Protein AF-A0A6M0QWW5-F1 (afdb_monomer_lite)

Secondary structure (DSSP, 8-state):
---------HHHHHTT-B-TTS-B--SSEEEEEEEE--TTS--EEEEEEEE------EEEEEEEEEETTS-TT--B-STT-EEEEEEEEEE-SSS-EEEEEEEETTTTEEEEEEEE-TT-EEEEEEEEEPPHHHHHTT-B-TTS-B--SSEEEEEEEEE-SSS--EEEEEEEEB------EEEEEEESSS--EE--STT-EEEE-SSPEEEEEEEEE--SSS-B-S-EEEEEETTEEEEEEEEHHHHHHHT-EEEESS--SS-B-TT-EEEEEEEEE--SEEEEEEEEEE-TTS-EEEEEEEEEEEPPPP------SS--S----S------GGGS------TTS-SS-S--B--TT-SSS--TTPPBEEEET-TT-SSS--TT---EEEEHHHHHHHHTT-S-S-TT-HHHHHHHHHHHHHHHHHTT-----SSTTSHHHHHHHHHHHHHHHHBTTSSSBTTB-PPPPTTSHHHHS-BTTB--HHHHHHHHHHHHHHSEETTEESS--TTSSHHHHHHHHTT------

Radius of gyration: 49.17 Å; chains: 1; bounding box: 102×60×163 Å

Organism: NCBI:txid2710650

Foldseek 3Di:
DDDDDDDDDLVCLQLLHADCVRHRDNPQWHKHKDWDDDPVDDIDIDIDIDGHDHWWDKDKDKAWADWQNPGRQDANFAFFTKTKMKIKMFGCTQHWFAQKWKAKQQQGDTDRPGIHHHGRMDMDMTMHTHHLCCLQLQEAESNRHRDNPFWYKIKMWIDTPRDHIDMDIDIHGHDNWWEKDKFKWKDFPPDTDRAQDQVFAEHELQVTKIKMKMKMWGQGRHKWAQKWKWKAKPVGTPGDGHQLLRCVVVPWPWPFPDDSPRIHHHGTMIMTMDIGRDDAAKMKMKMKIATPVGYIDIGIGIYHHDHPQFDAQFPDDDPDDDDPPPDDPPVDPVPDDDPPDDPDDPPDDLWDQAPLQLPQDRDPVTATFDWQFPLVPPRHQDDPTQTATEGPVRLVCLSVVPDDDDPFFLLSLLVSLLSSLSVSVSRRFFQDDPDPQTNSNLSSLSSVLCCVAQPPPNRRYGDDGDGDGCPDDQQPHADPNRGRSVVSSVQSNCCSQACDTPPDHRGHHPPDPPVVVVVVVVPDDDPDD

Sequence (529 aa):
TVEATYTVQQADIDGDGIDLNGLVDGDGDVDNTATADSDETEEVSDSEDVPVCYDPVLSIDKVVLNVGGDGPDGVADEAGDEIEYRITVTNDGNVTLTNVTVVDPLTGEDVDVGDLAPGASYTILASYFVTQADIDGNGVDLNGDVDGDGDVDNTATADSNETDEVSDSEIVLIDYSPDIDLEKYVDVGQGFEDADQPTGTEVDIAGGMADFMITIENTGNVTLTEVTISDTDTFGTVIDGMTLQDLYNAGYDLQESITNDGILEVGETATLLYSMALTAGQHINTADVTTAEGVSDEDLAHYFGLVNEGPGVRTPGGWGNSFKLQSFWNGNPDDQVPYEGKPGFPDGELLYAVDSTGNGAIDGADKKGLLLGDFNGDGLEGAGETTIFISYEIALAMVQNANWGPKQDKVDDVARHAVATWLNFLAGNNIGDDSDGTPKDWLEEAVAWLLANGDKNDDGVFGDYDIVRAKDKPWNQDVNGVESGSEILDALDEYNNHGTIDGVIYAHDADDAAFQTALAIYNDEFLFV

Structure (mmCIF, N/CA/C/O backbone):
data_AF-A0A6M0QWW5-F1
#
_entry.id   AF-A0A6M0QWW5-F1
#
loop_
_atom_site.group_PDB
_atom_site.id
_atom_site.type_symbol
_atom_site.label_atom_id
_atom_site.label_alt_id
_atom_site.label_comp_id
_atom_site.label_asym_id
_atom_site.label_entity_id
_atom_site.label_seq_id
_atom_site.pdbx_PDB_ins_code
_atom_site.Cartn_x
_atom_site.Cartn_y
_atom_site.Cartn_z
_atom_site.occupancy
_atom_site.B_iso_or_equiv
_atom_site.auth_seq_id
_atom_site.auth_comp_id
_atom_site.auth_asym_id
_atom_site.auth_atom_id
_atom_site.pdbx_PDB_model_num
ATOM 1 N N . THR A 1 1 ? -50.435 -16.589 74.702 1.00 81.69 1 THR A N 1
ATOM 2 C CA . THR A 1 1 ? -49.635 -16.512 73.473 1.00 81.69 1 THR A CA 1
ATOM 3 C C . THR A 1 1 ? -49.462 -15.061 73.135 1.00 81.69 1 THR A C 1
ATOM 5 O O . THR A 1 1 ? -50.459 -14.344 73.126 1.00 81.69 1 THR A O 1
ATOM 8 N N . VAL A 1 2 ? -48.218 -14.633 72.974 1.00 83.06 2 VAL A N 1
ATOM 9 C CA . VAL A 1 2 ? -47.869 -13.345 72.376 1.00 83.06 2 VAL A CA 1
ATOM 10 C C . VAL A 1 2 ? -47.339 -13.682 70.989 1.00 83.06 2 VAL A C 1
ATOM 12 O O . VAL A 1 2 ? -46.608 -14.657 70.851 1.00 83.06 2 VAL A O 1
ATOM 15 N N . GLU A 1 3 ? -47.768 -12.938 69.980 1.00 88.44 3 GLU A N 1
ATOM 16 C CA . GLU A 1 3 ? -47.304 -13.085 68.603 1.00 88.44 3 GLU A CA 1
ATOM 17 C C . GLU A 1 3 ? -46.594 -11.786 68.222 1.00 88.44 3 GLU A C 1
ATOM 19 O O . GLU A 1 3 ? -47.092 -10.698 68.529 1.00 88.44 3 GLU A O 1
ATOM 24 N N . ALA A 1 4 ? -45.430 -11.906 67.592 1.00 85.69 4 ALA A N 1
ATOM 25 C CA . ALA A 1 4 ? -44.639 -10.797 67.081 1.00 85.69 4 ALA A CA 1
ATOM 26 C C . ALA A 1 4 ? -44.217 -11.111 65.642 1.00 85.69 4 ALA A C 1
ATOM 28 O O . ALA A 1 4 ? -44.137 -12.275 65.253 1.00 85.69 4 ALA A O 1
ATOM 29 N N . THR A 1 5 ? -43.984 -10.069 64.854 1.00 89.25 5 THR A N 1
ATOM 30 C CA . THR A 1 5 ? -43.524 -10.177 63.467 1.00 89.25 5 THR A CA 1
ATOM 31 C C . THR A 1 5 ? -42.359 -9.228 63.265 1.00 89.25 5 THR A C 1
ATOM 33 O O . THR A 1 5 ? -42.464 -8.063 63.656 1.00 89.25 5 THR A O 1
ATOM 36 N N . TYR A 1 6 ? -41.307 -9.705 62.611 1.00 88.81 6 TYR A N 1
ATOM 37 C CA . TYR A 1 6 ? -40.225 -8.877 62.100 1.00 88.81 6 TYR A CA 1
ATOM 38 C C . TYR A 1 6 ? -40.329 -8.794 60.576 1.00 88.81 6 TYR A C 1
ATOM 40 O O . TYR A 1 6 ? -40.661 -9.782 59.919 1.00 88.81 6 TYR A O 1
ATOM 48 N N . THR A 1 7 ? -40.091 -7.607 60.026 1.00 91.19 7 THR A N 1
ATOM 49 C CA . THR A 1 7 ? -39.995 -7.403 58.580 1.00 91.19 7 THR A CA 1
ATOM 50 C C . THR A 1 7 ? -38.540 -7.117 58.279 1.00 91.19 7 THR A C 1
ATOM 52 O O . THR A 1 7 ? -38.057 -6.058 58.676 1.00 91.19 7 THR A O 1
ATOM 55 N N . VAL A 1 8 ? -37.890 -8.044 57.575 1.00 90.69 8 VAL A N 1
ATOM 56 C CA . VAL A 1 8 ? -36.512 -7.885 57.101 1.00 90.69 8 VAL A CA 1
ATOM 57 C C . VAL A 1 8 ? -36.398 -6.597 56.283 1.00 90.69 8 VAL A C 1
ATOM 59 O O . VAL A 1 8 ? -37.236 -6.318 55.417 1.00 90.69 8 VAL A O 1
ATOM 62 N N . GLN A 1 9 ? -35.391 -5.797 56.603 1.00 91.44 9 GLN A N 1
ATOM 63 C CA . GLN A 1 9 ? -35.022 -4.559 55.929 1.00 91.44 9 GLN A CA 1
ATOM 64 C C . GLN A 1 9 ? -33.766 -4.782 55.092 1.00 91.44 9 GLN A C 1
ATOM 66 O O . GLN A 1 9 ? -33.009 -5.717 55.326 1.00 91.44 9 GLN A O 1
ATOM 71 N N . GLN A 1 10 ? -33.511 -3.878 54.144 1.00 93.56 10 GLN A N 1
ATOM 72 C CA . GLN A 1 10 ? -32.310 -3.963 53.311 1.00 93.56 10 GLN A CA 1
ATOM 73 C C . GLN A 1 10 ? -31.025 -3.950 54.150 1.00 93.56 10 GLN A C 1
ATOM 75 O O . GLN A 1 10 ? -30.124 -4.721 53.872 1.00 93.56 10 GLN A O 1
ATOM 80 N N . ALA A 1 11 ? -30.978 -3.157 55.224 1.00 91.44 11 ALA A N 1
ATOM 81 C CA . ALA A 1 11 ? -29.821 -3.106 56.116 1.00 91.44 11 ALA A CA 1
ATOM 82 C C . ALA A 1 11 ? -29.521 -4.446 56.820 1.00 91.44 11 ALA A C 1
ATOM 84 O O . ALA A 1 11 ? -28.374 -4.678 57.181 1.00 91.44 11 ALA A O 1
ATOM 85 N N . ASP A 1 12 ? -30.527 -5.312 56.998 1.00 93.69 12 ASP A N 1
A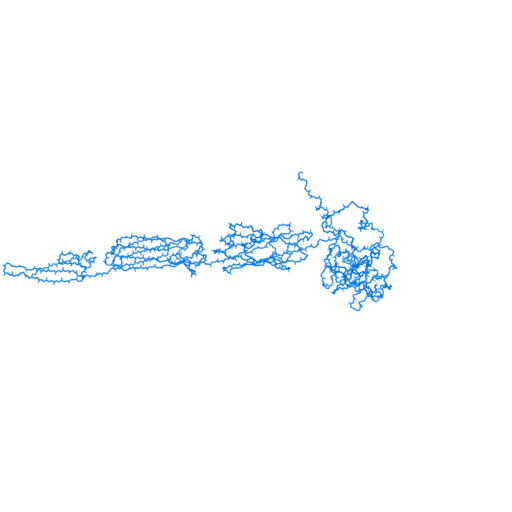TOM 86 C CA . ASP A 1 12 ? -30.334 -6.642 57.588 1.00 93.69 12 ASP A CA 1
ATOM 87 C C . ASP A 1 12 ? -29.679 -7.593 56.572 1.00 93.69 12 ASP A C 1
ATOM 89 O O . ASP A 1 12 ? -28.873 -8.437 56.942 1.00 93.69 12 ASP A O 1
ATOM 93 N N . ILE A 1 13 ? -30.013 -7.440 55.282 1.00 94.38 13 ILE A N 1
ATOM 94 C CA . ILE A 1 13 ? -29.405 -8.200 54.180 1.00 94.38 13 ILE A CA 1
ATOM 95 C C . ILE A 1 13 ? -28.000 -7.671 53.896 1.00 94.38 13 ILE A C 1
ATOM 97 O O . ILE A 1 13 ? -27.065 -8.453 53.829 1.00 94.38 13 ILE A O 1
ATOM 101 N N . ASP A 1 14 ? -27.830 -6.351 53.803 1.00 94.50 14 ASP A N 1
ATOM 102 C CA . ASP A 1 14 ? -26.527 -5.711 53.581 1.00 94.50 14 ASP A CA 1
ATOM 103 C C . ASP A 1 14 ? -25.524 -6.043 54.696 1.00 94.50 14 ASP A C 1
ATOM 105 O O . ASP A 1 14 ? -24.318 -6.078 54.468 1.00 94.50 14 ASP A O 1
ATOM 109 N N . GLY A 1 15 ? -26.035 -6.287 55.904 1.00 91.75 15 GLY A N 1
ATOM 110 C CA . GLY A 1 15 ? -25.258 -6.682 57.066 1.00 91.75 15 GLY A CA 1
ATOM 111 C C . GLY A 1 15 ? -24.983 -8.180 57.208 1.00 91.75 15 GLY A C 1
ATOM 112 O O . GLY A 1 15 ? -24.251 -8.543 58.123 1.00 91.75 15 GLY A O 1
ATOM 113 N N . ASP A 1 16 ? -25.550 -9.025 56.343 1.00 93.44 16 ASP A N 1
ATOM 114 C CA . ASP A 1 16 ? -25.531 -10.489 56.476 1.00 93.44 16 ASP A CA 1
ATOM 115 C C . ASP A 1 16 ? -26.056 -10.978 57.844 1.00 93.44 16 ASP A C 1
ATOM 117 O O . ASP A 1 16 ? -25.442 -11.811 58.499 1.00 93.44 16 ASP A O 1
ATOM 121 N N . GLY A 1 17 ? -27.179 -10.423 58.313 1.00 92.12 17 GLY A N 1
ATOM 122 C CA . GLY A 1 17 ? -27.796 -10.800 59.593 1.00 92.12 17 GLY A CA 1
ATOM 123 C C . GLY A 1 17 ? -27.823 -9.691 60.646 1.00 92.12 17 GLY A C 1
ATOM 124 O O . GLY A 1 17 ? -27.206 -8.629 60.494 1.00 92.12 17 GLY A O 1
ATOM 125 N N . ILE A 1 18 ? -28.616 -9.919 61.698 1.00 92.81 18 ILE A N 1
ATOM 126 C CA . ILE A 1 18 ? -28.720 -9.033 62.865 1.00 92.81 18 ILE A CA 1
ATOM 127 C C . ILE A 1 18 ? -28.819 -9.830 64.167 1.00 92.81 18 ILE A C 1
ATOM 129 O O . ILE A 1 18 ? -29.582 -10.792 64.268 1.00 92.81 18 ILE A O 1
ATOM 133 N N . ASP A 1 19 ? -28.164 -9.300 65.199 1.00 89.38 19 ASP A N 1
ATOM 134 C CA . ASP A 1 19 ? -28.154 -9.844 66.548 1.00 89.38 19 ASP A CA 1
ATOM 135 C C . ASP A 1 19 ? -29.483 -9.615 67.292 1.00 89.38 19 ASP A C 1
ATOM 137 O O . ASP A 1 19 ? -30.383 -8.870 66.885 1.00 89.38 19 ASP A O 1
ATOM 141 N N . LEU A 1 20 ? -29.560 -10.169 68.503 1.00 84.50 20 LEU A N 1
ATOM 142 C CA . LEU A 1 20 ? -30.684 -9.999 69.434 1.00 84.50 20 LEU A CA 1
ATOM 143 C C . LEU A 1 20 ? -31.018 -8.543 69.818 1.00 84.50 20 LEU A C 1
ATOM 145 O O . LEU A 1 20 ? -32.075 -8.291 70.406 1.00 84.50 20 LEU A O 1
ATOM 149 N N . ASN A 1 21 ? -30.131 -7.585 69.545 1.00 83.81 21 ASN A N 1
ATOM 150 C CA . ASN A 1 21 ? -30.338 -6.154 69.772 1.00 83.81 21 ASN A CA 1
ATOM 151 C C . ASN A 1 21 ? -30.742 -5.404 68.491 1.00 83.81 21 ASN A C 1
ATOM 153 O O . ASN A 1 21 ? -30.931 -4.183 68.546 1.00 83.81 21 ASN A O 1
ATOM 157 N N . GLY A 1 22 ? -30.896 -6.110 67.367 1.00 82.19 22 GLY A N 1
ATOM 158 C CA . GLY A 1 22 ? -31.144 -5.540 66.047 1.00 82.19 22 GLY A CA 1
ATOM 159 C C . GLY A 1 22 ? -29.930 -4.807 65.479 1.00 82.19 22 GLY A C 1
ATOM 160 O O . GLY A 1 22 ? -30.096 -3.808 64.777 1.00 82.19 22 GLY A O 1
ATOM 161 N N . LEU A 1 23 ? -28.720 -5.227 65.852 1.00 87.81 23 LEU A N 1
ATOM 162 C CA . LEU A 1 23 ? -27.462 -4.716 65.319 1.00 87.81 23 LEU A CA 1
ATOM 163 C C . LEU A 1 23 ? -26.873 -5.731 64.347 1.00 87.81 23 LEU A C 1
ATOM 165 O O . LEU A 1 23 ? -26.840 -6.913 64.647 1.00 87.81 23 LEU A O 1
ATOM 169 N N . VAL A 1 24 ? -26.349 -5.246 63.227 1.00 90.06 24 VAL A N 1
ATOM 170 C CA . VAL A 1 24 ? -25.634 -6.072 62.251 1.00 90.06 24 VAL A CA 1
ATOM 171 C C . VAL A 1 24 ? -24.458 -6.802 62.906 1.00 90.06 24 VAL A C 1
ATOM 173 O O . VAL A 1 24 ? -23.614 -6.158 63.541 1.00 90.06 24 VAL A O 1
ATOM 176 N N . ASP A 1 25 ? -24.390 -8.118 62.727 1.00 88.94 25 ASP A N 1
ATOM 177 C CA . ASP A 1 25 ? -23.343 -8.992 63.267 1.00 88.94 25 ASP A CA 1
ATOM 178 C C . ASP A 1 25 ? -22.742 -9.981 62.252 1.00 88.94 25 ASP A C 1
ATOM 180 O O . ASP A 1 25 ? -21.643 -10.484 62.512 1.00 88.94 25 ASP A O 1
ATOM 184 N N . GLY A 1 26 ? -23.365 -10.162 61.082 1.00 90.25 26 GLY A N 1
ATOM 185 C CA . GLY A 1 26 ? -22.783 -10.872 59.941 1.00 90.25 26 GLY A CA 1
ATOM 186 C C . GLY A 1 26 ? -22.716 -12.388 60.110 1.00 90.25 26 GLY A C 1
ATOM 187 O O . GLY A 1 26 ? -21.755 -13.008 59.647 1.00 90.25 26 GLY A O 1
ATOM 188 N N . ASP A 1 27 ? -23.644 -12.981 60.864 1.00 91.06 27 ASP A N 1
ATOM 189 C CA . ASP A 1 27 ? -23.682 -14.426 61.107 1.00 91.06 27 ASP A CA 1
ATOM 190 C C . ASP A 1 27 ? -24.610 -15.205 60.158 1.00 91.06 27 ASP A C 1
ATOM 192 O O . ASP A 1 27 ? -24.621 -16.439 60.189 1.00 91.06 27 ASP A O 1
ATOM 196 N N . GLY A 1 28 ? -25.298 -14.495 59.263 1.00 93.12 28 GLY A N 1
ATOM 197 C CA . GLY A 1 28 ? -26.199 -15.032 58.253 1.00 93.12 28 GLY A CA 1
ATOM 198 C C . GLY A 1 28 ? -27.636 -15.215 58.729 1.00 93.12 28 GLY A C 1
ATOM 199 O O . GLY A 1 28 ? -28.453 -15.713 57.952 1.00 93.12 28 GLY A O 1
ATOM 200 N N . ASP A 1 29 ? -27.975 -14.817 59.957 1.00 94.00 29 ASP A N 1
ATOM 201 C CA . ASP A 1 29 ? -29.279 -15.071 60.562 1.00 94.00 29 ASP A CA 1
ATOM 202 C C . ASP A 1 29 ? -29.938 -13.788 61.115 1.00 94.00 29 ASP A C 1
ATOM 204 O O . ASP A 1 29 ? -29.318 -12.766 61.401 1.00 94.00 29 ASP A O 1
ATOM 208 N N . VAL A 1 30 ? -31.268 -13.814 61.228 1.00 93.88 30 VAL A N 1
ATOM 209 C CA . VAL A 1 30 ? -32.033 -12.849 62.028 1.00 93.88 30 VAL A CA 1
ATOM 210 C C . VAL A 1 30 ? -32.363 -13.494 63.363 1.00 93.88 30 VAL A C 1
ATOM 212 O O . VAL A 1 30 ? -33.249 -14.352 63.442 1.00 93.88 30 VAL A O 1
ATOM 215 N N . ASP A 1 31 ? -31.701 -13.021 64.411 1.00 92.50 31 ASP A N 1
ATOM 216 C CA . ASP A 1 31 ? -31.835 -13.547 65.761 1.00 92.50 31 ASP A CA 1
ATOM 217 C C . ASP A 1 31 ? -33.047 -12.969 66.507 1.00 92.50 31 ASP A C 1
ATOM 219 O O . ASP A 1 31 ? -33.235 -11.755 66.637 1.00 92.50 31 ASP A O 1
ATOM 223 N N . ASN A 1 32 ? -33.868 -13.839 67.105 1.00 91.00 32 ASN A N 1
ATOM 224 C CA . ASN A 1 32 ? -34.982 -13.420 67.954 1.00 91.00 32 ASN A CA 1
ATOM 225 C C . ASN A 1 32 ? -35.061 -14.226 69.257 1.00 91.00 32 ASN A C 1
ATOM 227 O O . ASN A 1 32 ? -35.318 -15.426 69.253 1.00 91.00 32 ASN A O 1
ATOM 231 N N . THR A 1 33 ? -34.962 -13.541 70.401 1.00 90.81 33 THR A N 1
ATOM 232 C CA . THR A 1 33 ? -35.166 -14.138 71.733 1.00 90.81 33 THR A CA 1
ATOM 233 C C . THR A 1 33 ? -36.386 -13.542 72.425 1.00 90.81 33 THR A C 1
ATOM 235 O O . THR A 1 33 ? -36.487 -12.331 72.622 1.00 90.81 33 THR A O 1
ATOM 238 N N . ALA A 1 34 ? -37.302 -14.405 72.861 1.00 90.81 34 ALA A N 1
ATOM 239 C CA . ALA A 1 34 ? -38.423 -14.038 73.712 1.00 90.81 34 ALA A CA 1
ATOM 240 C C . ALA A 1 34 ? -38.101 -14.343 75.177 1.00 90.81 34 ALA A C 1
ATOM 242 O O . ALA A 1 34 ? -37.762 -15.471 75.525 1.00 90.81 34 ALA A O 1
ATOM 243 N N . THR A 1 35 ? -38.295 -13.355 76.048 1.00 91.69 35 THR A N 1
ATOM 244 C CA . THR A 1 35 ? -38.067 -13.481 77.491 1.00 91.69 35 THR A CA 1
ATOM 245 C C . THR A 1 35 ? -39.378 -13.327 78.256 1.00 91.69 35 THR A C 1
ATOM 247 O O . THR A 1 35 ? -40.148 -12.392 78.018 1.00 91.69 35 THR A O 1
ATOM 250 N N . ALA A 1 36 ? -39.641 -14.240 79.190 1.00 92.50 36 ALA A N 1
ATOM 251 C CA . ALA A 1 36 ? -40.787 -14.200 80.088 1.00 92.50 36 ALA A CA 1
ATOM 252 C C . ALA A 1 36 ? -40.322 -14.174 81.548 1.00 92.50 36 ALA A C 1
ATOM 254 O O . ALA A 1 36 ? -39.546 -15.025 81.981 1.00 92.50 36 ALA A O 1
ATOM 255 N N . ASP A 1 37 ? -40.857 -13.225 82.312 1.00 94.56 37 ASP A N 1
ATOM 256 C CA . ASP A 1 37 ? -40.519 -13.014 83.719 1.00 94.56 37 ASP A CA 1
ATOM 257 C C . ASP A 1 37 ? -41.789 -12.919 84.583 1.00 94.56 37 ASP A C 1
ATOM 259 O O . ASP A 1 37 ? -42.853 -12.485 84.119 1.00 94.56 37 ASP A O 1
ATOM 263 N N . SER A 1 38 ? -41.689 -13.344 85.843 1.00 94.44 38 SER A N 1
ATOM 264 C CA . SER A 1 38 ? -42.735 -13.189 86.854 1.00 94.44 38 SER A CA 1
ATOM 265 C C . SER A 1 38 ? -42.126 -12.872 88.216 1.00 94.44 38 SER A C 1
ATOM 267 O O . SER A 1 38 ? -41.032 -13.314 88.543 1.00 94.44 38 SER A O 1
ATOM 269 N N . ASP A 1 39 ? -42.865 -12.176 89.078 1.00 95.31 39 ASP A N 1
ATOM 270 C CA . ASP A 1 39 ? -42.411 -11.885 90.445 1.00 95.31 39 ASP A CA 1
ATOM 271 C C . ASP A 1 39 ? -42.395 -13.121 91.368 1.00 95.31 39 ASP A C 1
ATOM 273 O O . ASP A 1 39 ? -41.997 -13.028 92.534 1.00 95.31 39 ASP A O 1
ATOM 277 N N . GLU A 1 40 ? -42.801 -14.283 90.848 1.00 95.69 40 GLU A N 1
ATOM 278 C CA . GLU A 1 40 ? -42.886 -15.557 91.561 1.00 95.69 40 GLU A CA 1
ATOM 279 C C . GLU A 1 40 ? -41.908 -16.628 91.026 1.00 95.69 40 GLU A C 1
ATOM 281 O O . GLU A 1 40 ? -41.784 -17.687 91.651 1.00 95.69 40 GLU A O 1
ATOM 286 N N . THR A 1 41 ? -41.198 -16.388 89.912 1.00 94.19 41 THR A N 1
ATOM 287 C CA . THR A 1 41 ? -40.282 -17.355 89.263 1.00 94.19 41 THR A CA 1
ATOM 288 C C . THR A 1 41 ? -38.980 -16.709 88.791 1.00 94.19 41 THR A C 1
ATOM 290 O O . THR A 1 41 ? -38.849 -15.495 88.788 1.00 94.19 41 THR A O 1
ATOM 293 N N . GLU A 1 42 ? -38.000 -17.526 88.394 1.00 93.94 42 GLU A N 1
ATOM 294 C CA . GLU A 1 42 ? -36.871 -17.028 87.600 1.00 93.94 42 GLU A CA 1
ATOM 295 C C . GLU A 1 42 ? -37.331 -16.720 86.169 1.00 93.94 42 GLU A C 1
ATOM 297 O O . GLU A 1 42 ? -38.300 -17.313 85.676 1.00 93.94 42 GLU A O 1
ATOM 302 N N . GLU A 1 43 ? -36.623 -15.793 85.529 1.00 95.44 43 GLU A N 1
ATOM 303 C CA . GLU A 1 43 ? -36.780 -15.459 84.120 1.00 95.44 43 GLU A CA 1
ATOM 304 C C . GLU A 1 43 ? -36.440 -16.673 83.245 1.00 95.44 43 GLU A C 1
ATOM 306 O O . GLU A 1 43 ? -35.497 -17.421 83.518 1.00 95.44 43 GLU A O 1
ATOM 311 N N . VAL A 1 44 ? -37.217 -16.871 82.185 1.00 95.81 44 VAL A N 1
ATOM 312 C CA . VAL A 1 44 ? -36.960 -17.890 81.166 1.00 95.81 44 VAL A CA 1
ATOM 313 C C . VAL A 1 44 ? -36.972 -17.245 79.792 1.00 95.81 44 VAL A C 1
ATOM 315 O O . VAL A 1 44 ? -37.734 -16.309 79.548 1.00 95.81 44 VAL A O 1
ATOM 318 N N . SER A 1 45 ? -36.157 -17.768 78.884 1.00 93.56 45 SER A N 1
ATOM 319 C CA . SER A 1 45 ? -36.103 -17.311 77.503 1.00 93.56 45 SER A CA 1
ATOM 320 C C . SER A 1 45 ? -36.156 -18.479 76.530 1.00 93.56 45 SER A C 1
ATOM 322 O O . SER A 1 45 ? -35.865 -19.621 76.893 1.00 93.56 45 SER A O 1
ATOM 324 N N . ASP A 1 46 ? -36.536 -18.170 75.300 1.00 93.94 46 ASP A N 1
ATOM 325 C CA . ASP A 1 46 ? -36.518 -19.081 74.162 1.00 93.94 46 ASP A CA 1
ATOM 326 C C . ASP A 1 46 ? -36.109 -18.285 72.919 1.00 93.94 46 ASP A C 1
ATOM 328 O O . ASP A 1 46 ? -36.504 -17.120 72.794 1.00 93.94 46 ASP A O 1
ATOM 332 N N . SER A 1 47 ? -35.312 -18.884 72.041 1.00 92.06 47 SER A N 1
ATOM 333 C CA . SER A 1 47 ? -34.687 -18.201 70.902 1.00 92.06 47 SER A CA 1
ATOM 334 C C . SER A 1 47 ? -34.976 -18.946 69.606 1.00 92.06 47 SER A C 1
ATOM 336 O O . SER A 1 47 ? -35.062 -20.171 69.611 1.00 92.06 47 SER A O 1
ATOM 338 N N . GLU A 1 48 ? -35.109 -18.197 68.520 1.00 93.69 48 GLU A N 1
ATOM 339 C CA . GLU A 1 48 ? -35.248 -18.706 67.159 1.00 93.69 48 GLU A CA 1
ATOM 340 C C . GLU A 1 48 ? -34.450 -17.800 66.218 1.00 93.69 48 GLU A C 1
ATOM 342 O O . GLU A 1 48 ? -34.478 -16.577 66.379 1.00 93.69 48 GLU A O 1
ATOM 347 N N . ASP A 1 49 ? -33.794 -18.412 65.243 1.00 93.38 49 ASP A N 1
ATOM 348 C CA . ASP A 1 49 ? -33.058 -17.769 64.160 1.00 93.38 49 ASP A CA 1
ATOM 349 C C . ASP A 1 49 ? -33.767 -17.993 62.816 1.00 93.38 49 ASP A C 1
ATOM 351 O O . ASP A 1 49 ? -34.503 -18.967 62.611 1.00 93.38 49 ASP A O 1
ATOM 355 N N . VAL A 1 50 ? -33.601 -17.043 61.897 1.00 93.44 50 VAL A N 1
ATOM 356 C CA . VAL A 1 50 ? -34.092 -17.164 60.520 1.00 93.44 50 VAL A CA 1
ATOM 357 C C . VAL A 1 50 ? -32.975 -16.782 59.555 1.00 93.44 50 VAL A C 1
ATOM 359 O O . VAL A 1 50 ? -32.609 -15.607 59.539 1.00 93.44 50 VAL A O 1
ATOM 362 N N . PRO A 1 51 ? -32.529 -17.701 58.680 1.00 93.62 51 PRO A N 1
ATOM 363 C CA . PRO A 1 51 ? -31.490 -17.397 57.708 1.00 93.62 51 PRO A CA 1
ATOM 364 C C . PRO A 1 51 ? -31.841 -16.239 56.785 1.00 93.62 51 PRO A C 1
ATOM 366 O O . PRO A 1 51 ? -32.928 -16.190 56.191 1.00 93.62 51 PRO A O 1
ATOM 369 N N . VAL A 1 52 ? -30.875 -15.343 56.623 1.00 93.19 52 VAL A N 1
ATOM 370 C CA . VAL A 1 52 ? -30.837 -14.308 55.597 1.00 93.19 52 VAL A CA 1
ATOM 371 C C . VAL A 1 52 ? -30.213 -14.902 54.335 1.00 93.19 52 VAL A C 1
ATOM 373 O O . VAL A 1 52 ? -29.294 -15.713 54.369 1.00 93.19 52 VAL A O 1
ATOM 376 N N . CYS A 1 53 ? -30.757 -14.537 53.177 1.00 92.31 53 CYS A N 1
ATOM 377 C CA . CYS A 1 53 ? -30.150 -14.891 51.900 1.00 92.31 53 CYS A CA 1
ATOM 378 C C . CYS A 1 53 ? -29.192 -13.763 51.519 1.00 92.31 53 CYS A C 1
ATOM 380 O O . CYS A 1 53 ? -29.673 -12.714 51.102 1.00 92.31 53 CYS A O 1
ATOM 382 N N . TYR A 1 54 ? -27.886 -13.963 51.669 1.00 94.12 54 TYR A N 1
ATOM 383 C CA . TYR A 1 54 ? -26.852 -13.017 51.246 1.00 94.12 54 TYR A CA 1
ATOM 384 C C . TYR A 1 54 ? -26.289 -13.439 49.884 1.00 94.12 54 TYR A C 1
ATOM 386 O O . TYR A 1 54 ? -25.652 -14.486 49.775 1.00 94.12 54 TYR A O 1
ATOM 394 N N . ASP A 1 55 ? -26.594 -12.673 48.837 1.00 96.50 55 ASP A N 1
ATOM 395 C CA . ASP A 1 55 ? -26.273 -13.006 47.442 1.00 96.50 55 ASP A CA 1
ATOM 396 C C . ASP A 1 55 ? -25.845 -11.739 46.670 1.00 96.50 55 ASP A C 1
ATOM 398 O O . ASP A 1 55 ? -26.644 -11.166 45.918 1.00 96.50 55 ASP A O 1
ATOM 402 N N . PRO A 1 56 ? -24.622 -11.222 46.904 1.00 97.75 56 PRO A N 1
ATOM 403 C CA . PRO A 1 56 ? -24.065 -10.117 46.132 1.00 97.75 56 PRO A CA 1
ATOM 404 C C . PRO A 1 56 ? -23.664 -10.605 44.735 1.00 97.75 56 PRO A C 1
ATOM 406 O O . PRO A 1 56 ? -22.948 -11.595 44.589 1.00 97.75 56 PRO A O 1
ATOM 409 N N . VAL A 1 57 ? -24.117 -9.900 43.697 1.00 98.44 57 VAL A N 1
ATOM 410 C CA . VAL A 1 57 ? -23.791 -10.225 42.304 1.00 98.44 57 VAL A CA 1
ATOM 411 C C . VAL A 1 57 ? -23.579 -8.931 41.531 1.00 98.44 57 VAL A C 1
ATOM 413 O O . VAL A 1 57 ? -24.507 -8.141 41.364 1.00 98.44 57 VAL A O 1
ATOM 416 N N . LEU A 1 58 ? -22.354 -8.741 41.050 1.00 98.75 58 LEU A N 1
ATOM 417 C CA . LEU A 1 58 ? -21.974 -7.689 40.119 1.00 98.75 58 LEU A CA 1
ATOM 418 C C . LEU A 1 58 ? -21.881 -8.291 38.718 1.00 98.75 58 LEU A C 1
ATOM 420 O O . LEU A 1 58 ? -21.262 -9.339 38.530 1.00 98.75 58 LEU A O 1
ATOM 424 N N . SER A 1 59 ? -22.478 -7.627 37.738 1.00 98.69 59 SER A N 1
ATOM 425 C CA . SER A 1 59 ? -22.267 -7.917 36.324 1.00 98.69 59 SER A CA 1
ATOM 426 C C . SER A 1 59 ? -21.767 -6.676 35.597 1.00 98.69 59 SER A C 1
ATOM 428 O O . SER A 1 59 ? -22.038 -5.542 36.003 1.00 98.69 59 SER A O 1
ATOM 430 N N . ILE A 1 60 ? -21.024 -6.912 34.522 1.00 98.81 60 ILE A N 1
ATOM 431 C CA . ILE A 1 60 ? -20.553 -5.912 33.571 1.00 98.81 60 ILE A CA 1
ATOM 432 C C . ILE A 1 60 ? -20.945 -6.387 32.167 1.00 98.81 60 ILE A C 1
ATOM 434 O O . ILE A 1 60 ? -20.869 -7.579 31.879 1.00 98.81 60 ILE A O 1
ATOM 438 N N . ASP A 1 61 ? -21.430 -5.460 31.348 1.00 98.75 61 ASP A N 1
ATOM 439 C CA . ASP A 1 61 ? -21.809 -5.660 29.947 1.00 98.75 61 ASP A CA 1
ATOM 440 C C . ASP A 1 61 ? -21.152 -4.551 29.132 1.00 98.75 61 ASP A C 1
ATOM 442 O O . ASP A 1 61 ? -21.453 -3.362 29.325 1.00 98.75 61 ASP A O 1
ATOM 446 N N . LYS A 1 62 ? -20.216 -4.932 28.272 1.00 98.50 62 LYS A N 1
ATOM 447 C CA . LYS A 1 62 ? -19.498 -4.049 27.366 1.00 98.50 62 LYS A CA 1
ATOM 448 C C . LYS A 1 62 ? -19.942 -4.350 25.948 1.00 98.50 62 LYS A C 1
ATOM 450 O O . LYS A 1 62 ? -20.052 -5.495 25.555 1.00 98.50 62 LYS A O 1
ATOM 455 N N . VAL A 1 63 ? -20.219 -3.304 25.179 1.00 98.56 63 VAL A N 1
ATOM 456 C CA . VAL A 1 63 ? -20.618 -3.452 23.777 1.00 98.56 63 VAL A CA 1
ATOM 457 C C . VAL A 1 63 ? -20.010 -2.356 22.918 1.00 98.56 63 VAL A C 1
ATOM 459 O O . VAL A 1 63 ? -19.959 -1.191 23.334 1.00 98.56 63 VAL A O 1
ATOM 462 N N . VAL A 1 64 ? -19.630 -2.712 21.693 1.00 98.75 64 VAL A N 1
ATOM 463 C CA . VAL A 1 64 ? -19.325 -1.751 20.627 1.00 98.75 64 VAL A CA 1
ATOM 464 C C . VAL A 1 64 ? -20.627 -1.107 20.145 1.00 98.75 64 VAL A C 1
ATOM 466 O O . VAL A 1 64 ? -21.655 -1.764 19.961 1.00 98.75 64 VAL A O 1
ATOM 469 N N . LEU A 1 65 ? -20.619 0.210 19.971 1.00 98.50 65 LEU A N 1
ATOM 470 C CA . LEU A 1 65 ? -21.736 0.980 19.422 1.00 98.50 65 LEU A CA 1
ATOM 471 C C . LEU A 1 65 ? -21.496 1.376 17.970 1.00 98.50 65 LEU A C 1
ATOM 473 O O . LEU A 1 65 ? -22.446 1.410 17.179 1.00 98.50 65 LEU A O 1
ATOM 477 N N . ASN A 1 66 ? -20.253 1.720 17.650 1.00 98.50 66 ASN A N 1
ATOM 478 C CA . ASN A 1 66 ? -19.856 2.267 16.368 1.00 98.50 66 ASN A CA 1
ATOM 479 C C . ASN A 1 66 ? -18.345 2.100 16.162 1.00 98.50 66 ASN A C 1
ATOM 481 O O . ASN A 1 66 ? -17.597 2.221 17.127 1.00 98.50 66 ASN A O 1
ATOM 485 N N . VAL A 1 67 ? -17.937 1.860 14.920 1.00 98.56 67 VAL A N 1
ATOM 486 C CA . VAL A 1 67 ? -16.551 1.905 14.438 1.00 98.56 67 VAL A CA 1
ATOM 487 C C . VAL A 1 67 ? -16.565 2.800 13.202 1.00 98.56 67 VAL A C 1
ATOM 489 O O . VAL A 1 67 ? -17.333 2.507 12.285 1.00 98.56 67 VAL A O 1
ATOM 492 N N . GLY A 1 68 ? -15.842 3.923 13.202 1.00 96.88 68 GLY A N 1
ATOM 493 C CA . GLY A 1 68 ? -15.656 4.768 12.003 1.00 96.88 68 GLY A CA 1
ATOM 494 C C . GLY A 1 68 ? -16.935 5.361 11.375 1.00 96.88 68 GLY A C 1
ATOM 495 O O . GLY A 1 68 ? -16.926 5.923 10.285 1.00 96.88 68 GLY A O 1
ATOM 496 N N . GLY A 1 69 ? -18.088 5.270 12.040 1.00 96.81 69 GLY A N 1
ATOM 497 C CA . GLY A 1 69 ? -19.400 5.628 11.488 1.00 96.81 69 GLY A CA 1
ATOM 498 C C . GLY A 1 69 ? -20.226 4.452 10.950 1.00 96.81 69 GLY A C 1
ATOM 499 O O . GLY A 1 69 ? -21.429 4.629 10.724 1.00 96.81 69 GLY A O 1
ATOM 500 N N . ASP A 1 70 ? -19.663 3.248 10.858 1.00 97.44 70 ASP A N 1
ATOM 501 C CA . ASP A 1 70 ? -20.272 2.085 10.189 1.00 97.44 70 ASP A CA 1
ATOM 502 C C . ASP A 1 70 ? -21.135 1.193 11.091 1.00 97.44 70 ASP A C 1
ATOM 504 O O . ASP A 1 70 ? -21.836 0.285 10.632 1.00 97.44 70 ASP A O 1
ATOM 508 N N . GLY A 1 71 ? -21.202 1.520 12.380 1.00 97.75 71 GLY A N 1
ATOM 509 C CA . GLY A 1 71 ? -22.003 0.796 13.364 1.00 97.75 71 GLY A CA 1
ATOM 510 C C . GLY A 1 71 ? -21.199 -0.264 14.117 1.00 97.75 71 GLY A C 1
ATOM 511 O O . GLY A 1 71 ? -19.974 -0.256 14.060 1.00 97.75 71 GLY A O 1
ATOM 512 N N . PRO A 1 72 ? -21.873 -1.131 14.890 1.00 97.31 72 PRO A N 1
ATOM 513 C CA . PRO A 1 72 ? -21.205 -2.030 15.832 1.00 97.31 72 PRO A CA 1
ATOM 514 C C . PRO A 1 72 ? -20.479 -3.206 15.164 1.00 97.31 72 PRO A C 1
ATOM 516 O O . PRO A 1 72 ? -19.619 -3.802 15.791 1.00 97.31 72 PRO A O 1
ATOM 519 N N . ASP A 1 73 ? -20.825 -3.526 13.912 1.00 97.00 73 ASP A N 1
ATOM 520 C CA . ASP A 1 73 ? -20.179 -4.579 13.114 1.00 97.00 73 ASP A CA 1
ATOM 521 C C . ASP A 1 73 ? -19.159 -3.990 12.109 1.00 97.00 73 ASP A C 1
ATOM 523 O O . ASP A 1 73 ? -18.828 -4.641 11.116 1.00 97.00 73 ASP A O 1
ATOM 527 N N . GLY A 1 74 ? -18.755 -2.726 12.297 1.00 97.25 74 GLY A N 1
ATOM 528 C CA . GLY A 1 74 ? -17.770 -2.057 11.448 1.00 97.25 74 GLY A CA 1
ATOM 529 C C . GLY A 1 74 ? -16.363 -2.629 11.629 1.00 97.25 74 GLY A C 1
ATOM 530 O O . GLY A 1 74 ? -16.082 -3.343 12.593 1.00 97.25 74 GLY A O 1
ATOM 531 N N . VAL A 1 75 ? -15.494 -2.313 10.678 1.00 97.81 75 VAL A N 1
ATOM 532 C CA . VAL A 1 75 ? -14.072 -2.671 10.675 1.00 97.81 75 VAL A CA 1
ATOM 533 C C . VAL A 1 75 ? -13.303 -1.358 10.685 1.00 97.81 75 VAL A C 1
ATOM 535 O O . VAL A 1 75 ? -13.732 -0.423 10.018 1.00 97.81 75 VAL A O 1
ATOM 538 N N . ALA A 1 76 ? -12.234 -1.275 11.469 1.00 98.00 76 ALA A N 1
ATOM 539 C CA . ALA A 1 76 ? -11.365 -0.107 11.455 1.00 98.00 76 ALA A CA 1
ATOM 540 C C . ALA A 1 76 ? -10.460 -0.172 10.221 1.00 98.00 76 ALA A C 1
ATOM 542 O O . ALA A 1 76 ? -9.701 -1.133 10.080 1.00 98.00 76 ALA A O 1
ATOM 543 N N . ASP A 1 77 ? -10.551 0.811 9.332 1.00 96.75 77 ASP A N 1
ATOM 544 C CA . ASP A 1 77 ? -9.827 0.825 8.055 1.00 96.75 77 ASP A CA 1
ATOM 545 C C . ASP A 1 77 ? -8.974 2.084 7.846 1.00 96.75 77 ASP A C 1
ATOM 547 O O . ASP A 1 77 ? -8.091 2.082 6.983 1.00 96.75 77 ASP A O 1
ATOM 551 N N . GLU A 1 78 ? -9.144 3.121 8.673 1.00 95.88 78 GLU A N 1
ATOM 552 C CA . GLU A 1 78 ? -8.333 4.335 8.608 1.00 95.88 78 GLU A CA 1
ATOM 553 C C . GLU A 1 78 ? -7.890 4.865 9.979 1.00 95.88 78 GLU A C 1
ATOM 555 O O . GLU A 1 78 ? -8.574 4.775 11.004 1.00 95.88 78 GLU A O 1
ATOM 560 N N . ALA A 1 79 ? -6.702 5.474 10.007 1.00 96.69 79 ALA A N 1
ATOM 561 C CA . ALA A 1 79 ? -6.225 6.158 11.196 1.00 96.69 79 ALA A CA 1
ATOM 562 C C . ALA A 1 79 ? -7.143 7.348 11.516 1.00 96.69 79 ALA A C 1
ATOM 564 O O . ALA A 1 79 ? -7.360 8.245 10.700 1.00 96.69 79 ALA A O 1
ATOM 565 N N . GLY A 1 80 ? -7.625 7.398 12.753 1.00 97.19 80 GLY A N 1
ATOM 566 C CA . GLY A 1 80 ? -8.612 8.367 13.210 1.00 97.19 80 GLY A CA 1
ATOM 567 C C . GLY A 1 80 ? -10.022 7.801 13.349 1.00 97.19 80 GLY A C 1
ATOM 568 O O . GLY A 1 80 ? -10.864 8.517 13.900 1.00 97.19 80 GLY A O 1
ATOM 569 N N . ASP A 1 81 ? -10.269 6.552 12.942 1.00 98.44 81 ASP A N 1
ATOM 570 C CA . ASP A 1 81 ? -11.518 5.857 13.245 1.00 98.44 81 ASP A CA 1
ATOM 571 C C . ASP A 1 81 ? -11.803 5.874 14.750 1.00 98.44 81 ASP A C 1
ATOM 573 O O . ASP A 1 81 ? -10.973 5.488 15.576 1.00 98.44 81 ASP A O 1
ATOM 577 N N . GLU A 1 82 ? -12.998 6.344 15.119 1.00 98.50 82 GLU A N 1
ATOM 578 C CA . GLU A 1 82 ? -13.471 6.323 16.501 1.00 98.50 82 GLU A CA 1
ATOM 579 C C . GLU A 1 82 ? -14.269 5.042 16.749 1.00 98.50 82 GLU A C 1
ATOM 581 O O . GLU A 1 82 ? -15.293 4.793 16.106 1.00 98.50 82 GLU A O 1
ATOM 586 N N . ILE A 1 83 ? -13.815 4.250 17.718 1.00 98.62 83 ILE A N 1
ATOM 587 C CA . ILE A 1 83 ? -14.550 3.111 18.255 1.00 98.62 83 ILE A CA 1
ATOM 588 C C . ILE A 1 83 ? -15.296 3.570 19.507 1.00 98.62 83 ILE A C 1
ATOM 590 O O . ILE A 1 83 ? -14.683 3.893 20.526 1.00 98.62 83 ILE A O 1
ATOM 594 N N . GLU A 1 84 ? -16.626 3.594 19.450 1.00 98.69 84 GLU A N 1
ATOM 595 C CA . GLU A 1 84 ? -17.490 3.974 20.570 1.00 98.69 84 GLU A CA 1
ATOM 596 C C . GLU A 1 84 ? -17.938 2.740 21.363 1.00 98.69 84 GLU A C 1
ATOM 598 O O . GLU A 1 84 ? -18.556 1.827 20.812 1.00 98.69 84 GLU A O 1
ATOM 603 N N . TYR A 1 85 ? -17.738 2.751 22.681 1.00 98.69 85 TYR A N 1
ATOM 604 C CA . TYR A 1 85 ? -18.144 1.679 23.590 1.00 98.69 85 TYR A CA 1
ATOM 605 C C . TYR A 1 85 ? -19.224 2.134 24.576 1.00 98.69 85 TYR A C 1
ATOM 607 O O . TYR A 1 85 ? -19.288 3.292 25.004 1.00 98.69 85 TYR A O 1
ATOM 615 N N . ARG A 1 86 ? -20.056 1.184 25.012 1.00 98.75 86 ARG A N 1
ATOM 616 C CA . ARG A 1 86 ? -20.903 1.325 26.202 1.00 98.75 86 ARG A CA 1
ATOM 617 C C . ARG A 1 86 ? -20.554 0.240 27.199 1.00 98.75 86 ARG A C 1
ATOM 619 O O . ARG A 1 86 ? -20.671 -0.933 26.872 1.00 98.75 86 ARG A O 1
ATOM 626 N N . ILE A 1 87 ? -20.250 0.648 28.424 1.00 98.88 87 ILE A N 1
ATOM 627 C CA . ILE A 1 87 ? -20.030 -0.253 29.553 1.00 98.88 87 ILE A CA 1
ATOM 628 C C . ILE A 1 87 ? -21.173 -0.044 30.543 1.00 98.88 87 ILE A C 1
ATOM 630 O O . ILE A 1 87 ? -21.450 1.085 30.951 1.00 98.88 87 ILE A O 1
ATOM 634 N N . THR A 1 88 ? -21.868 -1.112 30.920 1.00 98.81 88 THR A N 1
ATOM 635 C CA . THR A 1 88 ? -22.937 -1.076 31.923 1.00 98.81 88 THR A CA 1
ATOM 636 C C . THR A 1 88 ? -22.608 -2.034 33.050 1.00 98.81 88 THR A C 1
ATOM 638 O O . THR A 1 88 ? -22.504 -3.232 32.825 1.00 98.81 88 THR A O 1
ATOM 641 N N . VAL A 1 89 ? -22.506 -1.513 34.270 1.00 98.81 89 VAL A N 1
ATOM 642 C CA . VAL A 1 89 ? -22.410 -2.338 35.478 1.00 98.81 89 VAL A CA 1
ATOM 643 C C . VAL A 1 89 ? -23.759 -2.417 36.172 1.00 98.81 89 VAL A C 1
ATOM 645 O O . VAL A 1 89 ? -24.467 -1.409 36.264 1.00 98.81 89 VAL A O 1
ATOM 648 N N . THR A 1 90 ? -24.124 -3.602 36.654 1.00 98.81 90 THR A N 1
ATOM 649 C CA . THR A 1 90 ? -25.413 -3.853 37.311 1.00 98.81 90 THR A CA 1
ATOM 650 C C . THR A 1 90 ? -25.221 -4.664 38.584 1.00 98.81 90 THR A C 1
ATOM 652 O O . THR A 1 90 ? -24.482 -5.645 38.608 1.00 98.81 90 THR A O 1
ATOM 655 N N . ASN A 1 91 ? -25.920 -4.269 39.647 1.00 98.69 91 ASN A N 1
ATOM 656 C CA . ASN A 1 91 ? -26.088 -5.116 40.820 1.00 98.69 91 ASN A CA 1
ATOM 657 C C . ASN A 1 91 ? -27.275 -6.062 40.594 1.00 98.69 91 ASN A C 1
ATOM 659 O O . ASN A 1 91 ? -28.430 -5.684 40.808 1.00 98.69 91 ASN A O 1
ATOM 663 N N . ASP A 1 92 ? -26.987 -7.282 40.154 1.00 98.56 92 ASP A N 1
ATOM 664 C CA . ASP A 1 92 ? -27.981 -8.342 39.947 1.00 98.56 92 ASP A CA 1
ATOM 665 C C . ASP A 1 92 ? -28.311 -9.111 41.238 1.00 98.56 92 ASP A C 1
ATOM 667 O O . ASP A 1 92 ? -29.208 -9.960 41.254 1.00 98.56 92 ASP A O 1
ATOM 671 N N . GLY A 1 93 ? -27.588 -8.809 42.318 1.00 98.06 93 GLY A N 1
ATOM 672 C CA . GLY A 1 93 ? -27.737 -9.424 43.626 1.00 98.06 93 GLY A CA 1
ATOM 673 C C . GLY A 1 93 ? -28.822 -8.783 44.485 1.00 98.06 93 GLY A C 1
ATOM 674 O O . GLY A 1 93 ? -29.618 -7.945 44.052 1.00 98.06 93 GLY A O 1
ATOM 675 N N . ASN A 1 94 ? -28.855 -9.190 45.754 1.00 96.50 94 ASN A N 1
ATOM 676 C CA . ASN A 1 94 ? -29.792 -8.665 46.752 1.00 96.50 94 ASN A CA 1
ATOM 677 C C . ASN A 1 94 ? -29.133 -7.853 47.880 1.00 96.50 94 ASN A C 1
ATOM 679 O O . ASN A 1 94 ? -29.841 -7.387 48.775 1.00 96.50 94 ASN A O 1
ATOM 683 N N . VAL A 1 95 ? -27.818 -7.658 47.805 1.00 98.00 95 VAL A N 1
ATOM 684 C CA . VAL A 1 95 ? -26.984 -6.873 48.726 1.00 98.00 95 VAL A CA 1
ATOM 685 C C . VAL A 1 95 ? -26.618 -5.558 48.043 1.00 98.00 95 VAL A C 1
ATOM 687 O O . VAL A 1 95 ? -26.305 -5.565 46.856 1.00 98.00 95 VAL A O 1
ATOM 690 N N . THR A 1 96 ? -26.648 -4.426 48.746 1.00 98.25 96 THR A N 1
ATOM 691 C CA . THR A 1 96 ? -26.092 -3.165 48.228 1.00 98.25 96 THR A CA 1
ATOM 692 C C . THR A 1 96 ? -24.586 -3.323 48.002 1.00 98.25 96 THR A C 1
ATOM 694 O O . THR A 1 96 ? -23.858 -3.575 48.956 1.00 98.25 96 THR A O 1
ATOM 697 N N . LEU A 1 97 ? -24.121 -3.146 46.764 1.00 98.69 97 LEU A N 1
ATOM 698 C CA . LEU A 1 97 ? -22.691 -3.154 46.450 1.00 98.69 97 LEU A CA 1
ATOM 699 C C . LEU A 1 97 ? -22.099 -1.786 46.773 1.00 98.69 97 LEU A C 1
ATOM 701 O O . LEU A 1 97 ? -22.692 -0.767 46.409 1.00 98.69 97 LEU A O 1
ATOM 705 N N . THR A 1 98 ? -20.947 -1.756 47.431 1.00 98.25 98 THR A N 1
ATOM 706 C CA . THR A 1 98 ? -20.257 -0.526 47.825 1.00 98.25 98 THR A CA 1
ATOM 707 C C . THR A 1 98 ? -18.896 -0.414 47.159 1.00 98.25 98 THR A C 1
ATOM 709 O O . THR A 1 98 ? -18.235 -1.419 46.891 1.00 98.25 98 THR A O 1
ATOM 712 N N . ASN A 1 99 ? -18.465 0.830 46.921 1.00 97.81 99 ASN A N 1
ATOM 713 C CA . ASN A 1 99 ? -17.196 1.132 46.249 1.00 97.81 99 ASN A CA 1
ATOM 714 C C . ASN A 1 99 ? -17.062 0.385 44.909 1.00 97.81 99 ASN A C 1
ATOM 716 O O . ASN A 1 99 ? -16.040 -0.244 44.644 1.00 97.81 99 ASN A O 1
ATOM 720 N N . VAL A 1 100 ? -18.122 0.419 44.099 1.00 98.69 100 VAL A N 1
ATOM 721 C CA . VAL A 1 100 ? -18.099 -0.156 42.759 1.00 98.69 100 VAL A CA 1
ATOM 722 C C . VAL A 1 100 ? -17.171 0.688 41.892 1.00 98.69 100 VAL A C 1
ATOM 724 O O . VAL A 1 100 ? -17.383 1.893 41.743 1.00 98.69 100 VAL A O 1
ATOM 727 N N . THR A 1 101 ? -16.154 0.065 41.311 1.00 98.56 101 THR A N 1
ATOM 728 C CA . THR A 1 101 ? -15.190 0.720 40.416 1.00 98.56 101 THR A CA 1
ATOM 729 C C . THR A 1 101 ? -15.165 0.026 39.066 1.00 98.56 101 THR A C 1
ATOM 731 O O . THR A 1 101 ? -15.341 -1.187 39.014 1.00 98.56 101 THR A O 1
ATOM 734 N N . VAL A 1 102 ? -14.932 0.779 37.992 1.00 98.75 102 VAL A N 1
ATOM 735 C CA . VAL A 1 102 ? -14.771 0.260 36.625 1.00 98.75 102 VAL A CA 1
ATOM 736 C C . VAL A 1 102 ? -13.455 0.761 36.049 1.00 98.75 102 VAL A C 1
ATOM 738 O O . VAL A 1 102 ? -13.198 1.962 36.106 1.00 98.75 102 VAL A O 1
ATOM 741 N N . VAL A 1 103 ? -12.656 -0.140 35.480 1.00 98.44 103 VAL A N 1
ATOM 742 C CA . VAL A 1 103 ? -11.378 0.178 34.831 1.00 98.44 103 VAL A CA 1
ATOM 743 C C . VAL A 1 103 ? -11.371 -0.373 33.409 1.00 98.44 103 VAL A C 1
ATOM 745 O O . VAL A 1 103 ? -11.732 -1.524 33.181 1.00 98.44 103 VAL A O 1
ATOM 748 N N . ASP A 1 104 ? -10.936 0.440 32.454 1.00 98.25 104 ASP A N 1
ATOM 749 C CA . ASP A 1 104 ? -10.764 0.073 31.048 1.00 98.25 104 ASP A CA 1
ATOM 750 C C . ASP A 1 104 ? -9.400 0.605 30.570 1.00 98.25 104 ASP A C 1
ATOM 752 O O . ASP A 1 104 ? -9.264 1.802 30.298 1.00 98.25 104 ASP A O 1
ATOM 756 N N . PRO A 1 105 ? -8.355 -0.243 30.539 1.00 97.19 105 PRO A N 1
ATOM 757 C CA . PRO A 1 105 ? -6.993 0.207 30.264 1.00 97.19 105 PRO A CA 1
ATOM 758 C C . PRO A 1 105 ? -6.801 0.829 28.877 1.00 97.19 105 PRO A C 1
ATOM 760 O O . PRO A 1 105 ? -6.091 1.829 28.776 1.00 97.19 105 PRO A O 1
ATOM 763 N N . LEU A 1 106 ? -7.443 0.277 27.839 1.00 96.94 106 LEU A N 1
ATOM 764 C CA . LEU A 1 106 ? -7.288 0.736 26.456 1.00 96.94 106 LEU A CA 1
ATOM 765 C C . LEU A 1 106 ? -7.874 2.141 26.258 1.00 96.94 106 LEU A C 1
ATOM 767 O O . LEU A 1 106 ? -7.240 3.010 25.660 1.00 96.94 106 LEU A O 1
ATOM 771 N N . THR A 1 107 ? -9.079 2.385 26.782 1.00 97.00 107 THR A N 1
ATOM 772 C CA . THR A 1 107 ? -9.734 3.707 26.692 1.00 97.00 107 THR A CA 1
ATOM 773 C C . THR A 1 107 ? -9.245 4.680 27.770 1.00 97.00 107 THR A C 1
ATOM 775 O O . THR A 1 107 ? -9.429 5.894 27.657 1.00 97.00 107 THR A O 1
ATOM 778 N N . GLY A 1 108 ? -8.587 4.165 28.813 1.00 96.44 108 GLY A N 1
ATOM 779 C CA . GLY A 1 108 ? -8.089 4.930 29.952 1.00 96.44 108 GLY A CA 1
ATOM 780 C C . GLY A 1 108 ? -9.163 5.297 30.980 1.00 96.44 108 GLY A C 1
ATOM 781 O O . GLY A 1 108 ? -8.917 6.180 31.809 1.00 96.44 108 GLY A O 1
ATOM 782 N N . GLU A 1 109 ? -10.339 4.663 30.941 1.00 97.56 109 GLU A N 1
ATOM 783 C CA . GLU A 1 109 ? -11.390 4.891 31.936 1.00 97.56 109 GLU A CA 1
ATOM 784 C C . GLU A 1 109 ? -11.017 4.267 33.290 1.00 97.56 109 GLU A C 1
ATOM 786 O O . GLU A 1 109 ? -10.571 3.125 33.385 1.00 97.56 109 GLU A O 1
ATOM 791 N N . ASP A 1 110 ? -11.235 5.037 34.354 1.00 97.94 110 ASP A N 1
ATOM 792 C CA . ASP A 1 110 ? -11.066 4.641 35.756 1.00 97.94 110 ASP A CA 1
ATOM 793 C C . ASP A 1 110 ? -12.141 5.385 36.566 1.00 97.94 110 ASP A C 1
ATOM 795 O O . ASP A 1 110 ? -12.002 6.567 36.912 1.00 97.94 110 ASP A O 1
ATOM 799 N N . VAL A 1 111 ? -13.293 4.731 36.745 1.00 98.25 111 VAL A N 1
ATOM 800 C CA . VAL A 1 111 ? -14.537 5.343 37.230 1.00 98.25 111 VAL A CA 1
ATOM 801 C C . VAL A 1 111 ? -14.942 4.750 38.575 1.00 98.25 111 VAL A C 1
ATOM 803 O O . VAL A 1 111 ? -15.257 3.568 38.682 1.00 98.25 111 VAL A O 1
ATOM 806 N N . ASP A 1 112 ? -15.043 5.609 39.589 1.00 97.94 112 ASP A N 1
ATOM 807 C CA . ASP A 1 112 ? -15.725 5.304 40.852 1.00 97.94 112 ASP A CA 1
ATOM 808 C C . ASP A 1 112 ? -17.239 5.509 40.679 1.00 97.94 112 ASP A C 1
ATOM 810 O O . ASP A 1 112 ? -17.735 6.639 40.598 1.00 97.94 112 ASP A O 1
ATOM 814 N N . VAL A 1 113 ? -17.970 4.398 40.584 1.00 98.06 113 VAL A N 1
ATOM 815 C CA . VAL A 1 113 ? -19.435 4.362 40.465 1.00 98.06 113 VAL A CA 1
ATOM 816 C C . VAL A 1 113 ? -20.099 4.607 41.826 1.00 98.06 113 VAL A C 1
ATOM 818 O O . VAL A 1 113 ? -21.228 5.105 41.886 1.00 98.06 113 VAL A O 1
ATOM 821 N N . GLY A 1 114 ? -19.398 4.320 42.925 1.00 98.06 114 GLY A N 1
ATOM 822 C CA . GLY A 1 114 ? -19.921 4.398 44.284 1.00 98.06 114 GLY A CA 1
ATOM 823 C C . GLY A 1 114 ? -20.799 3.199 44.636 1.00 98.06 114 GLY A C 1
ATOM 824 O O . GLY A 1 114 ? -20.431 2.054 44.390 1.00 98.06 114 GLY A O 1
ATOM 825 N N . ASP A 1 115 ? -21.955 3.451 45.248 1.00 98.19 115 ASP A N 1
ATOM 826 C CA . ASP A 1 115 ? -22.826 2.380 45.736 1.00 98.19 115 ASP A CA 1
ATOM 827 C C . ASP A 1 115 ? -23.920 2.030 44.715 1.00 98.19 115 ASP A C 1
ATOM 829 O O . ASP A 1 115 ? -24.635 2.910 44.219 1.00 98.19 115 ASP A O 1
ATOM 833 N N . LEU A 1 116 ? -24.125 0.735 44.470 1.00 98.50 116 LEU A N 1
ATOM 834 C CA . LEU A 1 116 ? -25.231 0.210 43.671 1.00 98.50 116 LEU A CA 1
ATOM 835 C C . LEU A 1 116 ? -26.196 -0.576 44.556 1.00 98.50 116 LEU A C 1
ATOM 837 O O . LEU A 1 116 ? -25.914 -1.688 44.997 1.00 98.50 116 LEU A O 1
ATOM 841 N N . ALA A 1 117 ? -27.384 -0.013 44.777 1.00 98.44 117 ALA A N 1
ATOM 842 C CA . ALA A 1 117 ? -28.489 -0.743 45.396 1.00 98.44 117 ALA A CA 1
ATOM 843 C C . ALA A 1 117 ? -28.921 -1.945 44.524 1.00 98.44 117 ALA A C 1
ATOM 845 O O . ALA A 1 117 ? -28.709 -1.911 43.310 1.00 98.44 117 ALA A O 1
ATOM 846 N N . PRO A 1 118 ? -29.584 -2.969 45.094 1.00 98.38 118 PRO A N 1
ATOM 847 C CA . PRO A 1 118 ? -30.088 -4.108 44.326 1.00 98.38 118 PRO A CA 1
ATOM 848 C C . PRO A 1 118 ? -30.920 -3.694 43.104 1.00 98.38 118 PRO A C 1
ATOM 850 O O . PRO A 1 118 ? -31.869 -2.908 43.215 1.00 98.38 118 PRO A O 1
ATOM 853 N N . GLY A 1 119 ? -30.563 -4.222 41.932 1.00 98.06 119 GLY A N 1
ATOM 854 C CA . GLY A 1 119 ? -31.183 -3.918 40.640 1.00 98.06 119 GLY A CA 1
ATOM 855 C C . GLY A 1 119 ? -30.839 -2.544 40.051 1.00 98.06 119 GLY A C 1
ATOM 856 O O . GLY A 1 119 ? -31.421 -2.167 39.031 1.00 98.06 119 GLY A O 1
ATOM 857 N N . ALA A 1 120 ? -29.955 -1.767 40.683 1.00 98.69 120 ALA A N 1
ATOM 858 C CA . ALA A 1 120 ? -29.437 -0.529 40.112 1.00 98.69 120 ALA A CA 1
ATOM 859 C C . ALA A 1 120 ? -28.311 -0.820 39.112 1.00 98.69 120 ALA A C 1
ATOM 861 O O . ALA A 1 120 ? -27.548 -1.773 39.274 1.00 98.69 120 ALA A O 1
ATOM 862 N N . SER A 1 121 ? -28.194 0.044 38.104 1.00 98.62 121 SER A N 1
ATOM 863 C CA . SER A 1 121 ? -27.130 -0.009 37.108 1.00 98.62 121 SER A CA 1
ATOM 864 C C . SER A 1 121 ? -26.518 1.369 36.874 1.00 98.62 121 SER A C 1
ATOM 866 O O . SER A 1 121 ? -27.150 2.402 37.129 1.00 98.62 121 SER A O 1
ATOM 868 N N . TYR A 1 122 ? -25.296 1.379 36.352 1.00 98.75 122 TYR A N 1
ATOM 869 C CA . TYR A 1 122 ? -24.587 2.580 35.930 1.00 98.75 122 TYR A CA 1
ATOM 870 C C . TYR A 1 122 ? -23.974 2.361 34.548 1.00 98.75 122 TYR A C 1
ATOM 872 O O . TYR A 1 122 ? -23.459 1.284 34.264 1.00 98.75 122 TYR A O 1
ATOM 880 N N . THR A 1 123 ? -24.051 3.375 33.683 1.00 98.62 123 THR A N 1
ATOM 881 C CA . THR A 1 123 ? -23.574 3.295 32.297 1.00 98.62 123 THR A CA 1
ATOM 882 C C . THR A 1 123 ? -22.467 4.311 32.056 1.00 98.62 123 THR A C 1
ATOM 884 O O . THR A 1 123 ? -22.635 5.496 32.352 1.00 98.62 123 THR A O 1
ATOM 887 N N . ILE A 1 124 ? -21.376 3.839 31.462 1.00 98.69 124 ILE A N 1
ATOM 888 C CA . ILE A 1 124 ? -20.199 4.595 31.039 1.00 98.69 124 ILE A CA 1
ATOM 889 C C . ILE A 1 124 ? -20.142 4.548 29.507 1.00 98.69 124 ILE A C 1
ATOM 891 O O . ILE A 1 124 ? -20.465 3.528 28.892 1.00 98.69 124 ILE A O 1
ATOM 895 N N . LEU A 1 125 ? -19.787 5.676 28.897 1.00 98.44 125 LEU A N 1
ATOM 896 C CA . LEU A 1 125 ? -19.477 5.771 27.473 1.00 98.44 125 LEU A CA 1
ATOM 897 C C . LEU A 1 125 ? -17.986 6.054 27.363 1.00 98.44 125 LEU A C 1
ATOM 899 O O . LEU A 1 125 ? -17.523 7.000 27.996 1.00 98.44 125 LEU A O 1
ATOM 903 N N . ALA A 1 126 ? -17.289 5.246 26.577 1.00 98.12 126 ALA A N 1
ATOM 904 C CA . ALA A 1 126 ? -15.853 5.343 26.353 1.00 98.12 126 ALA A CA 1
ATOM 905 C C . ALA A 1 126 ? -15.581 5.321 24.846 1.00 98.12 126 ALA A C 1
ATOM 907 O O . ALA A 1 126 ? -16.407 4.806 24.086 1.00 98.12 126 ALA A O 1
ATOM 908 N N . SER A 1 127 ? -14.447 5.861 24.410 1.00 97.81 127 SER A N 1
ATOM 909 C CA . SER A 1 127 ? -14.019 5.734 23.019 1.00 97.81 127 SER A CA 1
ATOM 910 C C . SER A 1 127 ? -12.523 5.498 22.888 1.00 97.81 127 SER A C 1
ATOM 912 O O . SER A 1 127 ? -11.740 5.837 23.778 1.00 97.81 127 SER A O 1
ATOM 914 N N . TYR A 1 128 ? -12.148 4.875 21.777 1.00 98.19 128 TYR A N 1
ATOM 915 C CA . TYR A 1 128 ? -10.769 4.652 21.368 1.00 98.19 128 TYR A CA 1
ATOM 916 C C . TYR A 1 128 ? -10.597 5.156 19.936 1.00 98.19 128 TYR A C 1
ATOM 918 O O . TYR A 1 128 ? -11.435 4.865 19.086 1.00 98.19 128 TYR A O 1
ATOM 926 N N . PHE A 1 129 ? -9.542 5.929 19.685 1.00 98.00 129 PHE A N 1
ATOM 927 C CA . PHE A 1 129 ? -9.200 6.387 18.341 1.00 98.00 129 PHE A CA 1
ATOM 928 C C . PHE A 1 129 ? -8.095 5.500 17.797 1.00 98.00 129 PHE A C 1
ATOM 930 O O . PHE A 1 129 ? -7.003 5.489 18.367 1.00 98.00 129 PHE A O 1
ATOM 937 N N . VAL A 1 130 ? -8.382 4.814 16.695 1.00 98.12 130 VAL A N 1
ATOM 938 C CA . VAL A 1 130 ? -7.399 4.002 15.980 1.00 98.12 130 VAL A CA 1
ATOM 939 C C . VAL A 1 130 ? -6.300 4.918 15.458 1.00 98.12 130 VAL A C 1
ATOM 941 O O . VAL A 1 130 ? -6.556 5.977 14.880 1.00 98.12 130 VAL A O 1
ATOM 944 N N . THR A 1 131 ? -5.058 4.546 15.706 1.00 97.75 131 THR A N 1
ATOM 945 C CA . THR A 1 131 ? -3.864 5.259 15.269 1.00 97.75 131 THR A CA 1
ATOM 946 C C . THR A 1 131 ? -3.242 4.562 14.065 1.00 97.75 131 THR A C 1
ATOM 948 O O . THR A 1 131 ? -3.467 3.377 13.833 1.00 97.75 131 THR A O 1
ATOM 951 N N . GLN A 1 132 ? -2.403 5.280 13.312 1.00 97.56 132 GLN A N 1
ATOM 952 C CA . GLN A 1 132 ? -1.681 4.670 12.191 1.00 97.56 132 GLN A CA 1
ATOM 953 C C . GLN A 1 132 ? -0.800 3.500 12.655 1.00 97.56 132 GLN A C 1
ATOM 955 O O . GLN A 1 132 ? -0.711 2.495 11.968 1.00 97.56 132 GLN A O 1
ATOM 960 N N . ALA A 1 133 ? -0.227 3.579 13.862 1.00 96.81 133 ALA A N 1
ATOM 961 C CA . ALA A 1 133 ? 0.578 2.496 14.418 1.00 96.81 133 ALA A CA 1
ATOM 962 C C . ALA A 1 133 ? -0.238 1.222 14.705 1.00 96.81 133 ALA A C 1
ATOM 964 O O . ALA A 1 133 ? 0.323 0.131 14.642 1.00 96.81 133 ALA A O 1
ATOM 965 N N . ASP A 1 134 ? -1.536 1.351 14.996 1.00 98.12 134 ASP A N 1
ATOM 966 C CA . ASP A 1 134 ? -2.415 0.203 15.245 1.00 98.12 134 ASP A CA 1
ATOM 967 C C . ASP A 1 134 ? -2.713 -0.530 13.928 1.00 98.12 134 ASP A C 1
ATOM 969 O O . ASP A 1 134 ? -2.674 -1.760 13.881 1.00 98.12 134 ASP A O 1
ATOM 973 N N . ILE A 1 135 ? -2.934 0.224 12.841 1.00 98.31 135 ILE A N 1
ATOM 974 C CA . ILE A 1 135 ? -3.125 -0.325 11.489 1.00 98.31 135 ILE A CA 1
ATOM 975 C C . ILE A 1 135 ? -1.817 -0.917 10.965 1.00 98.31 135 ILE A C 1
ATOM 977 O O . ILE A 1 135 ? -1.795 -2.077 10.566 1.00 98.31 135 ILE A O 1
ATOM 981 N N . ASP A 1 136 ? -0.707 -0.179 11.040 1.00 97.62 136 ASP A N 1
ATOM 982 C CA . ASP A 1 136 ? 0.619 -0.660 10.625 1.00 97.62 136 ASP A CA 1
ATOM 983 C C . ASP A 1 136 ? 1.032 -1.919 11.397 1.00 97.62 136 ASP A C 1
ATOM 985 O O . ASP A 1 136 ? 1.674 -2.826 10.861 1.00 97.62 136 ASP A O 1
ATOM 989 N N . GLY A 1 137 ? 0.640 -1.968 12.670 1.00 97.25 137 GLY A N 1
ATOM 990 C CA . GLY A 1 137 ? 0.836 -3.085 13.573 1.00 97.25 137 GLY A CA 1
ATOM 991 C C . GLY A 1 137 ? -0.098 -4.269 13.345 1.00 97.25 137 GLY A C 1
ATOM 992 O O . GLY A 1 137 ? 0.196 -5.342 13.865 1.00 97.25 137 GLY A O 1
ATOM 993 N N . ASN A 1 138 ? -1.166 -4.103 12.559 1.00 97.31 138 ASN A N 1
ATOM 994 C CA . ASN A 1 138 ? -2.250 -5.066 12.370 1.00 97.31 138 ASN A CA 1
ATOM 995 C C . ASN A 1 138 ? -2.906 -5.508 13.695 1.00 97.31 138 ASN A C 1
ATOM 997 O O . ASN A 1 138 ? -3.161 -6.695 13.883 1.00 97.31 138 ASN A O 1
ATOM 1001 N N . GLY A 1 139 ? -3.145 -4.586 14.626 1.00 97.19 139 GLY A N 1
ATOM 1002 C CA . GLY A 1 139 ? -3.850 -4.874 15.882 1.00 97.19 139 GLY A CA 1
ATOM 1003 C C . GLY A 1 139 ? -3.108 -4.427 17.133 1.00 97.19 139 GLY A C 1
ATOM 1004 O O . GLY A 1 139 ? -1.899 -4.164 17.097 1.00 97.19 139 GLY A O 1
ATOM 1005 N N . VAL A 1 140 ? -3.855 -4.314 18.231 1.00 98.25 140 VAL A N 1
ATOM 1006 C CA . VAL A 1 140 ? -3.341 -3.956 19.558 1.00 98.25 140 VAL A CA 1
ATOM 1007 C C . VAL A 1 140 ? -4.016 -4.773 20.650 1.00 98.25 140 VAL A C 1
ATOM 1009 O O . VAL A 1 140 ? -5.228 -4.981 20.625 1.00 98.25 140 VAL A O 1
ATOM 1012 N N . ASP A 1 141 ? -3.232 -5.125 21.666 1.00 97.19 141 ASP A N 1
ATOM 1013 C CA . ASP A 1 141 ? -3.694 -5.872 22.827 1.00 97.19 141 ASP A CA 1
ATOM 1014 C C . ASP A 1 141 ? -4.526 -5.010 23.800 1.00 97.19 141 ASP A C 1
ATOM 1016 O O . ASP A 1 141 ? -4.668 -3.791 23.675 1.00 97.19 141 ASP A O 1
ATOM 1020 N N . LEU A 1 142 ? -4.998 -5.649 24.874 1.00 93.75 142 LEU A N 1
ATOM 1021 C CA . LEU A 1 142 ? -5.770 -5.033 25.963 1.00 93.75 142 LEU A CA 1
ATOM 1022 C C . LEU A 1 142 ? -5.095 -3.827 26.648 1.00 93.75 142 LEU A C 1
ATOM 1024 O O . LEU A 1 142 ? -5.754 -3.103 27.399 1.00 93.75 142 LEU A O 1
ATOM 1028 N N . ASN A 1 143 ? -3.785 -3.643 26.466 1.00 91.88 143 ASN A N 1
ATOM 1029 C CA . ASN A 1 143 ? -2.997 -2.543 27.023 1.00 91.88 143 ASN A CA 1
ATOM 1030 C C . ASN A 1 143 ? -2.683 -1.454 25.983 1.00 91.88 143 ASN A C 1
ATOM 1032 O O . ASN A 1 143 ? -2.057 -0.454 26.344 1.00 91.88 143 ASN A O 1
ATOM 1036 N N . GLY A 1 144 ? -3.112 -1.631 24.731 1.00 93.88 144 GLY A N 1
ATOM 1037 C CA . GLY A 1 144 ? -2.789 -0.755 23.608 1.00 93.88 144 GLY A CA 1
ATOM 1038 C C . GLY A 1 144 ? -1.385 -0.976 23.040 1.00 93.88 144 GLY A C 1
ATOM 1039 O O . GLY A 1 144 ? -0.835 -0.057 22.433 1.00 93.88 144 GLY A O 1
ATOM 1040 N N . ASP A 1 145 ? -0.778 -2.145 23.268 1.00 96.12 145 ASP A N 1
ATOM 1041 C CA . ASP A 1 145 ? 0.498 -2.524 22.658 1.00 96.12 145 ASP A CA 1
ATOM 1042 C C . ASP A 1 145 ? 0.245 -3.335 21.373 1.00 96.12 145 ASP A C 1
ATOM 1044 O O . ASP A 1 145 ? -0.536 -4.280 21.379 1.00 96.12 145 ASP A O 1
ATOM 1048 N N . VAL A 1 146 ? 0.947 -3.010 20.280 1.00 97.62 146 VAL A N 1
ATOM 1049 C CA . VAL A 1 146 ? 0.838 -3.731 18.995 1.00 97.62 146 VAL A CA 1
ATOM 1050 C C . VAL A 1 146 ? 1.175 -5.220 19.139 1.00 97.62 146 VAL A C 1
ATOM 1052 O O . VAL A 1 146 ? 2.249 -5.568 19.648 1.00 97.62 146 VAL A O 1
ATOM 1055 N N . ASP A 1 147 ? 0.315 -6.093 18.611 1.00 96.56 147 ASP A N 1
ATOM 1056 C CA . ASP A 1 147 ? 0.460 -7.554 18.688 1.00 96.56 147 ASP A CA 1
ATOM 1057 C C . ASP A 1 147 ? 0.221 -8.313 17.365 1.00 96.56 147 ASP A C 1
ATOM 1059 O O . ASP A 1 147 ? 0.740 -9.427 17.204 1.00 96.56 147 ASP A O 1
ATOM 1063 N N . GLY A 1 148 ? -0.446 -7.689 16.392 1.00 96.81 148 GLY A N 1
ATOM 1064 C CA . GLY A 1 148 ? -0.521 -8.140 15.004 1.00 96.81 148 GLY A CA 1
ATOM 1065 C C . GLY A 1 148 ? -1.489 -9.281 14.723 1.00 96.81 148 GLY A C 1
ATOM 1066 O O . GLY A 1 148 ? -1.290 -10.005 13.738 1.00 96.81 148 GLY A O 1
ATOM 1067 N N . ASP A 1 149 ? -2.502 -9.490 15.561 1.00 97.00 149 ASP A N 1
ATOM 1068 C CA . ASP A 1 149 ? -3.483 -10.565 15.379 1.00 97.00 149 ASP A CA 1
ATOM 1069 C C . ASP A 1 149 ? -4.732 -10.176 14.562 1.00 97.00 149 ASP A C 1
ATOM 1071 O O . ASP A 1 149 ? -5.513 -11.059 14.188 1.00 97.00 149 ASP A O 1
ATOM 1075 N N . GLY A 1 150 ? -4.826 -8.911 14.147 1.00 97.94 150 GLY A N 1
ATOM 1076 C CA . GLY A 1 150 ? -5.826 -8.381 13.224 1.00 97.94 150 GLY A CA 1
ATOM 1077 C C . GLY A 1 150 ? -7.012 -7.693 13.890 1.00 97.94 150 GLY A C 1
ATOM 1078 O O . GLY A 1 150 ? -7.993 -7.414 13.192 1.00 97.94 150 GLY A O 1
ATOM 1079 N N . ASP A 1 151 ? -6.968 -7.432 15.197 1.00 98.06 151 ASP A N 1
ATOM 1080 C CA . ASP A 1 151 ? -8.028 -6.704 15.887 1.00 98.06 151 ASP A CA 1
ATOM 1081 C C . ASP A 1 151 ? -7.541 -5.770 17.009 1.00 98.06 151 ASP A C 1
ATOM 1083 O O . ASP A 1 151 ? -6.365 -5.686 17.353 1.00 98.06 151 ASP A O 1
ATOM 1087 N N . VAL A 1 152 ? -8.466 -4.933 17.476 1.00 98.44 152 VAL A N 1
ATOM 1088 C CA . VAL A 1 152 ? -8.319 -4.082 18.653 1.00 98.44 152 VAL A CA 1
ATOM 1089 C C . VAL A 1 152 ? -9.009 -4.785 19.808 1.00 98.44 152 VAL A C 1
ATOM 1091 O O . VAL A 1 152 ? -10.239 -4.909 19.831 1.00 98.44 152 VAL A O 1
ATOM 1094 N N . ASP A 1 153 ? -8.207 -5.188 20.780 1.00 98.12 153 ASP A N 1
ATOM 1095 C CA . ASP A 1 153 ? -8.614 -5.988 21.921 1.00 98.12 153 ASP A CA 1
ATOM 1096 C C . ASP A 1 153 ? -8.991 -5.058 23.088 1.00 98.12 153 ASP A C 1
ATOM 1098 O O . ASP A 1 153 ? -8.154 -4.321 23.613 1.00 98.12 153 ASP A O 1
ATOM 1102 N N . ASN A 1 154 ? -10.250 -5.065 23.549 1.00 98.38 154 ASN A N 1
ATOM 1103 C CA . ASN A 1 154 ? -10.678 -4.143 24.605 1.00 98.38 154 ASN A CA 1
ATOM 1104 C C . ASN A 1 154 ? -11.452 -4.805 25.755 1.00 98.38 154 ASN A C 1
ATOM 1106 O O . ASN A 1 154 ? -12.641 -5.108 25.648 1.00 98.38 154 ASN A O 1
ATOM 1110 N N . THR A 1 155 ? -10.828 -4.894 26.933 1.00 98.38 155 THR A N 1
ATOM 1111 C CA . THR A 1 155 ? -11.427 -5.464 28.154 1.00 98.38 155 THR A CA 1
ATOM 1112 C C . THR A 1 155 ? -11.651 -4.401 29.220 1.00 98.38 155 THR A C 1
ATOM 1114 O O . THR A 1 155 ? -10.726 -3.683 29.590 1.00 98.38 155 THR A O 1
ATOM 1117 N N . ALA A 1 156 ? -12.871 -4.341 29.755 1.00 98.50 156 ALA A N 1
ATOM 1118 C CA . ALA A 1 156 ? -13.174 -3.576 30.963 1.00 98.50 156 ALA A CA 1
ATOM 1119 C C . ALA A 1 156 ? -13.338 -4.521 32.159 1.00 98.50 156 ALA A C 1
ATOM 1121 O O . ALA A 1 156 ? -13.887 -5.617 32.017 1.00 98.50 156 ALA A O 1
ATOM 1122 N N . THR A 1 157 ? -12.904 -4.088 33.341 1.00 98.62 157 THR A N 1
ATOM 1123 C CA . THR A 1 157 ? -13.131 -4.792 34.608 1.00 98.62 157 THR A CA 1
ATOM 1124 C C . THR A 1 157 ? -13.983 -3.957 35.557 1.00 98.62 157 THR A C 1
ATOM 1126 O O . THR A 1 157 ? -13.994 -2.727 35.487 1.00 98.62 157 THR A O 1
ATOM 1129 N N . ALA A 1 158 ? -14.736 -4.623 36.430 1.00 98.69 158 ALA A N 1
ATOM 1130 C CA . ALA A 1 158 ? -15.487 -3.992 37.505 1.00 98.69 158 ALA A CA 1
ATOM 1131 C C . ALA A 1 158 ? -15.331 -4.772 38.811 1.00 98.69 158 ALA A C 1
ATOM 1133 O O . ALA A 1 158 ? -15.334 -6.000 38.805 1.00 98.69 158 ALA A O 1
ATOM 1134 N N . ASP A 1 159 ? -15.236 -4.057 39.927 1.00 98.31 159 ASP A N 1
ATOM 1135 C CA . ASP A 1 159 ? -15.014 -4.632 41.258 1.00 98.31 159 ASP A CA 1
ATOM 1136 C C . ASP A 1 159 ? -15.869 -3.916 42.315 1.00 98.31 159 ASP A C 1
ATOM 1138 O O . ASP A 1 159 ? -16.325 -2.793 42.082 1.00 98.31 159 ASP A O 1
ATOM 1142 N N . SER A 1 160 ? -16.104 -4.552 43.465 1.00 98.50 160 SER A N 1
ATOM 1143 C CA . SER A 1 160 ? -16.772 -3.962 44.636 1.00 98.50 160 SER A CA 1
ATOM 1144 C C . SER A 1 160 ? -16.215 -4.543 45.939 1.00 98.50 160 SER A C 1
ATOM 1146 O O . SER A 1 160 ? -15.418 -5.473 45.943 1.00 98.50 160 SER A O 1
ATOM 1148 N N . ASN A 1 161 ? -16.635 -4.019 47.093 1.00 97.56 161 ASN A N 1
ATOM 1149 C CA . ASN A 1 161 ? -16.219 -4.598 48.378 1.00 97.56 161 ASN A CA 1
ATOM 1150 C C . ASN A 1 161 ? -16.860 -5.968 48.690 1.00 97.56 161 ASN A C 1
ATOM 1152 O O . ASN A 1 161 ? -16.407 -6.655 49.608 1.00 97.56 161 ASN A O 1
ATOM 1156 N N . GLU A 1 162 ? -17.937 -6.336 47.994 1.00 97.44 162 GLU A N 1
ATOM 1157 C CA . GLU A 1 162 ? -18.778 -7.507 48.274 1.00 97.44 162 GLU A CA 1
ATOM 1158 C C . GLU A 1 162 ? -18.631 -8.623 47.230 1.00 97.44 162 GLU A C 1
ATOM 1160 O O . GLU A 1 162 ? -19.063 -9.749 47.485 1.00 97.44 162 GLU A O 1
ATOM 1165 N N . THR A 1 163 ? -18.037 -8.338 46.069 1.00 97.06 163 THR A N 1
ATOM 1166 C CA . THR A 1 163 ? -17.830 -9.306 44.982 1.00 97.06 163 THR A CA 1
ATOM 1167 C C . THR A 1 163 ? -16.355 -9.419 44.619 1.00 97.06 163 THR A C 1
ATOM 1169 O O . THR A 1 163 ? -15.567 -8.545 44.952 1.00 97.06 163 THR A O 1
ATOM 1172 N N . ASP A 1 164 ? -15.981 -10.499 43.933 1.00 97.56 164 ASP A N 1
ATOM 1173 C CA . ASP A 1 164 ? -14.713 -10.528 43.202 1.00 97.56 164 ASP A CA 1
ATOM 1174 C C . ASP A 1 164 ? -14.836 -9.683 41.917 1.00 97.56 164 ASP A C 1
ATOM 1176 O O . ASP A 1 164 ? -15.945 -9.446 41.425 1.00 97.56 164 ASP A O 1
ATOM 1180 N N . GLU A 1 165 ? -13.696 -9.294 41.345 1.00 98.25 165 GLU A N 1
ATOM 1181 C CA . GLU A 1 165 ? -13.630 -8.601 40.058 1.00 98.25 165 GLU A CA 1
ATOM 1182 C C . GLU A 1 165 ? -14.293 -9.423 38.933 1.00 98.25 165 GLU A C 1
ATOM 1184 O O . GLU A 1 165 ? -14.072 -10.631 38.784 1.00 98.25 165 GLU A O 1
ATOM 1189 N N . VAL A 1 166 ? -15.084 -8.741 38.108 1.00 98.62 166 VAL A N 1
ATOM 1190 C CA . VAL A 1 166 ? -15.687 -9.256 36.874 1.00 98.62 166 VAL A CA 1
ATOM 1191 C C . VAL A 1 166 ? -15.147 -8.490 35.671 1.00 98.62 166 VAL A C 1
ATOM 1193 O O . VAL A 1 166 ? -14.664 -7.370 35.806 1.00 98.62 166 VAL A O 1
ATOM 1196 N N . SER A 1 167 ? -15.215 -9.082 34.481 1.00 98.44 167 SER A N 1
ATOM 1197 C CA . SER A 1 167 ? -14.726 -8.454 33.250 1.00 98.44 167 SER A CA 1
ATOM 1198 C C . SER A 1 167 ? -15.597 -8.806 32.057 1.00 98.44 167 SER A C 1
ATOM 1200 O O . SER A 1 167 ? -16.288 -9.828 32.078 1.00 98.44 167 SER A O 1
ATOM 1202 N N . ASP A 1 168 ? -15.544 -7.952 31.043 1.00 98.75 168 ASP A N 1
ATOM 1203 C CA . ASP A 1 168 ? -16.137 -8.197 29.734 1.00 98.75 168 ASP A CA 1
ATOM 1204 C C . ASP A 1 168 ? -15.263 -7.585 28.633 1.00 98.75 168 ASP A C 1
ATOM 1206 O O . ASP A 1 168 ? -14.625 -6.543 28.842 1.00 98.75 168 ASP A O 1
ATOM 1210 N N . SER A 1 169 ? -15.211 -8.254 27.483 1.00 98.25 169 SER A N 1
ATOM 1211 C CA . SER A 1 169 ? -14.238 -7.998 26.418 1.00 98.25 169 SER A CA 1
ATOM 1212 C C . SER A 1 169 ? -14.927 -7.878 25.069 1.00 98.25 169 SER A C 1
ATOM 1214 O O . SER A 1 169 ? -15.775 -8.698 24.732 1.00 98.25 169 SER A O 1
ATOM 1216 N N . GLU A 1 170 ? -14.492 -6.910 24.274 1.00 98.38 170 GLU A N 1
ATOM 1217 C CA . GLU A 1 170 ? -14.936 -6.705 22.898 1.00 98.38 170 GLU A CA 1
ATOM 1218 C C . GLU A 1 170 ? -13.725 -6.645 21.968 1.00 98.38 170 GLU A C 1
ATOM 1220 O O . GLU A 1 170 ? -12.659 -6.187 22.382 1.00 98.38 170 GLU A O 1
ATOM 1225 N N . ILE A 1 171 ? -13.917 -7.091 20.725 1.00 98.00 171 ILE A N 1
ATOM 1226 C CA . ILE A 1 171 ? -12.904 -7.056 19.665 1.00 98.00 171 ILE A CA 1
ATOM 1227 C C . ILE A 1 171 ? -13.431 -6.253 18.477 1.00 98.00 171 ILE A C 1
ATOM 1229 O O . ILE A 1 171 ? -14.614 -6.352 18.135 1.00 98.00 171 ILE A O 1
ATOM 1233 N N . VAL A 1 172 ? -12.558 -5.490 17.827 1.00 98.56 172 VAL A N 1
ATOM 1234 C CA . VAL A 1 172 ? -12.868 -4.780 16.576 1.00 98.56 172 VAL A CA 1
ATOM 1235 C C . VAL A 1 172 ? -11.809 -5.110 15.541 1.00 98.56 172 VAL A C 1
ATOM 1237 O O . VAL A 1 172 ? -10.640 -4.827 15.753 1.00 98.56 172 VAL A O 1
ATOM 1240 N N . LEU A 1 173 ? -12.219 -5.699 14.418 1.00 98.50 173 LEU A N 1
ATOM 1241 C CA . LEU A 1 173 ? -11.291 -6.077 13.355 1.00 98.50 173 LEU A CA 1
ATOM 1242 C C . LEU A 1 173 ? -10.638 -4.843 12.723 1.00 98.50 173 LEU A C 1
ATOM 1244 O O . LEU A 1 173 ? -11.294 -3.810 12.562 1.00 98.50 173 LEU A O 1
ATOM 1248 N N . ILE A 1 174 ? -9.391 -5.005 12.293 1.00 98.12 174 ILE A N 1
ATOM 1249 C CA . ILE A 1 174 ? -8.662 -4.052 11.455 1.00 98.12 174 ILE A CA 1
ATOM 1250 C C . ILE A 1 174 ? -8.661 -4.547 10.005 1.00 98.12 174 ILE A C 1
ATOM 1252 O O . ILE A 1 174 ? -8.437 -5.732 9.739 1.00 98.12 174 ILE A O 1
ATOM 1256 N N . ASP A 1 175 ? -8.912 -3.646 9.056 1.00 97.88 175 ASP A N 1
ATOM 1257 C CA . ASP A 1 175 ? -8.684 -3.897 7.634 1.00 97.88 175 ASP A CA 1
ATOM 1258 C C . ASP A 1 175 ? -7.224 -3.584 7.303 1.00 97.88 175 ASP A C 1
ATOM 1260 O O . ASP A 1 175 ? -6.839 -2.429 7.160 1.00 97.88 175 ASP A O 1
ATOM 1264 N N . TYR A 1 176 ? -6.381 -4.609 7.223 1.00 97.69 176 TYR A N 1
ATOM 1265 C CA . TYR A 1 176 ? -4.969 -4.452 6.877 1.00 97.69 176 TYR A CA 1
ATOM 1266 C C . TYR A 1 176 ? -4.774 -4.601 5.366 1.00 97.69 176 TYR A C 1
ATOM 1268 O O . TYR A 1 176 ? -4.744 -5.721 4.843 1.00 97.69 176 TYR A O 1
ATOM 1276 N N . SER A 1 177 ? -4.635 -3.474 4.664 1.00 97.50 177 SER A N 1
ATOM 1277 C CA . SER A 1 177 ? -4.576 -3.412 3.201 1.00 97.50 177 SER A CA 1
ATOM 1278 C C . SER A 1 177 ? -3.397 -2.551 2.712 1.00 97.50 177 SER A C 1
ATOM 1280 O O . SER A 1 177 ? -3.611 -1.450 2.193 1.00 97.50 177 SER A O 1
ATOM 1282 N N . PRO A 1 178 ? -2.143 -3.035 2.837 1.00 97.94 178 PRO A N 1
ATOM 1283 C CA . PRO A 1 178 ? -1.011 -2.407 2.164 1.00 97.94 178 PRO A CA 1
ATOM 1284 C C . PRO A 1 178 ? -1.214 -2.486 0.647 1.00 97.94 178 PRO A C 1
ATOM 1286 O O . PRO A 1 178 ? -1.662 -3.517 0.138 1.00 97.94 178 PRO A O 1
ATOM 1289 N N . ASP A 1 179 ? -0.864 -1.422 -0.068 1.00 98.06 179 ASP A N 1
ATOM 1290 C CA . ASP A 1 179 ? -0.886 -1.385 -1.531 1.00 98.06 179 ASP A CA 1
ATOM 1291 C C . ASP A 1 179 ? 0.086 -0.321 -2.045 1.00 98.06 179 ASP A C 1
ATOM 1293 O O . ASP A 1 179 ? 0.388 0.644 -1.339 1.00 98.06 179 ASP A O 1
ATOM 1297 N N . ILE A 1 180 ? 0.605 -0.519 -3.251 1.00 97.38 180 ILE A N 1
ATOM 1298 C CA . ILE A 1 180 ? 1.586 0.372 -3.869 1.00 97.38 180 ILE A CA 1
ATOM 1299 C C . ILE A 1 180 ? 1.293 0.492 -5.360 1.00 97.38 180 ILE A C 1
ATOM 1301 O O . ILE A 1 180 ? 0.975 -0.505 -6.002 1.00 97.38 180 ILE A O 1
ATOM 1305 N N . ASP A 1 181 ? 1.420 1.703 -5.888 1.00 97.56 181 ASP A N 1
ATOM 1306 C CA . ASP A 1 181 ? 1.261 2.008 -7.310 1.00 97.56 181 ASP A CA 1
ATOM 1307 C C . ASP A 1 181 ? 2.564 2.618 -7.827 1.00 97.56 181 ASP A C 1
ATOM 1309 O O . ASP A 1 181 ? 3.138 3.514 -7.192 1.00 97.56 181 ASP A O 1
ATOM 1313 N N . LEU A 1 182 ? 3.063 2.107 -8.948 1.00 96.81 182 LEU A N 1
ATOM 1314 C CA . LEU A 1 182 ? 4.244 2.612 -9.633 1.00 96.81 182 LEU A CA 1
ATOM 1315 C C . LEU A 1 182 ? 3.883 2.992 -11.060 1.00 96.81 182 LEU A C 1
ATOM 1317 O O . LEU A 1 182 ? 3.263 2.234 -11.789 1.00 96.81 182 LEU A O 1
ATOM 1321 N N . GLU A 1 183 ? 4.378 4.148 -11.481 1.00 96.56 183 GLU A N 1
ATOM 1322 C CA . GLU A 1 183 ? 4.200 4.630 -12.843 1.00 96.56 183 GLU A CA 1
ATOM 1323 C C . GLU A 1 183 ? 5.511 5.222 -13.372 1.00 96.56 183 GLU A C 1
ATOM 1325 O O . GLU A 1 183 ? 6.247 5.920 -12.653 1.00 96.56 183 GLU A O 1
ATOM 1330 N N . LYS A 1 184 ? 5.822 4.926 -14.634 1.00 94.50 184 LYS A N 1
ATOM 1331 C CA . LYS A 1 184 ? 7.100 5.214 -15.272 1.00 94.50 184 LYS A CA 1
ATOM 1332 C C . LYS A 1 184 ? 6.909 5.999 -16.563 1.00 94.50 184 LYS A C 1
ATOM 1334 O O . LYS A 1 184 ? 6.491 5.517 -17.609 1.00 94.50 184 LYS A O 1
ATOM 1339 N N . TYR A 1 185 ? 7.463 7.200 -16.541 1.00 93.31 185 TYR A N 1
ATOM 1340 C CA . TYR A 1 185 ? 7.450 8.111 -17.670 1.00 93.31 185 TYR A CA 1
ATOM 1341 C C . TYR A 1 185 ? 8.823 8.244 -18.318 1.00 93.31 185 TYR A C 1
ATOM 1343 O O . TYR A 1 185 ? 9.867 8.177 -17.656 1.00 93.31 185 TYR A O 1
ATOM 1351 N N . VAL A 1 186 ? 8.815 8.561 -19.610 1.00 91.00 186 VAL A N 1
ATOM 1352 C CA . VAL A 1 186 ? 10.000 8.965 -20.371 1.00 91.00 186 VAL A CA 1
ATOM 1353 C C . VAL A 1 186 ? 9.773 10.330 -21.022 1.00 91.00 186 VAL A C 1
ATOM 1355 O O . VAL A 1 186 ? 8.714 10.603 -21.577 1.00 91.00 186 VAL A O 1
ATOM 1358 N N . ASP A 1 187 ? 10.770 11.207 -20.950 1.00 88.75 187 ASP A N 1
ATOM 1359 C CA . ASP A 1 187 ? 10.841 12.463 -21.692 1.00 88.75 187 ASP A CA 1
ATOM 1360 C C . ASP A 1 187 ? 12.071 12.441 -22.599 1.00 88.75 187 ASP A C 1
ATOM 1362 O O . ASP A 1 187 ? 13.212 12.249 -22.173 1.00 88.75 187 ASP A O 1
ATOM 1366 N N . VAL A 1 188 ? 11.823 12.668 -23.882 1.00 77.94 188 VAL A N 1
ATOM 1367 C CA . VAL A 1 188 ? 12.848 12.732 -24.924 1.00 77.94 188 VAL A CA 1
ATOM 1368 C C . VAL A 1 188 ? 12.949 14.124 -25.566 1.00 77.94 188 VAL A C 1
ATOM 1370 O O . VAL A 1 188 ? 13.313 14.288 -26.731 1.00 77.94 188 VAL A O 1
ATOM 1373 N N . GLY A 1 189 ? 12.602 15.159 -24.799 1.00 75.06 189 GLY A N 1
ATOM 1374 C CA . GLY A 1 189 ? 12.576 16.564 -25.203 1.00 75.06 189 GLY A CA 1
ATOM 1375 C C . GLY A 1 189 ? 11.196 17.076 -25.630 1.00 75.06 189 GLY A C 1
ATOM 1376 O O . GLY A 1 189 ? 11.119 18.147 -26.239 1.00 75.06 189 GLY A O 1
ATOM 1377 N N . GLN A 1 190 ? 10.122 16.332 -25.342 1.00 71.19 190 GLN A N 1
ATOM 1378 C CA . GLN A 1 190 ? 8.726 16.694 -25.653 1.00 71.19 190 GLN A CA 1
ATOM 1379 C C . GLN A 1 190 ? 7.822 16.760 -24.405 1.00 71.19 190 GLN A C 1
ATOM 1381 O O . GLN A 1 190 ? 6.652 17.133 -24.523 1.00 71.19 190 GLN A O 1
ATOM 1386 N N . GLY A 1 191 ? 8.368 16.492 -23.216 1.00 82.56 191 GLY A N 1
ATOM 1387 C CA . GLY A 1 191 ? 7.630 16.290 -21.971 1.00 82.56 191 GLY A CA 1
ATOM 1388 C C . GLY A 1 191 ? 7.553 14.808 -21.597 1.00 82.56 191 GLY A C 1
ATOM 1389 O O . GLY A 1 191 ? 7.742 13.942 -22.446 1.00 82.56 191 GLY A O 1
ATOM 1390 N N . PHE A 1 192 ? 7.270 14.534 -20.321 1.00 88.94 192 PHE A N 1
ATOM 1391 C CA . PHE A 1 192 ? 7.074 13.177 -19.811 1.00 88.94 192 PHE A CA 1
ATOM 1392 C C . PHE A 1 192 ? 5.814 12.540 -20.403 1.00 88.94 192 PHE A C 1
ATOM 1394 O O . PHE A 1 192 ? 4.714 13.087 -20.269 1.00 88.94 192 PHE A O 1
ATOM 1401 N N . GLU A 1 193 ? 5.990 11.383 -21.031 1.00 87.50 193 GLU A N 1
ATOM 1402 C CA . GLU A 1 193 ? 4.927 10.528 -21.549 1.00 87.50 193 GLU A CA 1
ATOM 1403 C C . GLU A 1 193 ? 4.965 9.172 -20.837 1.00 87.50 193 GLU A C 1
ATOM 1405 O O . GLU A 1 193 ? 6.034 8.585 -20.664 1.00 87.50 193 GLU A O 1
ATOM 1410 N N . ASP A 1 194 ? 3.785 8.698 -20.437 1.00 89.56 194 ASP A N 1
ATOM 1411 C CA . ASP A 1 194 ? 3.535 7.295 -20.100 1.00 89.56 194 ASP A CA 1
ATOM 1412 C C . ASP A 1 194 ? 3.573 6.538 -21.437 1.00 89.56 194 ASP A C 1
ATOM 1414 O O . ASP A 1 194 ? 2.689 6.667 -22.298 1.00 89.56 194 ASP A O 1
ATOM 1418 N N . ALA A 1 195 ? 4.700 5.867 -21.669 1.00 83.88 195 ALA A N 1
ATOM 1419 C CA . ALA A 1 195 ? 5.053 5.262 -22.944 1.00 83.88 195 ALA A CA 1
ATOM 1420 C C . ALA A 1 195 ? 4.881 3.740 -22.912 1.00 83.88 195 ALA A C 1
ATOM 1422 O O . ALA A 1 195 ? 5.697 2.984 -23.446 1.00 83.88 195 ALA A O 1
ATOM 1423 N N . ASP A 1 196 ? 3.765 3.291 -22.355 1.00 82.69 196 ASP A N 1
ATOM 1424 C CA . ASP A 1 196 ? 3.357 1.891 -22.260 1.00 82.69 196 ASP A CA 1
ATOM 1425 C C . ASP A 1 196 ? 3.273 1.140 -23.599 1.00 82.69 196 ASP A C 1
ATOM 1427 O O . ASP A 1 196 ? 3.353 -0.090 -23.692 1.00 82.69 196 ASP A O 1
ATOM 1431 N N . GLN A 1 197 ? 3.053 1.876 -24.690 1.00 74.06 197 GLN A N 1
ATOM 1432 C CA . GLN A 1 197 ? 2.817 1.278 -25.998 1.00 74.06 197 GLN A CA 1
ATOM 1433 C C . GLN A 1 197 ? 4.130 0.955 -26.727 1.00 74.06 197 GLN A C 1
ATOM 1435 O O . GLN A 1 197 ? 5.009 1.810 -26.787 1.00 74.06 197 GLN A O 1
ATOM 1440 N N . PRO A 1 198 ? 4.225 -0.193 -27.433 1.00 63.47 198 PRO A N 1
ATOM 1441 C CA . PRO A 1 198 ? 5.462 -0.644 -28.078 1.00 63.47 198 PRO A CA 1
ATOM 1442 C C . PRO A 1 198 ? 6.113 0.323 -29.067 1.00 63.47 198 PRO A C 1
ATOM 1444 O O . PRO A 1 198 ? 7.289 0.173 -29.370 1.00 63.47 198 PRO A O 1
ATOM 1447 N N . THR A 1 199 ? 5.358 1.271 -29.627 1.00 58.38 199 THR A N 1
ATOM 1448 C CA . THR A 1 199 ? 5.907 2.284 -30.537 1.00 58.38 199 THR A CA 1
ATOM 1449 C C . THR A 1 199 ? 6.736 3.339 -29.808 1.00 58.38 199 THR A C 1
ATOM 1451 O O . THR A 1 199 ? 7.613 3.921 -30.434 1.00 58.38 199 THR A O 1
ATOM 1454 N N . GLY A 1 200 ? 6.473 3.563 -28.513 1.00 65.62 200 GLY A N 1
ATOM 1455 C CA . GLY A 1 200 ? 7.151 4.548 -27.672 1.00 65.62 200 GLY A CA 1
ATOM 1456 C C . GLY A 1 200 ? 7.182 5.965 -28.248 1.00 65.62 200 GLY A C 1
ATOM 1457 O O . GLY A 1 200 ? 6.509 6.279 -29.237 1.00 65.62 200 GLY A O 1
ATOM 1458 N N . THR A 1 201 ? 7.998 6.814 -27.627 1.00 71.75 201 THR A N 1
ATOM 1459 C CA . THR A 1 201 ? 8.338 8.145 -28.149 1.00 71.75 201 THR A CA 1
ATOM 1460 C C . THR A 1 201 ? 9.646 8.071 -28.948 1.00 71.75 201 THR A C 1
ATOM 1462 O O . THR A 1 201 ? 10.624 7.456 -28.516 1.00 71.75 201 THR A O 1
ATOM 1465 N N . GLU A 1 202 ? 9.674 8.684 -30.134 1.00 68.94 202 GLU A N 1
ATOM 1466 C CA . GLU A 1 202 ? 10.844 8.705 -31.024 1.00 68.94 202 GLU A CA 1
ATOM 1467 C C . GLU A 1 202 ? 11.729 9.934 -30.764 1.00 68.94 202 GLU A C 1
ATOM 1469 O O . GLU A 1 202 ? 11.225 11.052 -30.626 1.00 68.94 202 GLU A O 1
ATOM 1474 N N . VAL A 1 203 ? 13.055 9.755 -30.756 1.00 62.78 203 VAL A N 1
ATOM 1475 C CA . VAL A 1 203 ? 14.005 10.846 -30.484 1.00 62.78 203 VAL A CA 1
ATOM 1476 C C . VAL A 1 203 ? 15.314 10.734 -31.247 1.00 62.78 203 VAL A C 1
ATOM 1478 O O . VAL A 1 203 ? 15.912 9.670 -31.342 1.00 62.78 203 VAL A O 1
ATOM 1481 N N . ASP A 1 204 ? 15.793 11.868 -31.754 1.00 61.00 204 ASP A N 1
ATOM 1482 C CA . ASP A 1 204 ? 17.098 11.996 -32.400 1.00 61.00 204 ASP A CA 1
ATOM 1483 C C . ASP A 1 204 ? 18.250 11.807 -31.391 1.00 61.00 204 ASP A C 1
ATOM 1485 O O . ASP A 1 204 ? 18.417 12.586 -30.450 1.00 61.00 204 ASP A O 1
ATOM 1489 N N . ILE A 1 205 ? 19.079 10.782 -31.604 1.00 58.78 205 ILE A N 1
ATOM 1490 C CA . ILE A 1 205 ? 20.202 10.426 -30.725 1.00 58.78 205 ILE A CA 1
ATOM 1491 C C . ILE A 1 205 ? 21.398 11.382 -30.832 1.00 58.78 205 ILE A C 1
ATOM 1493 O O . ILE A 1 205 ? 22.408 11.145 -30.167 1.00 58.78 205 ILE A O 1
ATOM 1497 N N . ALA A 1 206 ? 21.348 12.437 -31.658 1.00 50.69 206 ALA A N 1
ATOM 1498 C CA . ALA A 1 206 ? 22.430 13.413 -31.821 1.00 50.69 206 ALA A CA 1
ATOM 1499 C C . ALA A 1 206 ? 22.687 14.243 -30.540 1.00 50.69 206 ALA A C 1
ATOM 1501 O O . ALA A 1 206 ? 22.411 15.439 -30.466 1.00 50.69 206 ALA A O 1
ATOM 1502 N N . GLY A 1 207 ? 23.267 13.603 -29.521 1.00 51.94 207 GLY A N 1
ATOM 1503 C CA . GLY A 1 207 ? 23.584 14.180 -28.214 1.00 51.94 207 GLY A CA 1
ATOM 1504 C C . GLY A 1 207 ? 22.437 14.172 -27.198 1.00 51.94 207 GLY A C 1
ATOM 1505 O O . GLY A 1 207 ? 22.565 14.849 -26.178 1.00 51.94 207 GLY A O 1
ATOM 1506 N N . GLY A 1 208 ? 21.344 13.448 -27.459 1.00 61.56 208 GLY A N 1
ATOM 1507 C CA . GLY A 1 208 ? 20.175 13.395 -26.579 1.00 61.56 208 GLY A CA 1
ATOM 1508 C C . GLY A 1 208 ? 20.358 12.461 -25.376 1.00 61.56 208 GLY A C 1
ATOM 1509 O O . GLY A 1 208 ? 20.882 11.353 -25.499 1.00 61.56 208 GLY A O 1
ATOM 1510 N N . MET A 1 209 ? 19.920 12.924 -24.207 1.00 75.31 209 MET A N 1
ATOM 1511 C CA . MET A 1 209 ? 19.618 12.074 -23.054 1.00 75.31 209 MET A CA 1
ATOM 1512 C C . MET A 1 209 ? 18.106 11.804 -23.056 1.00 75.31 209 MET A C 1
ATOM 1514 O O . MET A 1 209 ? 17.351 12.671 -23.494 1.00 75.31 209 MET A O 1
ATOM 1518 N N . ALA A 1 210 ? 17.679 10.637 -22.581 1.00 84.06 210 ALA A N 1
ATOM 1519 C CA . ALA A 1 210 ? 16.306 10.408 -22.142 1.00 84.06 210 ALA A CA 1
ATOM 1520 C C . ALA A 1 210 ? 16.229 10.717 -20.650 1.00 84.06 210 ALA A C 1
ATOM 1522 O O . ALA A 1 210 ? 17.044 10.199 -19.882 1.00 84.06 210 ALA A O 1
ATOM 1523 N N . ASP A 1 211 ? 15.268 11.540 -20.254 1.00 88.88 211 ASP A N 1
ATOM 1524 C CA . ASP A 1 211 ? 14.934 11.752 -18.854 1.00 88.88 211 ASP A CA 1
ATOM 1525 C C . ASP A 1 211 ? 13.819 10.776 -18.478 1.00 88.88 211 ASP A C 1
ATOM 1527 O O . ASP A 1 211 ? 12.819 10.654 -19.179 1.00 88.88 211 ASP A O 1
ATOM 1531 N N . PHE A 1 212 ? 13.989 10.063 -17.376 1.00 91.38 212 PHE A N 1
ATOM 1532 C CA . PHE A 1 212 ? 12.990 9.161 -16.825 1.00 91.38 212 PHE A CA 1
ATOM 1533 C C . PHE A 1 212 ? 12.464 9.729 -15.520 1.00 91.38 212 PHE A C 1
ATOM 1535 O O . PHE A 1 212 ? 13.217 10.301 -14.725 1.00 91.38 212 PHE A O 1
ATOM 1542 N N . MET A 1 213 ? 11.168 9.546 -15.307 1.00 93.19 213 MET A N 1
ATOM 1543 C CA . MET A 1 213 ? 10.497 9.877 -14.062 1.00 93.19 213 MET A CA 1
ATOM 1544 C C . MET A 1 213 ? 9.744 8.644 -13.588 1.00 93.19 213 MET A C 1
ATOM 1546 O O . MET A 1 213 ? 8.943 8.094 -14.333 1.00 93.19 213 MET A O 1
ATOM 1550 N N . ILE A 1 214 ? 10.015 8.214 -12.363 1.00 93.94 214 ILE A N 1
ATOM 1551 C CA . ILE A 1 214 ? 9.279 7.140 -11.697 1.00 93.94 214 ILE A CA 1
ATOM 1552 C C . ILE A 1 214 ? 8.505 7.780 -10.554 1.00 93.94 214 ILE A C 1
ATOM 1554 O O . ILE A 1 214 ? 9.105 8.457 -9.715 1.00 93.94 214 ILE A O 1
ATOM 1558 N N . THR A 1 215 ? 7.192 7.589 -10.526 1.00 94.06 215 THR A N 1
ATOM 1559 C CA . THR A 1 215 ? 6.324 8.003 -9.422 1.00 94.06 215 THR A CA 1
ATOM 1560 C C . THR A 1 215 ? 5.838 6.773 -8.681 1.00 94.06 215 THR A C 1
ATOM 1562 O O . THR A 1 215 ? 5.394 5.824 -9.313 1.00 94.06 215 THR A O 1
ATOM 1565 N N . ILE A 1 216 ? 5.946 6.793 -7.356 1.00 94.38 216 ILE A N 1
ATOM 1566 C CA . ILE A 1 216 ? 5.571 5.683 -6.480 1.00 94.38 216 ILE A CA 1
ATOM 1567 C C . ILE A 1 216 ? 4.627 6.231 -5.429 1.00 94.38 216 ILE A C 1
ATOM 1569 O O . ILE A 1 216 ? 5.023 7.131 -4.689 1.00 94.38 216 ILE A O 1
ATOM 1573 N N . GLU A 1 217 ? 3.415 5.703 -5.357 1.00 94.94 217 GLU A N 1
ATOM 1574 C CA . GLU A 1 217 ? 2.379 6.130 -4.419 1.00 94.94 217 GLU A CA 1
ATOM 1575 C C . GLU A 1 217 ? 1.997 4.984 -3.478 1.00 94.94 217 GLU A C 1
ATOM 1577 O O . GLU A 1 217 ? 1.797 3.848 -3.908 1.00 94.94 217 GLU A O 1
ATOM 1582 N N . ASN A 1 218 ? 1.881 5.281 -2.181 1.00 95.88 218 ASN A N 1
ATOM 1583 C CA . ASN A 1 218 ? 1.235 4.374 -1.237 1.00 95.88 218 ASN A CA 1
ATOM 1584 C C . ASN A 1 218 ? -0.281 4.554 -1.350 1.00 95.88 218 ASN A C 1
ATOM 1586 O O . ASN A 1 218 ? -0.849 5.503 -0.803 1.00 95.88 218 ASN A O 1
ATOM 1590 N N . THR A 1 219 ? -0.920 3.647 -2.081 1.00 97.06 219 THR A N 1
ATOM 1591 C CA . THR A 1 219 ? -2.366 3.639 -2.334 1.00 97.06 219 THR A CA 1
ATOM 1592 C C . THR A 1 219 ? -3.149 2.831 -1.297 1.00 97.06 219 THR A C 1
ATOM 1594 O O . THR A 1 219 ? -4.384 2.863 -1.306 1.00 97.06 219 THR A O 1
ATOM 1597 N N . GLY A 1 220 ? -2.448 2.123 -0.405 1.00 97.62 220 GLY A N 1
ATOM 1598 C CA . GLY A 1 220 ? -3.023 1.352 0.693 1.00 97.62 220 GLY A CA 1
ATOM 1599 C C . GLY A 1 220 ? -3.268 2.178 1.956 1.00 97.62 220 GLY A C 1
ATOM 1600 O O . GLY A 1 220 ? -3.171 3.402 1.955 1.00 97.62 220 GLY A O 1
ATOM 1601 N N . ASN A 1 221 ? -3.583 1.491 3.058 1.00 97.44 221 ASN A N 1
ATOM 1602 C CA . ASN A 1 221 ? -3.822 2.105 4.374 1.00 97.44 221 ASN A CA 1
ATOM 1603 C C . ASN A 1 221 ? -2.738 1.794 5.423 1.00 97.44 221 ASN A C 1
ATOM 1605 O O . ASN A 1 221 ? -2.874 2.163 6.590 1.00 97.44 221 ASN A O 1
ATOM 1609 N N . VAL A 1 222 ? -1.654 1.145 5.001 1.00 98.19 222 VAL A N 1
ATOM 1610 C CA . VAL A 1 222 ? -0.512 0.771 5.840 1.00 98.19 222 VAL A CA 1
ATOM 1611 C C . VAL A 1 222 ? 0.707 1.573 5.405 1.00 98.19 222 VAL A C 1
ATOM 1613 O O . VAL A 1 222 ? 0.977 1.696 4.211 1.00 98.19 222 VAL A O 1
ATOM 1616 N N . THR A 1 223 ? 1.472 2.084 6.361 1.00 96.38 223 THR A N 1
ATOM 1617 C CA . THR A 1 223 ? 2.770 2.717 6.115 1.00 96.38 223 THR A CA 1
ATOM 1618 C C . THR A 1 223 ? 3.750 1.711 5.512 1.00 96.38 223 THR A C 1
ATOM 1620 O O . THR A 1 223 ? 3.994 0.651 6.089 1.00 96.38 223 THR A O 1
ATOM 1623 N N . LEU A 1 224 ? 4.348 2.039 4.364 1.00 96.00 224 LEU A N 1
ATOM 1624 C CA . LEU A 1 224 ? 5.247 1.130 3.652 1.00 96.00 224 LEU A CA 1
ATOM 1625 C C . LEU A 1 224 ? 6.707 1.379 4.023 1.00 96.00 224 LEU A C 1
ATOM 1627 O O . LEU A 1 224 ? 7.188 2.516 4.025 1.00 96.00 224 LEU A O 1
ATOM 1631 N N . THR A 1 225 ? 7.439 0.300 4.290 1.00 94.69 225 THR A N 1
ATOM 1632 C CA . THR A 1 225 ? 8.847 0.353 4.696 1.00 94.69 225 THR A CA 1
ATOM 1633 C C . THR A 1 225 ? 9.739 -0.485 3.783 1.00 94.69 225 THR A C 1
ATOM 1635 O O . THR A 1 225 ? 9.278 -1.316 3.003 1.00 94.69 225 THR A O 1
ATOM 1638 N N . GLU A 1 226 ? 11.051 -0.225 3.829 1.00 92.88 226 GLU A N 1
ATOM 1639 C CA . GLU A 1 226 ? 12.045 -0.847 2.934 1.00 92.88 226 GLU A CA 1
ATOM 1640 C C . GLU A 1 226 ? 11.660 -0.758 1.440 1.00 92.88 226 GLU A C 1
ATOM 1642 O O . GLU A 1 226 ? 11.956 -1.664 0.659 1.00 92.88 226 GLU A O 1
ATOM 1647 N N . VAL A 1 227 ? 11.026 0.354 1.034 1.00 93.31 227 VAL A N 1
ATOM 1648 C CA . VAL A 1 227 ? 10.607 0.601 -0.354 1.00 93.31 227 VAL A CA 1
ATOM 1649 C C . VAL A 1 227 ? 11.834 0.571 -1.259 1.00 93.31 227 VAL A C 1
ATOM 1651 O O . VAL A 1 227 ? 12.707 1.444 -1.187 1.00 93.31 227 VAL A O 1
ATOM 1654 N N . THR A 1 228 ? 11.913 -0.470 -2.080 1.00 93.44 228 THR A N 1
ATOM 1655 C CA . THR A 1 228 ? 13.082 -0.833 -2.879 1.00 93.44 228 THR A CA 1
ATOM 1656 C C . THR A 1 228 ? 12.736 -0.777 -4.353 1.00 93.44 228 THR A C 1
ATOM 1658 O O . THR A 1 228 ? 11.777 -1.415 -4.779 1.00 93.44 228 THR A O 1
ATOM 1661 N N . ILE A 1 229 ? 13.551 -0.056 -5.120 1.00 93.94 229 ILE A N 1
ATOM 1662 C CA . ILE A 1 229 ? 13.366 0.184 -6.550 1.00 93.94 229 ILE A CA 1
ATOM 1663 C C . ILE A 1 229 ? 14.439 -0.566 -7.331 1.00 93.94 229 ILE A C 1
ATOM 1665 O O . ILE A 1 229 ? 15.629 -0.509 -6.996 1.00 93.94 229 ILE A O 1
ATOM 1669 N N . SER A 1 230 ? 14.019 -1.234 -8.398 1.00 94.06 230 SER A N 1
ATOM 1670 C CA . SER A 1 230 ? 14.905 -1.728 -9.450 1.00 94.06 230 SER A CA 1
ATOM 1671 C C . SER A 1 230 ? 14.495 -1.120 -10.782 1.00 94.06 230 SER A C 1
ATOM 1673 O O . SER A 1 230 ? 13.321 -0.887 -11.027 1.00 94.06 230 SER A O 1
ATOM 1675 N N . ASP A 1 231 ? 15.472 -0.841 -11.634 1.00 93.94 231 ASP A N 1
ATOM 1676 C CA . ASP A 1 231 ? 15.244 -0.261 -12.952 1.00 93.94 231 ASP A CA 1
ATOM 1677 C C . ASP A 1 231 ? 16.146 -0.966 -13.955 1.00 93.94 231 ASP A C 1
ATOM 1679 O O . ASP A 1 231 ? 17.373 -0.998 -13.787 1.00 93.94 231 ASP A O 1
ATOM 1683 N N . THR A 1 232 ? 15.546 -1.580 -14.967 1.00 90.56 232 THR A N 1
ATOM 1684 C CA . THR A 1 232 ? 16.253 -2.362 -15.979 1.00 90.56 232 THR A CA 1
ATOM 1685 C C . THR A 1 232 ? 15.874 -1.880 -17.365 1.00 90.56 232 THR A C 1
ATOM 1687 O O . THR A 1 232 ? 14.729 -1.986 -17.793 1.00 90.56 232 THR A O 1
ATOM 1690 N N . ASP A 1 233 ? 16.879 -1.423 -18.100 1.00 85.44 233 ASP A N 1
ATOM 1691 C CA . ASP A 1 233 ? 16.757 -1.074 -19.505 1.00 85.44 233 ASP A CA 1
ATOM 1692 C C . ASP A 1 233 ? 17.245 -2.227 -20.394 1.00 85.44 233 ASP A C 1
ATOM 1694 O O . ASP A 1 233 ? 17.882 -3.188 -19.945 1.00 85.44 233 ASP A O 1
ATOM 1698 N N . THR A 1 234 ? 16.986 -2.116 -21.694 1.00 74.81 234 THR A N 1
ATOM 1699 C CA . THR A 1 234 ? 17.311 -3.135 -22.705 1.00 74.81 234 THR A CA 1
ATOM 1700 C C . THR A 1 234 ? 18.791 -3.554 -22.695 1.00 74.81 234 THR A C 1
ATOM 1702 O O . THR A 1 234 ? 19.114 -4.701 -23.018 1.00 74.81 234 THR A O 1
ATOM 1705 N N . PHE A 1 235 ? 19.701 -2.671 -22.269 1.00 65.56 235 PHE A N 1
ATOM 1706 C CA . PHE A 1 235 ? 21.143 -2.953 -22.187 1.00 65.56 235 PHE A CA 1
ATOM 1707 C C . PHE A 1 235 ? 21.656 -3.309 -20.791 1.00 65.56 235 PHE A C 1
ATOM 1709 O O . PHE A 1 235 ? 22.854 -3.566 -20.633 1.00 65.56 235 PHE A O 1
ATOM 1716 N N . GLY A 1 236 ? 20.776 -3.370 -19.793 1.00 73.56 236 GLY A N 1
ATOM 1717 C CA . GLY A 1 236 ? 21.100 -3.841 -18.454 1.00 73.56 236 GLY A CA 1
ATOM 1718 C C . GLY A 1 236 ? 20.459 -3.031 -17.335 1.00 73.56 236 GLY A C 1
ATOM 1719 O O . GLY A 1 236 ? 19.674 -2.113 -17.545 1.00 73.56 236 GLY A O 1
ATOM 1720 N N . THR A 1 237 ? 20.830 -3.403 -16.115 1.00 81.44 237 THR A N 1
ATOM 1721 C CA . THR A 1 237 ? 20.332 -2.791 -14.885 1.00 81.44 237 THR A CA 1
ATOM 1722 C C . THR A 1 237 ? 20.877 -1.375 -14.715 1.00 81.44 237 THR A C 1
ATOM 1724 O O . THR A 1 237 ? 22.094 -1.164 -14.706 1.00 81.44 237 THR A O 1
ATOM 1727 N N . VAL A 1 238 ? 19.965 -0.422 -14.559 1.00 83.19 238 VAL A N 1
ATOM 1728 C CA . VAL A 1 238 ? 20.224 0.993 -14.275 1.00 83.19 238 VAL A CA 1
ATOM 1729 C C . VAL A 1 238 ? 20.268 1.210 -12.762 1.00 83.19 238 VAL A C 1
ATOM 1731 O O . VAL A 1 238 ? 21.237 1.770 -12.245 1.00 83.19 238 VAL A O 1
ATOM 1734 N N . ILE A 1 239 ? 19.256 0.704 -12.051 1.00 87.44 239 ILE A N 1
ATOM 1735 C CA . ILE A 1 239 ? 19.136 0.735 -10.589 1.00 87.44 239 ILE A CA 1
ATOM 1736 C C . ILE A 1 239 ? 18.959 -0.704 -10.107 1.00 87.44 239 ILE A C 1
ATOM 1738 O O . ILE A 1 239 ? 18.063 -1.411 -10.558 1.00 87.44 239 ILE A O 1
ATOM 1742 N N . ASP A 1 240 ? 19.833 -1.149 -9.207 1.00 89.56 240 ASP A N 1
ATOM 1743 C CA . ASP A 1 240 ? 19.861 -2.530 -8.713 1.00 89.56 240 ASP A CA 1
ATOM 1744 C C . ASP A 1 240 ? 19.374 -2.580 -7.262 1.00 89.56 240 ASP A C 1
ATOM 1746 O O . ASP A 1 240 ? 20.174 -2.408 -6.338 1.00 89.56 240 ASP A O 1
ATOM 1750 N N . GLY A 1 241 ? 18.062 -2.763 -7.073 1.00 88.69 241 GLY A N 1
ATOM 1751 C CA . GLY A 1 241 ? 17.443 -3.021 -5.771 1.00 88.69 241 GLY A CA 1
ATOM 1752 C C . GLY A 1 241 ? 17.846 -2.032 -4.678 1.00 88.69 241 GLY A C 1
ATOM 1753 O O . GLY A 1 241 ? 18.313 -2.443 -3.614 1.00 88.69 241 GLY A O 1
ATOM 1754 N N . MET A 1 242 ? 17.710 -0.732 -4.942 1.00 91.19 242 MET A N 1
ATOM 1755 C CA . MET A 1 242 ? 18.071 0.318 -3.989 1.00 91.19 242 MET A CA 1
ATOM 1756 C C . MET A 1 242 ? 16.847 0.796 -3.216 1.00 91.19 242 MET A C 1
ATOM 1758 O O . MET A 1 242 ? 15.805 1.066 -3.806 1.00 91.19 242 MET A O 1
ATOM 1762 N N . THR A 1 243 ? 16.988 0.965 -1.901 1.00 90.94 243 THR A N 1
ATOM 1763 C CA . THR A 1 243 ? 15.940 1.610 -1.100 1.00 90.94 243 THR A CA 1
ATOM 1764 C C . THR A 1 243 ? 15.806 3.091 -1.468 1.00 90.94 243 THR A C 1
ATOM 1766 O O . THR A 1 243 ? 16.783 3.704 -1.917 1.00 90.94 243 THR A O 1
ATOM 1769 N N . LEU A 1 244 ? 14.646 3.708 -1.211 1.00 87.56 244 LEU A N 1
ATOM 1770 C CA . LEU A 1 244 ? 14.476 5.169 -1.329 1.00 87.56 244 LEU A CA 1
ATOM 1771 C C . LEU A 1 244 ? 15.586 5.931 -0.583 1.00 87.56 244 LEU A C 1
ATOM 1773 O O . LEU A 1 244 ? 16.206 6.858 -1.112 1.00 87.56 244 LEU A O 1
ATOM 1777 N N . GLN A 1 245 ? 15.934 5.464 0.618 1.00 86.94 245 GLN A N 1
ATOM 1778 C CA . GLN A 1 245 ? 17.009 6.049 1.411 1.00 86.94 245 GLN A CA 1
ATOM 1779 C C . GLN A 1 245 ? 18.386 5.913 0.739 1.00 86.94 245 GLN A C 1
ATOM 1781 O O . GLN A 1 245 ? 19.194 6.848 0.799 1.00 86.94 245 GLN A O 1
ATOM 1786 N N . ASP A 1 246 ? 18.682 4.773 0.114 1.00 88.88 246 ASP A N 1
ATOM 1787 C CA . ASP A 1 246 ? 19.943 4.545 -0.595 1.00 88.88 246 ASP A CA 1
ATOM 1788 C C . ASP A 1 246 ? 20.043 5.375 -1.875 1.00 88.88 246 ASP A C 1
ATOM 1790 O O . ASP A 1 246 ? 21.119 5.899 -2.175 1.00 88.88 246 ASP A O 1
ATOM 1794 N N . LEU A 1 247 ? 18.935 5.559 -2.595 1.00 86.94 247 LEU A N 1
ATOM 1795 C CA . LEU A 1 247 ? 18.858 6.439 -3.764 1.00 86.94 247 LEU A CA 1
ATOM 1796 C C . LEU A 1 247 ? 19.154 7.892 -3.381 1.00 86.94 247 LEU A C 1
ATOM 1798 O O . LEU A 1 247 ? 20.003 8.535 -4.009 1.00 86.94 247 LEU A O 1
ATOM 1802 N N . TYR A 1 248 ? 18.562 8.373 -2.285 1.00 84.06 248 TYR A N 1
ATOM 1803 C CA . TYR A 1 248 ? 18.857 9.699 -1.739 1.00 84.06 248 TYR A CA 1
ATOM 1804 C C . TYR A 1 248 ? 20.345 9.847 -1.399 1.00 84.06 248 TYR A C 1
ATOM 1806 O O . TYR A 1 248 ? 21.005 10.816 -1.782 1.00 84.06 248 TYR A O 1
ATOM 1814 N N . ASN A 1 249 ? 20.915 8.847 -0.722 1.00 85.31 249 ASN A N 1
ATOM 1815 C CA . ASN A 1 249 ? 22.326 8.847 -0.333 1.00 85.31 249 ASN A CA 1
ATOM 1816 C C . ASN A 1 249 ? 23.283 8.762 -1.533 1.00 85.31 249 ASN A C 1
ATOM 1818 O O . ASN A 1 249 ? 24.398 9.291 -1.468 1.00 85.31 249 ASN A O 1
ATOM 1822 N N . ALA A 1 250 ? 22.863 8.114 -2.619 1.00 84.19 250 ALA A N 1
ATOM 1823 C CA . ALA A 1 250 ? 23.596 8.048 -3.879 1.00 84.19 250 ALA A CA 1
ATOM 1824 C C . ALA A 1 250 ? 23.491 9.342 -4.709 1.00 84.19 250 ALA A C 1
ATOM 1826 O O . ALA A 1 250 ? 24.265 9.516 -5.652 1.00 84.19 250 ALA A O 1
ATOM 1827 N N . GLY A 1 251 ? 22.619 10.277 -4.317 1.00 82.19 251 GLY A N 1
ATOM 1828 C CA . GLY A 1 251 ? 22.476 11.592 -4.939 1.00 82.19 251 GLY A CA 1
ATOM 1829 C C . GLY A 1 251 ? 21.557 11.615 -6.158 1.00 82.19 251 GLY A C 1
ATOM 1830 O O . GLY A 1 251 ? 21.704 12.516 -6.984 1.00 82.19 251 GLY A O 1
ATOM 1831 N N . TYR A 1 252 ? 20.647 10.643 -6.276 1.00 83.50 252 TYR A N 1
ATOM 1832 C CA . TYR A 1 252 ? 19.545 10.716 -7.237 1.00 83.50 252 TYR A CA 1
ATOM 1833 C C . TYR A 1 252 ? 18.616 11.894 -6.905 1.00 83.50 252 TYR A C 1
ATOM 1835 O O . TYR A 1 252 ? 18.495 12.282 -5.739 1.00 83.50 252 TYR A O 1
ATOM 1843 N N . ASP A 1 253 ? 17.979 12.477 -7.927 1.00 80.88 253 ASP A N 1
ATOM 1844 C CA . ASP A 1 253 ? 16.984 13.537 -7.728 1.00 80.88 253 ASP A CA 1
ATOM 1845 C C . ASP A 1 253 ? 15.661 12.904 -7.292 1.00 80.88 253 ASP A C 1
ATOM 1847 O O . ASP A 1 253 ? 14.804 12.565 -8.107 1.00 80.88 253 ASP A O 1
ATOM 1851 N N . LEU A 1 254 ? 15.552 12.682 -5.985 1.00 77.06 254 LEU A N 1
ATOM 1852 C CA . LEU A 1 254 ? 14.313 12.294 -5.335 1.00 77.06 254 LEU A CA 1
ATOM 1853 C C . LEU A 1 254 ? 13.559 13.558 -4.946 1.00 77.06 254 LEU A C 1
ATOM 1855 O O . LEU A 1 254 ? 13.931 14.275 -4.010 1.00 77.06 254 LEU A O 1
ATOM 1859 N N . GLN A 1 255 ? 12.494 13.833 -5.683 1.00 75.06 255 GLN A N 1
ATOM 1860 C CA . GLN A 1 255 ? 11.521 14.837 -5.300 1.00 75.06 255 GLN A CA 1
ATOM 1861 C C . GLN A 1 255 ? 10.491 14.152 -4.412 1.00 75.06 255 GLN A C 1
ATOM 1863 O O . GLN A 1 255 ? 9.516 13.571 -4.877 1.00 75.06 255 GLN A O 1
ATOM 1868 N N . GLU A 1 256 ? 10.753 14.202 -3.111 1.00 62.94 256 GLU A N 1
ATOM 1869 C CA . GLU A 1 256 ? 9.792 13.797 -2.095 1.00 62.94 256 GLU A CA 1
ATOM 1870 C C . GLU A 1 256 ? 8.953 14.986 -1.618 1.00 62.94 256 GLU A C 1
ATOM 1872 O O . GLU A 1 256 ? 9.424 16.113 -1.419 1.00 62.94 256 GLU A O 1
ATOM 1877 N N . SER A 1 257 ? 7.697 14.681 -1.336 1.00 51.38 257 SER A N 1
ATOM 1878 C CA . SER A 1 257 ? 6.999 15.168 -0.154 1.00 51.38 257 SER A CA 1
ATOM 1879 C C . SER A 1 257 ? 7.038 13.942 0.778 1.00 51.38 257 SER A C 1
ATOM 1881 O O . SER A 1 257 ? 6.474 12.942 0.380 1.00 51.38 257 SER A O 1
ATOM 1883 N N . ILE A 1 258 ? 7.666 13.864 1.963 1.00 50.72 258 ILE A N 1
ATOM 1884 C CA . ILE A 1 258 ? 7.764 14.882 3.017 1.00 50.72 258 ILE A CA 1
ATOM 1885 C C . ILE A 1 258 ? 8.876 14.619 4.084 1.00 50.72 258 ILE A C 1
ATOM 1887 O O . ILE A 1 258 ? 9.004 15.460 4.983 1.00 50.72 258 ILE A O 1
ATOM 1891 N N . THR A 1 259 ? 9.714 13.562 4.029 1.00 56.41 259 THR A N 1
ATOM 1892 C CA . THR A 1 259 ? 10.609 13.207 5.175 1.00 56.41 259 THR A CA 1
ATOM 1893 C C . THR A 1 259 ? 12.027 12.670 4.878 1.00 56.41 259 THR A C 1
ATOM 1895 O O . THR A 1 259 ? 12.873 12.782 5.775 1.00 56.41 259 THR A O 1
ATOM 1898 N N . ASN A 1 260 ? 12.375 12.208 3.665 1.00 63.97 260 ASN A N 1
ATOM 1899 C CA . ASN A 1 260 ? 13.675 11.598 3.298 1.00 63.97 260 ASN A CA 1
ATOM 1900 C C . ASN A 1 260 ? 14.150 10.492 4.269 1.00 63.97 260 ASN A C 1
ATOM 1902 O O . ASN A 1 260 ? 15.359 10.310 4.463 1.00 63.97 260 ASN A O 1
ATOM 1906 N N . ASP A 1 261 ? 13.226 9.799 4.930 1.00 72.75 261 ASP A N 1
ATOM 1907 C CA . ASP A 1 261 ? 13.503 8.752 5.922 1.00 72.75 261 ASP A CA 1
ATOM 1908 C C . ASP A 1 261 ? 13.347 7.328 5.367 1.00 72.75 261 ASP A C 1
ATOM 1910 O O . ASP A 1 261 ? 13.646 6.363 6.073 1.00 72.75 261 ASP A O 1
ATOM 1914 N N . GLY A 1 262 ? 12.984 7.193 4.086 1.00 78.56 262 GLY A N 1
ATOM 1915 C CA . GLY A 1 262 ? 12.871 5.910 3.389 1.00 78.56 262 GLY A CA 1
ATOM 1916 C C . GLY A 1 262 ? 11.602 5.124 3.722 1.00 78.56 262 GLY A C 1
ATOM 1917 O O . GLY A 1 262 ? 11.563 3.918 3.471 1.00 78.56 262 GLY A O 1
ATOM 1918 N N . ILE A 1 263 ? 10.609 5.799 4.295 1.00 88.62 263 ILE A N 1
ATOM 1919 C CA . ILE A 1 263 ? 9.268 5.294 4.590 1.00 88.62 263 ILE A CA 1
ATOM 1920 C C . ILE A 1 263 ? 8.289 6.015 3.654 1.00 88.62 263 ILE A C 1
ATOM 1922 O O . ILE A 1 263 ? 8.550 7.152 3.263 1.00 88.62 263 ILE A O 1
ATOM 1926 N N . LEU A 1 264 ? 7.203 5.347 3.264 1.00 92.00 264 LEU A N 1
ATOM 1927 C CA . LEU A 1 264 ? 6.127 5.948 2.479 1.00 92.00 264 LEU A CA 1
ATOM 1928 C C . LEU A 1 264 ? 4.820 5.849 3.272 1.00 92.00 264 LEU A C 1
ATOM 1930 O O . LEU A 1 264 ? 4.208 4.779 3.348 1.00 92.00 264 LEU A O 1
ATOM 1934 N N . GLU A 1 265 ? 4.418 6.951 3.906 1.00 93.38 265 GLU A N 1
ATOM 1935 C CA . GLU A 1 265 ? 3.172 7.008 4.682 1.00 93.38 265 GLU A CA 1
ATOM 1936 C C . GLU A 1 265 ? 1.954 6.915 3.748 1.00 93.38 265 GLU A C 1
ATOM 1938 O O . GLU A 1 265 ? 2.054 7.063 2.527 1.00 93.38 265 GLU A O 1
ATOM 1943 N N . VAL A 1 266 ? 0.778 6.665 4.321 1.00 94.56 266 VAL A N 1
ATOM 1944 C CA . VAL A 1 266 ? -0.473 6.520 3.562 1.00 94.56 266 VAL A CA 1
ATOM 1945 C C . VAL A 1 266 ? -0.756 7.757 2.700 1.00 94.56 266 VAL A C 1
ATOM 1947 O O . VAL A 1 266 ? -0.831 8.883 3.201 1.00 94.56 266 VAL A O 1
ATOM 1950 N N . GLY A 1 267 ? -0.944 7.541 1.395 1.00 92.06 267 GLY A N 1
ATOM 1951 C CA . GLY A 1 267 ? -1.210 8.593 0.411 1.00 92.06 267 GLY A CA 1
ATOM 1952 C C . GLY A 1 267 ? -0.003 9.467 0.053 1.00 92.06 267 GLY A C 1
ATOM 1953 O O . GLY A 1 267 ? -0.174 10.495 -0.609 1.00 92.06 267 GLY A O 1
ATOM 1954 N N . GLU A 1 268 ? 1.205 9.120 0.501 1.00 92.75 268 GLU A N 1
ATOM 1955 C CA . GLU A 1 268 ? 2.426 9.796 0.068 1.00 92.75 268 GLU A CA 1
ATOM 1956 C C . GLU A 1 268 ? 2.902 9.301 -1.299 1.00 92.75 268 GLU A C 1
ATOM 1958 O O . GLU A 1 268 ? 2.683 8.154 -1.692 1.00 92.75 268 GLU A O 1
ATOM 1963 N N . THR A 1 269 ? 3.602 10.188 -2.013 1.00 91.50 269 THR A N 1
ATOM 1964 C CA . THR A 1 269 ? 4.193 9.900 -3.321 1.00 91.50 269 THR A CA 1
ATOM 1965 C C . THR A 1 269 ? 5.673 10.270 -3.332 1.00 91.50 269 THR A C 1
ATOM 1967 O O . THR A 1 269 ? 6.041 11.417 -3.051 1.00 91.50 269 THR A O 1
ATOM 1970 N N . ALA A 1 270 ? 6.521 9.328 -3.740 1.00 90.50 270 ALA A N 1
ATOM 1971 C CA . ALA A 1 270 ? 7.927 9.560 -4.045 1.00 90.50 270 ALA A CA 1
ATOM 1972 C C . ALA A 1 270 ? 8.116 9.699 -5.562 1.00 90.50 270 ALA A C 1
ATOM 1974 O O . ALA A 1 270 ? 7.571 8.919 -6.338 1.00 90.50 270 ALA A O 1
ATOM 1975 N N . THR A 1 271 ? 8.887 10.696 -6.004 1.00 90.94 271 THR A N 1
ATOM 1976 C CA . THR A 1 271 ? 9.242 10.862 -7.423 1.00 90.94 271 THR A CA 1
ATOM 1977 C C . THR A 1 271 ? 10.749 10.782 -7.607 1.00 90.94 271 THR A C 1
ATOM 1979 O O . THR A 1 271 ? 11.495 11.549 -7.001 1.00 90.94 271 THR A O 1
ATOM 1982 N N . LEU A 1 272 ? 11.201 9.887 -8.478 1.00 90.38 272 LEU A N 1
ATOM 1983 C CA . LEU A 1 272 ? 12.599 9.717 -8.856 1.00 90.38 272 LEU A CA 1
ATOM 1984 C C . LEU A 1 272 ? 12.816 10.227 -10.280 1.00 90.38 272 LEU A C 1
ATOM 1986 O O . LEU A 1 272 ? 12.170 9.743 -11.205 1.00 90.38 272 LEU A O 1
ATOM 1990 N N . LEU A 1 273 ? 13.765 11.149 -10.459 1.00 89.94 273 LEU A N 1
ATOM 1991 C CA . LEU A 1 273 ? 14.215 11.601 -11.774 1.00 89.94 273 LEU A CA 1
ATOM 1992 C C . LEU A 1 273 ? 15.666 11.195 -12.039 1.00 89.94 273 LEU A C 1
ATOM 1994 O O . LEU A 1 273 ? 16.556 11.385 -11.202 1.00 89.94 273 LEU A O 1
ATOM 1998 N N . TYR A 1 274 ? 15.924 10.675 -13.235 1.00 88.44 274 TYR A N 1
ATOM 1999 C CA . TYR A 1 274 ? 17.276 10.373 -13.705 1.00 88.44 274 TYR A CA 1
ATOM 2000 C C . TYR A 1 274 ? 17.361 10.438 -15.231 1.00 88.44 274 TYR A C 1
ATOM 2002 O O . TYR A 1 274 ? 16.356 10.321 -15.922 1.00 88.44 274 TYR A O 1
ATOM 2010 N N . SER A 1 275 ? 18.573 10.613 -15.761 1.00 87.00 275 SER A N 1
ATOM 2011 C CA . SER A 1 275 ? 18.810 10.701 -17.205 1.00 87.00 275 SER A CA 1
ATOM 2012 C C . SER A 1 275 ? 19.701 9.561 -17.687 1.00 87.00 275 SER A C 1
ATOM 2014 O O . SER A 1 275 ? 20.704 9.231 -17.045 1.00 87.00 275 SER A O 1
ATOM 2016 N N . MET A 1 276 ? 19.396 9.012 -18.858 1.00 82.19 276 MET A N 1
ATOM 2017 C CA . MET A 1 276 ? 20.209 8.008 -19.546 1.00 82.19 276 MET A CA 1
ATOM 2018 C C . MET A 1 276 ? 20.625 8.495 -20.932 1.00 82.19 276 MET A C 1
ATOM 2020 O O . MET A 1 276 ? 19.912 9.254 -21.581 1.00 82.19 276 MET A O 1
ATOM 2024 N N . ALA A 1 277 ? 21.782 8.040 -21.414 1.00 77.31 277 ALA A N 1
ATOM 2025 C CA . ALA A 1 277 ? 22.191 8.308 -22.788 1.00 77.31 277 ALA A CA 1
ATOM 2026 C C . ALA A 1 277 ? 21.352 7.475 -23.763 1.00 77.31 277 ALA A C 1
ATOM 2028 O O . ALA A 1 277 ? 21.236 6.262 -23.593 1.00 77.31 277 ALA A O 1
ATOM 2029 N N . LEU A 1 278 ? 20.816 8.115 -24.803 1.00 72.12 278 LEU A N 1
ATOM 2030 C CA . LEU A 1 278 ? 20.080 7.417 -25.852 1.00 72.12 278 LEU A CA 1
ATOM 2031 C C . LEU A 1 278 ? 21.016 6.552 -26.701 1.00 72.12 278 LEU A C 1
ATOM 2033 O O . LEU A 1 278 ? 22.138 6.946 -27.029 1.00 72.12 278 LEU A O 1
ATOM 2037 N N . THR A 1 279 ? 20.520 5.391 -27.114 1.00 69.50 279 THR A N 1
ATOM 2038 C CA . THR A 1 279 ? 21.172 4.535 -28.111 1.00 69.50 279 THR A CA 1
ATOM 2039 C C . THR A 1 279 ? 20.216 4.277 -29.271 1.00 69.50 279 THR A C 1
ATOM 2041 O O . THR A 1 279 ? 19.015 4.507 -29.161 1.00 69.50 279 THR A O 1
ATOM 2044 N N . ALA A 1 280 ? 20.742 3.866 -30.422 1.00 66.31 280 ALA A N 1
ATOM 2045 C CA . ALA A 1 280 ? 19.917 3.630 -31.601 1.00 66.31 280 ALA A CA 1
ATOM 2046 C C . ALA A 1 280 ? 18.987 2.419 -31.415 1.00 66.31 280 ALA A C 1
ATOM 2048 O O . ALA A 1 280 ? 19.397 1.410 -30.841 1.00 66.31 280 AL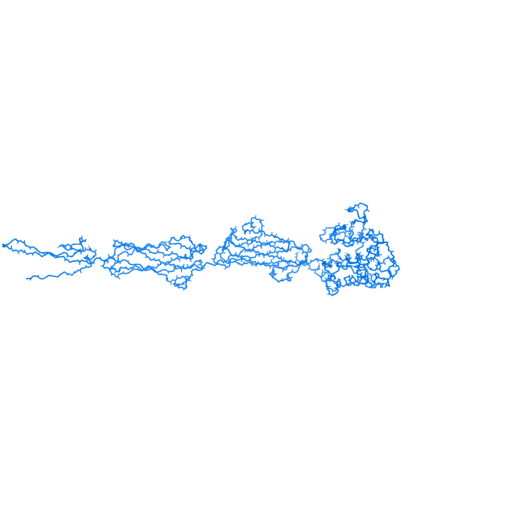A A O 1
ATOM 2049 N N . GLY A 1 281 ? 17.778 2.497 -31.972 1.00 69.06 281 GLY A N 1
ATOM 2050 C CA . GLY A 1 281 ? 16.816 1.394 -31.995 1.00 69.06 281 GLY A CA 1
ATOM 2051 C C . GLY A 1 281 ? 15.733 1.476 -30.919 1.00 69.06 281 GLY A C 1
ATOM 2052 O O . GLY A 1 281 ? 15.581 2.498 -30.253 1.00 69.06 281 GLY A O 1
ATOM 2053 N N . GLN A 1 282 ? 14.955 0.396 -30.805 1.00 77.81 282 GLN A N 1
ATOM 2054 C CA . GLN A 1 282 ? 13.859 0.260 -29.844 1.00 77.81 282 GLN A CA 1
ATOM 2055 C C . GLN A 1 282 ? 14.391 -0.145 -28.476 1.00 77.81 282 GLN A C 1
ATOM 2057 O O . GLN A 1 282 ? 15.121 -1.132 -28.369 1.00 77.81 282 GLN A O 1
ATOM 2062 N N . HIS A 1 283 ? 13.901 0.537 -27.448 1.00 79.50 283 HIS A N 1
ATOM 2063 C CA . HIS A 1 283 ? 14.212 0.255 -26.056 1.00 79.50 283 HIS A CA 1
ATOM 2064 C C . HIS A 1 283 ? 12.946 0.093 -25.233 1.00 79.50 283 HIS A C 1
ATOM 2066 O O . HIS A 1 283 ? 11.879 0.622 -25.566 1.00 79.50 283 HIS A O 1
ATOM 2072 N N . ILE A 1 284 ? 13.102 -0.660 -24.156 1.00 84.50 284 ILE A N 1
ATOM 2073 C CA . ILE A 1 284 ? 12.136 -0.833 -23.081 1.00 84.50 284 ILE A CA 1
ATOM 2074 C C . ILE A 1 284 ? 12.914 -0.651 -21.790 1.00 84.50 284 ILE A C 1
ATOM 2076 O O . ILE A 1 284 ? 13.894 -1.368 -21.561 1.00 84.50 284 ILE A O 1
ATOM 2080 N N . ASN A 1 285 ? 12.460 0.292 -20.977 1.00 89.62 285 ASN A N 1
ATOM 2081 C CA . ASN A 1 285 ? 12.940 0.475 -19.624 1.00 89.62 285 ASN A CA 1
ATOM 2082 C C . ASN A 1 285 ? 11.824 0.075 -18.658 1.00 89.62 285 ASN A C 1
ATOM 2084 O O . ASN A 1 285 ? 10.722 0.601 -18.759 1.00 89.62 285 ASN A O 1
ATOM 2088 N N . THR A 1 286 ? 12.091 -0.868 -17.765 1.00 92.81 286 THR A N 1
ATOM 2089 C CA . THR A 1 286 ? 11.127 -1.422 -16.805 1.00 92.81 286 THR A CA 1
ATOM 2090 C C . THR A 1 286 ? 11.562 -1.057 -15.394 1.00 92.81 286 THR A C 1
ATOM 2092 O O . THR A 1 286 ? 12.722 -1.281 -15.038 1.00 92.81 286 THR A O 1
ATOM 2095 N N . ALA A 1 287 ? 10.652 -0.478 -14.619 1.00 96.06 287 ALA A N 1
ATOM 2096 C CA . ALA A 1 287 ? 10.847 -0.176 -13.211 1.00 96.06 287 ALA A CA 1
ATOM 2097 C C . ALA A 1 287 ? 9.989 -1.111 -12.358 1.00 96.06 287 ALA A C 1
ATOM 2099 O O . ALA A 1 287 ? 8.813 -1.308 -12.637 1.00 96.06 287 ALA A O 1
ATOM 2100 N N . ASP A 1 288 ? 10.589 -1.636 -11.298 1.00 96.69 288 ASP A N 1
ATOM 2101 C CA . ASP A 1 288 ? 9.948 -2.488 -10.305 1.00 96.69 288 ASP A CA 1
ATOM 2102 C C . ASP A 1 288 ? 10.060 -1.831 -8.929 1.00 96.69 288 ASP A C 1
ATOM 2104 O O . ASP A 1 288 ? 11.126 -1.313 -8.564 1.00 96.69 288 ASP A O 1
ATOM 2108 N N . VAL A 1 289 ? 9.010 -1.942 -8.118 1.00 96.62 289 VAL A N 1
ATOM 2109 C CA . VAL A 1 289 ? 9.042 -1.588 -6.695 1.00 96.62 289 VAL A CA 1
ATOM 2110 C C . VAL A 1 289 ? 8.576 -2.741 -5.822 1.00 96.62 289 VAL A C 1
ATOM 2112 O O . VAL A 1 289 ? 7.687 -3.507 -6.182 1.00 96.62 289 VAL A O 1
ATOM 2115 N N . THR A 1 290 ? 9.189 -2.874 -4.648 1.00 96.94 290 THR A N 1
ATOM 2116 C CA . THR A 1 290 ? 8.802 -3.843 -3.611 1.00 96.94 290 THR A CA 1
ATOM 2117 C C . THR A 1 290 ? 8.928 -3.225 -2.222 1.00 96.94 290 THR A C 1
ATOM 2119 O O . THR A 1 290 ? 9.771 -2.344 -2.033 1.00 96.94 290 THR A O 1
ATOM 2122 N N . THR A 1 291 ? 8.156 -3.711 -1.246 1.00 96.88 291 THR A N 1
ATOM 2123 C CA . THR A 1 291 ? 8.218 -3.251 0.158 1.00 96.88 291 THR A CA 1
ATOM 2124 C C . THR A 1 291 ? 8.328 -4.410 1.155 1.00 96.88 291 THR A C 1
ATOM 2126 O O . THR A 1 291 ? 8.152 -5.582 0.797 1.00 96.88 291 THR A O 1
ATOM 2129 N N . ALA A 1 292 ? 8.613 -4.102 2.425 1.00 95.94 292 ALA A N 1
ATOM 2130 C CA . ALA A 1 292 ? 8.664 -5.092 3.506 1.00 95.94 292 ALA A CA 1
ATOM 2131 C C . ALA A 1 292 ? 7.295 -5.732 3.803 1.00 95.94 292 ALA A C 1
ATOM 2133 O O . ALA A 1 292 ? 7.230 -6.891 4.222 1.00 95.94 292 ALA A O 1
ATOM 2134 N N . GLU A 1 293 ? 6.209 -5.006 3.537 1.00 96.75 293 GLU A N 1
ATOM 2135 C CA . GLU A 1 293 ? 4.816 -5.437 3.713 1.00 96.75 293 GLU A CA 1
ATOM 2136 C C . GLU A 1 293 ? 4.378 -6.433 2.622 1.00 96.75 293 GLU A C 1
ATOM 2138 O O . GLU A 1 293 ? 3.306 -7.034 2.700 1.00 96.75 293 GLU A O 1
ATOM 2143 N N . GLY A 1 294 ? 5.243 -6.686 1.633 1.00 96.12 294 GLY A N 1
ATOM 2144 C CA . GLY A 1 294 ? 5.060 -7.733 0.630 1.00 96.12 294 GLY A CA 1
ATOM 2145 C C . GLY A 1 294 ? 4.220 -7.317 -0.573 1.00 96.12 294 GLY A C 1
ATOM 2146 O O . GLY A 1 294 ? 3.785 -8.195 -1.323 1.00 96.12 294 GLY A O 1
ATOM 2147 N N . VAL A 1 295 ? 4.012 -6.013 -0.765 1.00 97.75 295 VAL A N 1
ATOM 2148 C CA . VAL A 1 295 ? 3.411 -5.446 -1.977 1.00 97.75 295 VAL A CA 1
ATOM 2149 C C . VAL A 1 295 ? 4.486 -5.057 -2.985 1.00 97.75 295 VAL A C 1
ATOM 2151 O O . VAL A 1 295 ? 5.647 -4.818 -2.635 1.00 97.75 295 VAL A O 1
ATOM 2154 N N . SER A 1 296 ? 4.109 -5.070 -4.258 1.00 97.62 296 SER A N 1
ATOM 2155 C CA . SER A 1 296 ? 5.005 -4.794 -5.372 1.00 97.62 296 SER A CA 1
ATOM 2156 C C . SER A 1 296 ? 4.226 -4.334 -6.587 1.00 97.62 296 SER A C 1
ATOM 2158 O O . SER A 1 296 ? 3.132 -4.853 -6.813 1.00 97.62 296 SER A O 1
ATOM 2160 N N . ASP A 1 297 ? 4.851 -3.498 -7.402 1.00 98.19 297 ASP A N 1
ATOM 2161 C CA . ASP A 1 297 ? 4.314 -3.069 -8.688 1.00 98.19 297 ASP A CA 1
ATOM 2162 C C . ASP A 1 297 ? 5.429 -2.955 -9.741 1.00 98.19 297 ASP A C 1
ATOM 2164 O O . ASP A 1 297 ? 6.612 -2.883 -9.390 1.00 98.19 297 ASP A O 1
ATOM 2168 N N . GLU A 1 298 ? 5.057 -2.997 -11.017 1.00 96.50 298 GLU A N 1
ATOM 2169 C CA . GLU A 1 298 ? 5.956 -2.941 -12.174 1.00 96.50 298 GLU A CA 1
ATOM 2170 C C . GLU A 1 298 ? 5.335 -2.061 -13.258 1.00 96.50 298 GLU A C 1
ATOM 2172 O O . GLU A 1 298 ? 4.181 -2.266 -13.631 1.00 96.50 298 GLU A O 1
ATOM 2177 N N . ASP A 1 299 ? 6.136 -1.161 -13.825 1.00 96.19 299 ASP A N 1
ATOM 2178 C CA . ASP A 1 299 ? 5.715 -0.338 -14.955 1.00 96.19 299 ASP A CA 1
ATOM 2179 C C . ASP A 1 299 ? 6.838 -0.119 -15.974 1.00 96.19 299 ASP A C 1
ATOM 2181 O O . ASP A 1 299 ? 8.036 -0.193 -15.662 1.00 96.19 299 ASP A O 1
ATOM 2185 N N . LEU A 1 300 ? 6.464 0.124 -17.231 1.00 92.31 300 LEU A N 1
ATOM 2186 C CA . LEU A 1 300 ? 7.388 0.124 -18.360 1.00 92.31 300 LEU A CA 1
ATOM 2187 C C . LEU A 1 300 ? 7.266 1.374 -19.234 1.00 92.31 300 LEU A C 1
ATOM 2189 O O . LEU A 1 300 ? 6.197 1.887 -19.511 1.00 92.31 300 LEU A O 1
ATOM 2193 N N . ALA A 1 301 ? 8.398 1.820 -19.774 1.00 90.06 301 ALA A N 1
ATOM 2194 C CA . ALA A 1 301 ? 8.464 2.937 -20.706 1.00 90.06 301 ALA A CA 1
ATOM 2195 C C . ALA A 1 301 ? 9.209 2.533 -21.983 1.00 90.06 301 ALA A C 1
ATOM 2197 O O . ALA A 1 301 ? 10.393 2.171 -21.956 1.00 90.06 301 ALA A O 1
ATOM 2198 N N . HIS A 1 302 ? 8.523 2.619 -23.123 1.00 81.50 302 HIS A N 1
ATOM 2199 C CA . HIS A 1 302 ? 9.104 2.405 -24.445 1.00 81.50 302 HIS A CA 1
ATOM 2200 C C . HIS A 1 302 ? 9.655 3.705 -25.030 1.00 81.50 302 HIS A C 1
ATOM 2202 O O . HIS A 1 302 ? 9.003 4.747 -25.018 1.00 81.50 302 HIS A O 1
ATOM 2208 N N . TYR A 1 303 ? 10.822 3.629 -25.660 1.00 83.12 303 TYR A N 1
ATOM 2209 C CA . TYR A 1 303 ? 11.389 4.753 -26.402 1.00 83.12 303 TYR A CA 1
ATOM 2210 C C . TYR A 1 303 ? 12.205 4.255 -27.595 1.00 83.12 303 TYR A C 1
ATOM 2212 O O . TYR A 1 303 ? 12.734 3.141 -27.582 1.00 83.12 303 TYR A O 1
ATOM 2220 N N . PHE A 1 304 ? 12.296 5.068 -28.647 1.00 73.69 304 PHE A N 1
ATOM 2221 C CA . PHE A 1 304 ? 13.040 4.727 -29.858 1.00 73.69 304 PHE A CA 1
ATOM 2222 C C . PHE A 1 304 ? 14.090 5.790 -30.178 1.00 73.69 304 PHE A C 1
ATOM 2224 O O . PHE A 1 304 ? 13.766 6.946 -30.456 1.00 73.69 304 PHE A O 1
ATOM 2231 N N . GLY A 1 305 ? 15.362 5.393 -30.185 1.00 70.38 305 GLY A N 1
ATOM 2232 C CA . GLY A 1 305 ? 16.462 6.262 -30.593 1.00 70.38 305 GLY A CA 1
ATOM 2233 C C . GLY A 1 305 ? 16.662 6.256 -32.108 1.00 70.38 305 GLY A C 1
ATOM 2234 O O . GLY A 1 305 ? 17.122 5.268 -32.685 1.00 70.38 305 GLY A O 1
ATOM 2235 N N . LEU A 1 306 ? 16.366 7.380 -32.755 1.00 61.62 306 LEU A N 1
ATOM 2236 C CA . LEU A 1 306 ? 16.627 7.653 -34.165 1.00 61.62 306 LEU A CA 1
ATOM 2237 C C . LEU A 1 306 ? 18.084 8.087 -34.366 1.00 61.62 306 LEU A C 1
ATOM 2239 O O . LEU A 1 306 ? 18.522 9.085 -33.801 1.00 61.62 306 LEU A O 1
ATOM 2243 N N . VAL A 1 307 ? 18.836 7.394 -35.220 1.00 54.34 307 VAL A N 1
ATOM 2244 C CA . VAL A 1 307 ? 20.127 7.905 -35.711 1.00 54.34 307 VAL A CA 1
ATOM 2245 C C . VAL A 1 307 ? 19.839 9.063 -36.669 1.00 54.34 307 VAL A C 1
ATOM 2247 O O . VAL A 1 307 ? 19.139 8.859 -37.656 1.00 54.34 307 VAL A O 1
ATOM 2250 N N . ASN A 1 308 ? 20.338 10.271 -36.386 1.00 45.41 308 ASN A N 1
ATOM 2251 C CA . ASN A 1 308 ? 20.201 11.413 -37.296 1.00 45.41 308 ASN A CA 1
ATOM 2252 C C . ASN A 1 308 ? 20.735 11.044 -38.692 1.00 45.41 308 ASN A C 1
ATOM 2254 O O . ASN A 1 308 ? 21.914 10.710 -38.835 1.00 45.41 308 ASN A O 1
ATOM 2258 N N . GLU A 1 309 ? 19.869 11.100 -39.705 1.00 47.31 309 GLU A N 1
ATOM 2259 C CA . GLU A 1 309 ? 20.215 10.808 -41.095 1.00 47.31 309 GLU A CA 1
ATOM 2260 C C . GLU A 1 309 ? 21.243 11.829 -41.604 1.00 47.31 309 GLU A C 1
ATOM 2262 O O . GLU A 1 309 ? 20.971 13.032 -41.701 1.00 47.31 309 GLU A O 1
ATOM 2267 N N . GLY A 1 310 ? 22.449 11.376 -41.949 1.00 41.34 310 GLY A N 1
ATOM 2268 C CA . GLY A 1 310 ? 23.409 12.261 -42.594 1.00 41.34 310 GLY A CA 1
ATOM 2269 C C . GLY A 1 310 ? 23.081 12.536 -44.060 1.00 41.34 310 GLY A C 1
ATOM 2270 O O . GLY A 1 310 ? 22.235 11.891 -44.679 1.00 41.34 310 GLY A O 1
ATOM 2271 N N . PRO A 1 311 ? 23.771 13.510 -44.679 1.00 43.91 311 PRO A N 1
ATOM 2272 C CA . PRO A 1 311 ? 23.548 13.860 -46.076 1.00 43.91 311 PRO A CA 1
ATOM 2273 C C . PRO A 1 311 ? 23.892 12.670 -46.984 1.00 43.91 311 PRO A C 1
ATOM 2275 O O . PRO A 1 311 ? 25.064 12.379 -47.222 1.00 43.91 311 PRO A O 1
ATOM 2278 N N . GLY A 1 312 ? 22.871 11.983 -47.498 1.00 43.84 312 GLY A N 1
ATOM 2279 C CA . GLY A 1 312 ? 23.059 10.801 -48.333 1.00 43.84 312 GLY A CA 1
ATOM 2280 C C . GLY A 1 312 ? 23.755 11.069 -49.675 1.00 43.84 312 GLY A C 1
ATOM 2281 O O . GLY A 1 312 ? 23.627 12.132 -50.289 1.00 43.84 312 GLY A O 1
ATOM 2282 N N . VAL A 1 313 ? 24.488 10.068 -50.160 1.00 51.28 313 VAL A N 1
ATOM 2283 C CA . VAL A 1 313 ? 25.116 10.011 -51.481 1.00 51.28 313 VAL A CA 1
ATOM 2284 C C . VAL A 1 313 ? 24.185 9.281 -52.449 1.00 51.28 313 VAL A C 1
ATOM 2286 O O . VAL A 1 313 ? 24.077 8.059 -52.427 1.00 51.28 313 VAL A O 1
ATOM 2289 N N . ARG A 1 314 ? 23.535 10.022 -53.353 1.00 54.50 314 ARG A N 1
ATOM 2290 C CA . ARG A 1 314 ? 22.753 9.418 -54.446 1.00 54.50 314 ARG A CA 1
ATOM 2291 C C . ARG A 1 314 ? 23.661 8.896 -55.557 1.00 54.50 314 ARG A C 1
ATOM 2293 O O . ARG A 1 314 ? 24.621 9.568 -55.947 1.00 54.50 314 ARG A O 1
ATOM 2300 N N . THR A 1 315 ? 23.310 7.759 -56.150 1.00 52.19 315 THR A N 1
ATOM 2301 C CA . THR A 1 315 ? 23.861 7.289 -57.431 1.00 52.19 315 THR A CA 1
ATOM 2302 C C . THR A 1 315 ? 23.182 8.061 -58.561 1.00 52.19 315 THR A C 1
ATOM 2304 O O . THR A 1 315 ? 22.003 7.859 -58.807 1.00 52.19 315 THR A O 1
ATOM 2307 N N . PRO A 1 316 ? 23.826 9.003 -59.278 1.00 49.50 316 PRO A N 1
ATOM 2308 C CA . PRO A 1 316 ? 23.040 9.910 -60.112 1.00 49.50 316 PRO A CA 1
ATOM 2309 C C . PRO A 1 316 ? 22.335 9.165 -61.250 1.00 49.50 316 PRO A C 1
ATOM 2311 O O . PRO A 1 316 ? 22.986 8.621 -62.149 1.00 49.50 316 PRO A O 1
ATOM 2314 N N . GLY A 1 317 ? 21.000 9.181 -61.217 1.00 38.22 317 GLY A N 1
ATOM 2315 C CA . GLY A 1 317 ? 20.146 8.579 -62.232 1.00 38.22 317 GLY A CA 1
ATOM 2316 C C . GLY A 1 317 ? 20.486 9.125 -63.616 1.00 38.22 317 GLY A C 1
ATOM 2317 O O . GLY A 1 317 ? 20.280 10.300 -63.908 1.00 38.22 317 GLY A O 1
ATOM 2318 N N . GLY A 1 318 ? 21.046 8.267 -64.471 1.00 43.47 318 GLY A N 1
ATOM 2319 C CA . GLY A 1 318 ? 21.357 8.557 -65.870 1.00 43.47 318 GLY A CA 1
ATOM 2320 C C . GLY A 1 318 ? 22.196 9.823 -66.089 1.00 43.47 318 GLY A C 1
ATOM 2321 O O . GLY A 1 318 ? 21.659 10.891 -66.367 1.00 43.47 318 GLY A O 1
ATOM 2322 N N . TRP A 1 319 ? 23.526 9.698 -66.092 1.00 43.09 319 TRP A N 1
ATOM 2323 C CA . TRP A 1 319 ? 24.474 10.788 -66.372 1.00 43.09 319 TRP A CA 1
ATOM 2324 C C . TRP A 1 319 ? 24.388 11.341 -67.813 1.00 43.09 319 TRP A C 1
ATOM 2326 O O . TRP A 1 319 ? 25.268 11.152 -68.657 1.00 43.09 319 TRP A O 1
ATOM 2336 N N . GLY A 1 320 ? 23.317 12.082 -68.093 1.00 35.09 320 GLY A N 1
ATOM 2337 C CA . GLY A 1 320 ? 23.187 13.049 -69.168 1.00 35.09 320 GLY A CA 1
ATOM 2338 C C . GLY A 1 320 ? 23.462 14.457 -68.642 1.00 35.09 320 GLY A C 1
ATOM 2339 O O . GLY A 1 320 ? 22.560 15.118 -68.156 1.00 35.09 320 GLY A O 1
ATOM 2340 N N . ASN A 1 321 ? 24.710 14.912 -68.771 1.00 39.31 321 ASN A N 1
ATOM 2341 C CA . ASN A 1 321 ? 25.194 16.294 -68.964 1.00 39.31 321 ASN A CA 1
ATOM 2342 C C . ASN A 1 321 ? 24.596 17.521 -68.231 1.00 39.31 321 ASN A C 1
ATOM 2344 O O . ASN A 1 321 ? 24.998 18.637 -68.571 1.00 39.31 321 ASN A O 1
ATOM 2348 N N . SER A 1 322 ? 23.716 17.420 -67.239 1.00 39.19 322 SER A N 1
ATOM 2349 C CA . SER A 1 322 ? 23.204 18.634 -66.591 1.00 39.19 322 SER A CA 1
ATOM 2350 C C . SER A 1 322 ? 22.672 18.421 -65.184 1.00 39.19 322 SER A C 1
ATOM 2352 O O . SER A 1 322 ? 21.510 18.693 -64.924 1.00 39.19 322 SER A O 1
ATOM 2354 N N . PHE A 1 323 ? 23.552 18.056 -64.261 1.00 34.25 323 PHE A N 1
ATOM 2355 C CA . PHE A 1 323 ? 23.422 18.512 -62.884 1.00 34.25 323 PHE A CA 1
ATOM 2356 C C . PHE A 1 323 ? 24.752 19.136 -62.487 1.00 34.25 323 PHE A C 1
ATOM 2358 O O . PHE A 1 323 ? 25.778 18.472 -62.371 1.00 34.25 323 PHE A O 1
ATOM 2365 N N . LYS A 1 324 ? 24.749 20.466 -62.354 1.00 36.94 324 LYS A N 1
ATOM 2366 C CA . LYS A 1 324 ? 25.731 21.115 -61.496 1.00 36.94 324 LYS A CA 1
ATOM 2367 C C . LYS A 1 324 ? 25.396 20.603 -60.107 1.00 36.94 324 LYS A C 1
ATOM 2369 O O . LYS A 1 324 ? 24.389 21.037 -59.557 1.00 36.94 324 LYS A O 1
ATOM 2374 N N . LEU A 1 325 ? 26.183 19.647 -59.620 1.00 36.50 325 LEU A N 1
ATOM 2375 C CA . LEU A 1 325 ? 26.225 19.291 -58.211 1.00 36.50 325 LEU A CA 1
ATOM 2376 C C . LEU A 1 325 ? 26.135 20.603 -57.423 1.00 36.50 325 LEU A C 1
ATOM 2378 O O . LEU A 1 325 ? 26.959 21.502 -57.633 1.00 36.50 325 LEU A O 1
ATOM 2382 N N . GLN A 1 326 ? 25.109 20.748 -56.578 1.00 35.44 326 GLN A N 1
ATOM 2383 C CA . GLN A 1 326 ? 25.306 21.572 -55.394 1.00 35.44 326 GLN A CA 1
ATOM 2384 C C . GLN A 1 326 ? 26.568 21.006 -54.751 1.00 35.44 326 GLN A C 1
ATOM 2386 O O . GLN A 1 326 ? 26.701 19.790 -54.643 1.00 35.44 326 GLN A O 1
ATOM 2391 N N . SER A 1 327 ? 27.555 21.872 -54.563 1.00 33.62 327 SER A N 1
ATOM 2392 C CA . SER A 1 327 ? 28.942 21.510 -54.318 1.00 33.62 327 SER A CA 1
ATOM 2393 C C . SER A 1 327 ? 29.054 20.345 -53.337 1.00 33.62 327 SER A C 1
ATOM 2395 O O . SER A 1 327 ? 28.749 20.498 -52.160 1.00 33.62 327 SER A O 1
ATOM 2397 N N . PHE A 1 328 ? 29.499 19.197 -53.845 1.00 36.06 328 PHE A N 1
ATOM 2398 C CA . PHE A 1 328 ? 29.978 18.093 -53.025 1.00 36.06 328 PHE A CA 1
ATOM 2399 C C . PHE A 1 328 ? 31.047 18.640 -52.070 1.00 36.06 328 PHE A C 1
ATOM 2401 O O . PHE A 1 328 ? 31.864 19.473 -52.488 1.00 36.06 328 PHE A O 1
ATOM 2408 N N . TRP A 1 329 ? 31.080 18.176 -50.821 1.00 35.41 329 TRP A N 1
ATOM 2409 C CA . TRP A 1 329 ? 32.243 18.409 -49.971 1.00 35.41 329 TRP A CA 1
ATOM 2410 C C . TRP A 1 329 ? 33.443 17.710 -50.623 1.00 35.41 329 TRP A C 1
ATOM 2412 O O . TRP A 1 329 ? 33.463 16.495 -50.791 1.00 35.41 329 TRP A O 1
ATOM 2422 N N . ASN A 1 330 ? 34.402 18.497 -51.106 1.00 34.44 330 ASN A N 1
ATOM 2423 C CA . ASN A 1 330 ? 35.520 18.032 -51.932 1.00 34.44 330 ASN A CA 1
ATOM 2424 C C . ASN A 1 330 ? 36.837 17.921 -51.146 1.00 34.44 330 ASN A C 1
ATOM 2426 O O . ASN A 1 330 ? 37.895 17.788 -51.762 1.00 34.44 330 ASN A O 1
ATOM 2430 N N . GLY A 1 331 ? 36.784 18.053 -49.817 1.00 35.03 331 GLY A N 1
ATOM 2431 C CA . GLY A 1 331 ? 37.961 18.024 -48.951 1.00 35.03 331 GLY A CA 1
ATOM 2432 C C . GLY A 1 331 ? 38.971 19.153 -49.201 1.00 35.03 331 GLY A C 1
ATOM 2433 O O . GLY A 1 331 ? 40.121 19.015 -48.796 1.00 35.03 331 GLY A O 1
ATOM 2434 N N . ASN A 1 332 ? 38.598 20.253 -49.878 1.00 36.12 332 ASN A N 1
ATOM 2435 C CA . ASN A 1 332 ? 39.490 21.396 -50.092 1.00 36.12 332 ASN A CA 1
ATOM 2436 C C . ASN A 1 332 ? 39.366 22.422 -48.942 1.00 36.12 332 ASN A C 1
ATOM 2438 O O . ASN A 1 332 ? 38.356 23.127 -48.874 1.00 36.12 332 ASN A O 1
ATOM 2442 N N . PRO A 1 333 ? 40.378 22.566 -48.066 1.00 35.00 333 PRO A N 1
ATOM 2443 C CA . PRO A 1 333 ? 40.320 23.477 -46.919 1.00 35.00 333 PRO A CA 1
ATOM 2444 C C . PRO A 1 333 ? 40.350 24.969 -47.299 1.00 35.00 333 PRO A C 1
ATOM 2446 O O . PRO A 1 333 ? 40.022 25.812 -46.469 1.00 35.00 333 PRO A O 1
ATOM 2449 N N . ASP A 1 334 ? 40.714 25.316 -48.539 1.00 35.47 334 ASP A N 1
ATOM 2450 C CA . ASP A 1 334 ? 40.861 26.714 -48.975 1.00 35.47 334 ASP A CA 1
ATOM 2451 C C . ASP A 1 334 ? 39.528 27.415 -49.325 1.00 35.47 334 ASP A C 1
ATOM 2453 O O . ASP A 1 334 ? 39.522 28.627 -49.557 1.00 35.47 334 ASP A O 1
ATOM 2457 N N . ASP A 1 335 ? 38.401 26.690 -49.353 1.00 42.09 335 ASP A N 1
ATOM 2458 C CA . ASP A 1 335 ? 37.116 27.211 -49.846 1.00 42.09 335 ASP A CA 1
ATOM 2459 C C . ASP A 1 335 ? 36.065 27.552 -48.763 1.00 42.09 335 ASP A C 1
ATOM 2461 O O . ASP A 1 335 ? 35.002 28.052 -49.135 1.00 42.09 335 ASP A O 1
ATOM 2465 N N . GLN A 1 336 ? 36.323 27.398 -47.449 1.00 37.50 336 GLN A N 1
ATOM 2466 C CA . GLN A 1 336 ? 35.443 27.936 -46.384 1.00 37.50 336 GLN A CA 1
ATOM 2467 C C . GLN A 1 336 ? 36.173 28.377 -45.100 1.00 37.50 336 GLN A C 1
ATOM 2469 O O . GLN A 1 336 ? 37.266 27.927 -44.774 1.00 37.50 336 GLN A O 1
ATOM 2474 N N . VAL A 1 337 ? 35.533 29.301 -44.372 1.00 33.72 337 VAL A N 1
ATOM 2475 C CA . VAL A 1 337 ? 35.946 29.785 -43.044 1.00 33.72 337 VAL A CA 1
ATOM 2476 C C . VAL A 1 337 ? 35.885 28.614 -42.042 1.00 33.72 337 VAL A C 1
ATOM 2478 O O . VAL A 1 337 ? 34.890 27.892 -42.067 1.00 33.72 337 VAL A O 1
ATOM 2481 N N . PRO A 1 338 ? 36.890 28.406 -41.167 1.00 32.97 338 PRO A N 1
ATOM 2482 C CA . PRO A 1 338 ? 36.994 27.187 -40.360 1.00 32.97 338 PRO A CA 1
ATOM 2483 C C . PRO A 1 338 ? 35.867 27.081 -39.325 1.00 32.97 338 PRO A C 1
ATOM 2485 O O . PRO A 1 338 ? 35.690 27.991 -38.514 1.00 32.97 338 PRO A O 1
ATOM 2488 N N . TYR A 1 339 ? 35.144 25.961 -39.327 1.00 35.31 339 TYR A N 1
ATOM 2489 C CA . TYR A 1 339 ? 34.248 25.546 -38.244 1.00 35.31 339 TYR A CA 1
ATOM 2490 C C . TYR A 1 339 ? 34.991 24.584 -37.315 1.00 35.31 339 TYR A C 1
ATOM 2492 O O . TYR A 1 339 ? 34.764 23.383 -37.310 1.00 35.31 339 TYR A O 1
ATOM 2500 N N . GLU A 1 340 ? 35.924 25.139 -36.552 1.00 32.06 340 GLU A N 1
ATOM 2501 C CA . GLU A 1 340 ? 36.691 24.418 -35.539 1.00 32.06 340 GLU A CA 1
ATOM 2502 C C . GLU A 1 340 ? 35.794 24.191 -34.297 1.00 32.06 340 GLU A C 1
ATOM 2504 O O . GLU A 1 340 ? 35.356 25.161 -33.673 1.00 32.06 340 GLU A O 1
ATOM 2509 N N . GLY A 1 341 ? 35.497 22.927 -33.947 1.00 38.19 341 GLY A N 1
ATOM 2510 C CA . GLY A 1 341 ? 34.987 22.538 -32.619 1.00 38.19 341 GLY A CA 1
ATOM 2511 C C . GLY A 1 341 ? 33.472 22.345 -32.411 1.00 38.19 341 GLY A C 1
ATOM 2512 O O . GLY A 1 341 ? 32.966 22.787 -31.378 1.00 38.19 341 GLY A O 1
ATOM 2513 N N . LYS A 1 342 ? 32.737 21.663 -33.306 1.00 36.47 342 LYS A N 1
ATOM 2514 C CA . LYS A 1 342 ? 31.360 21.190 -33.014 1.00 36.47 342 LYS A CA 1
ATOM 2515 C C . LYS A 1 342 ? 31.292 19.664 -32.783 1.00 36.47 342 LYS A C 1
ATOM 2517 O O . LYS A 1 342 ? 31.959 18.938 -33.511 1.00 36.47 342 LYS A O 1
ATOM 2522 N N . PRO A 1 343 ? 30.485 19.162 -31.824 1.00 29.45 343 PRO A N 1
ATOM 2523 C CA . PRO A 1 343 ? 30.277 17.725 -31.614 1.00 29.45 343 PRO A CA 1
ATOM 2524 C C . PRO A 1 343 ? 29.330 17.145 -32.677 1.00 29.45 343 PRO A C 1
ATOM 2526 O O . PRO A 1 343 ? 28.365 17.811 -33.045 1.00 29.45 343 PRO A O 1
ATOM 2529 N N . GLY A 1 344 ? 29.588 15.918 -33.145 1.00 36.00 344 GLY A N 1
ATOM 2530 C CA . GLY A 1 344 ? 28.708 15.187 -34.076 1.00 36.00 344 GLY A CA 1
ATOM 2531 C C . GLY A 1 344 ? 29.239 14.998 -35.503 1.00 36.00 344 GLY A C 1
ATOM 2532 O O . GLY A 1 344 ? 28.573 14.378 -36.318 1.00 36.00 344 GLY A O 1
ATOM 2533 N N . PHE A 1 345 ? 30.445 15.480 -35.812 1.00 30.94 345 PHE A N 1
ATOM 2534 C CA . PHE A 1 345 ? 31.172 15.121 -37.035 1.00 30.94 345 PHE A CA 1
ATOM 2535 C C . PHE A 1 345 ? 32.668 15.072 -36.686 1.00 30.94 345 PHE A C 1
ATOM 2537 O O . PHE A 1 345 ? 33.190 16.085 -36.216 1.00 30.94 345 PHE A O 1
ATOM 2544 N N . PRO A 1 346 ? 33.378 13.936 -36.822 1.00 30.77 346 PRO A N 1
ATOM 2545 C CA . PRO A 1 346 ? 34.818 13.913 -36.593 1.00 30.77 346 PRO A CA 1
ATOM 2546 C C . PRO A 1 346 ? 35.502 14.891 -37.558 1.00 30.77 346 PRO A C 1
ATOM 2548 O O . PRO A 1 346 ? 35.179 14.910 -38.742 1.00 30.77 346 PRO A O 1
ATOM 2551 N N . ASP A 1 347 ? 36.473 15.669 -37.077 1.00 29.88 347 ASP A N 1
ATOM 2552 C CA . ASP A 1 347 ? 37.319 16.587 -37.865 1.00 29.88 347 ASP A CA 1
ATOM 2553 C C . ASP A 1 347 ? 38.250 15.856 -38.881 1.00 29.88 347 ASP A C 1
ATOM 2555 O O . ASP A 1 347 ? 39.382 16.272 -39.139 1.00 29.88 347 ASP A O 1
ATOM 2559 N N . GLY A 1 348 ? 37.818 14.732 -39.453 1.00 35.81 348 GLY A N 1
ATOM 2560 C CA . GLY A 1 348 ? 38.589 13.864 -40.335 1.00 35.81 348 GLY A CA 1
ATOM 2561 C C . GLY A 1 348 ? 37.959 13.749 -41.718 1.00 35.81 348 GLY A C 1
ATOM 2562 O O . GLY A 1 348 ? 36.748 13.817 -41.889 1.00 35.81 348 GLY A O 1
ATOM 2563 N N . GLU A 1 349 ? 38.801 13.575 -42.731 1.00 35.62 349 GLU A N 1
ATOM 2564 C CA . GLU A 1 349 ? 38.383 13.100 -44.052 1.00 35.62 349 GLU A CA 1
ATOM 2565 C C . GLU A 1 349 ? 37.436 11.884 -43.898 1.00 35.62 349 GLU A C 1
ATOM 2567 O O . GLU A 1 349 ? 37.670 11.054 -43.025 1.00 35.62 349 GLU A O 1
ATOM 2572 N N . LEU A 1 350 ? 36.433 11.721 -44.780 1.00 40.66 350 LEU A N 1
ATOM 2573 C CA . LEU A 1 350 ? 35.574 10.514 -44.929 1.00 40.66 350 LEU A CA 1
ATOM 2574 C C . LEU A 1 350 ? 36.366 9.201 -45.194 1.00 40.66 350 LEU A C 1
ATOM 2576 O O . LEU A 1 350 ? 35.811 8.190 -45.609 1.00 40.66 350 LEU A O 1
ATOM 2580 N N . LEU A 1 351 ? 37.689 9.241 -45.050 1.00 45.97 351 LEU A N 1
ATOM 2581 C CA . LEU A 1 351 ? 38.665 8.248 -45.455 1.00 45.97 351 LEU A CA 1
ATOM 2582 C C . LEU A 1 351 ? 39.486 7.886 -44.223 1.00 45.97 351 LEU A C 1
ATOM 2584 O O . LEU A 1 351 ? 40.355 8.652 -43.792 1.00 45.97 351 LEU A O 1
ATOM 2588 N N . TYR A 1 352 ? 39.218 6.711 -43.672 1.00 51.84 352 TYR A N 1
ATOM 2589 C CA . TYR A 1 352 ? 40.013 6.152 -42.591 1.00 51.84 352 TYR A CA 1
ATOM 2590 C C . TYR A 1 352 ? 41.343 5.603 -43.133 1.00 51.84 352 TYR A C 1
ATOM 2592 O O . TYR A 1 352 ? 41.488 5.270 -44.316 1.00 51.84 352 TYR A O 1
ATOM 2600 N N . ALA A 1 353 ? 42.356 5.558 -42.266 1.00 49.56 353 ALA A N 1
ATOM 2601 C CA . ALA A 1 353 ? 43.518 4.717 -42.505 1.00 49.56 353 ALA A CA 1
ATOM 2602 C C . ALA A 1 353 ? 43.054 3.279 -42.272 1.00 49.56 353 ALA A C 1
ATOM 2604 O O . ALA A 1 353 ? 42.743 2.914 -41.148 1.00 49.56 353 ALA A O 1
ATOM 2605 N N . VAL A 1 354 ? 42.939 2.521 -43.348 1.00 55.84 354 VAL A N 1
ATOM 2606 C CA . VAL A 1 354 ? 42.524 1.119 -43.334 1.00 55.84 354 VAL A CA 1
ATOM 2607 C C . VAL A 1 354 ? 43.762 0.272 -43.572 1.00 55.84 354 VAL A C 1
ATOM 2609 O O . VAL A 1 354 ? 44.688 0.745 -44.240 1.00 55.84 354 VAL A O 1
ATOM 2612 N N . ASP A 1 355 ? 43.803 -0.947 -43.039 1.00 58.44 355 ASP A N 1
ATOM 2613 C CA . ASP A 1 355 ? 44.925 -1.867 -43.269 1.00 58.44 355 ASP A CA 1
ATOM 2614 C C . ASP A 1 355 ? 44.926 -2.382 -44.716 1.00 58.44 355 ASP A C 1
ATOM 2616 O O . ASP A 1 355 ? 44.615 -3.528 -45.032 1.00 58.44 355 ASP A O 1
ATOM 2620 N N . SER A 1 356 ? 45.310 -1.502 -45.634 1.00 59.22 356 SER A N 1
ATOM 2621 C CA . SER A 1 356 ? 45.433 -1.765 -47.066 1.00 59.22 356 SER A CA 1
ATOM 2622 C C . SER A 1 356 ? 46.480 -2.831 -47.404 1.00 59.22 356 SER A C 1
ATOM 2624 O O . SER A 1 356 ? 46.659 -3.167 -48.577 1.00 59.22 356 SER A O 1
ATOM 2626 N N . THR A 1 357 ? 47.243 -3.288 -46.408 1.00 62.94 357 THR A N 1
ATOM 2627 C CA . THR A 1 357 ? 48.265 -4.324 -46.555 1.00 62.94 357 THR A CA 1
ATOM 2628 C C . THR A 1 357 ? 47.837 -5.686 -46.008 1.00 62.94 357 THR A C 1
ATOM 2630 O O . THR A 1 357 ? 48.561 -6.658 -46.243 1.00 62.94 357 THR A O 1
ATOM 2633 N N . GLY A 1 358 ? 46.700 -5.766 -45.305 1.00 63.69 358 GLY A N 1
ATOM 2634 C CA . GLY A 1 358 ? 46.165 -6.987 -44.694 1.00 63.69 358 GLY A CA 1
ATOM 2635 C C . GLY A 1 358 ? 47.096 -7.606 -43.646 1.00 63.69 358 GLY A C 1
ATOM 2636 O O . GLY A 1 358 ? 47.192 -8.831 -43.539 1.00 63.69 358 GLY A O 1
ATOM 2637 N N . ASN A 1 359 ? 47.873 -6.787 -42.930 1.00 66.75 359 ASN A N 1
ATOM 2638 C CA . ASN A 1 359 ? 48.902 -7.242 -41.991 1.00 66.75 359 ASN A CA 1
ATOM 2639 C C . ASN A 1 359 ? 48.436 -7.315 -40.515 1.00 66.75 359 ASN A C 1
ATOM 2641 O O . ASN A 1 359 ? 49.179 -7.825 -39.668 1.00 66.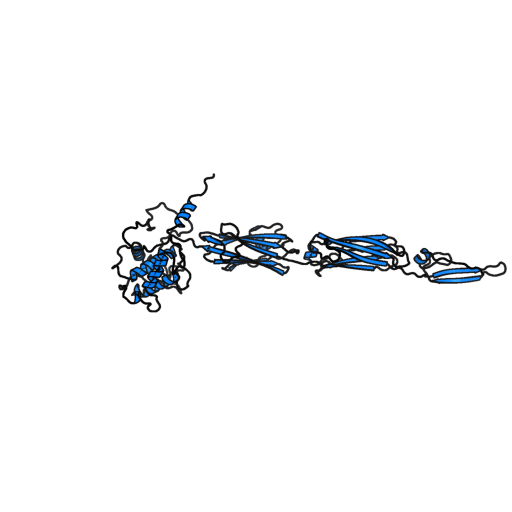75 359 ASN A O 1
ATOM 2645 N N . GLY A 1 360 ? 47.219 -6.853 -40.224 1.00 62.53 360 GLY A N 1
ATOM 2646 C CA . GLY A 1 360 ? 46.590 -6.768 -38.907 1.00 62.53 360 GLY A CA 1
ATOM 2647 C C . GLY A 1 360 ? 46.941 -5.510 -38.102 1.00 62.53 360 GLY A C 1
ATOM 2648 O O . GLY A 1 360 ? 46.726 -5.501 -36.888 1.00 62.53 360 GLY A O 1
ATOM 2649 N N . ALA A 1 361 ? 47.536 -4.483 -38.716 1.00 62.19 361 ALA A N 1
ATOM 2650 C CA . ALA A 1 361 ? 47.916 -3.242 -38.048 1.00 62.19 361 ALA A CA 1
ATOM 2651 C C . ALA A 1 361 ? 47.923 -2.041 -39.004 1.00 62.19 361 ALA A C 1
ATOM 2653 O O . ALA A 1 361 ? 48.615 -2.053 -40.014 1.00 62.19 361 ALA A O 1
ATOM 2654 N N . ILE A 1 362 ? 47.246 -0.961 -38.600 1.00 63.53 362 ILE A N 1
ATOM 2655 C CA . ILE A 1 362 ? 47.262 0.321 -39.313 1.00 63.53 362 ILE A CA 1
ATOM 2656 C C . ILE A 1 362 ? 48.581 1.054 -39.015 1.00 63.53 362 ILE A C 1
ATOM 2658 O O . ILE A 1 362 ? 48.810 1.533 -37.896 1.00 63.53 362 ILE A O 1
ATOM 2662 N N . ASP A 1 363 ? 49.463 1.158 -40.006 1.00 66.81 363 ASP A N 1
ATOM 2663 C CA . ASP A 1 363 ? 50.761 1.821 -39.904 1.00 66.81 363 ASP A CA 1
ATOM 2664 C C . ASP A 1 363 ? 51.104 2.718 -41.118 1.00 66.81 363 ASP A C 1
ATOM 2666 O O . ASP A 1 363 ? 50.276 3.067 -41.954 1.00 66.81 363 ASP A O 1
ATOM 2670 N N . GLY A 1 364 ? 52.346 3.213 -41.181 1.00 56.50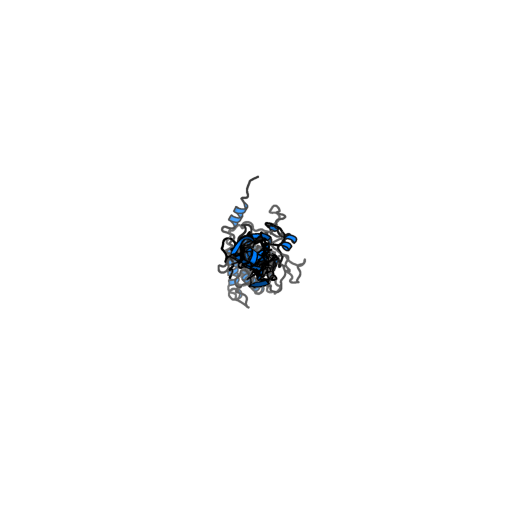 364 GLY A N 1
ATOM 2671 C CA . GLY A 1 364 ? 52.783 4.132 -42.240 1.00 56.50 364 GLY A CA 1
ATOM 2672 C C . GLY A 1 364 ? 52.950 3.502 -43.631 1.00 56.50 364 GLY A C 1
ATOM 2673 O O . GLY A 1 364 ? 53.297 4.224 -44.570 1.00 56.50 364 GLY A O 1
ATOM 2674 N N . ALA A 1 365 ? 52.787 2.184 -43.763 1.00 63.75 365 ALA A N 1
ATOM 2675 C CA . ALA A 1 365 ? 52.740 1.468 -45.032 1.00 63.75 365 ALA A CA 1
ATOM 2676 C C . ALA A 1 365 ? 51.330 1.457 -45.647 1.00 63.75 365 ALA A C 1
ATOM 2678 O O . ALA A 1 365 ? 51.214 1.183 -46.847 1.00 63.75 365 ALA A O 1
ATOM 2679 N N . ASP A 1 366 ? 50.303 1.805 -44.867 1.00 67.19 366 ASP A N 1
ATOM 2680 C CA . ASP A 1 366 ? 48.914 1.781 -45.300 1.00 67.19 366 ASP A CA 1
ATOM 2681 C C . ASP A 1 366 ? 48.496 2.973 -46.159 1.00 67.19 366 ASP A C 1
ATOM 2683 O O . ASP A 1 366 ? 48.997 4.099 -46.056 1.00 67.19 366 ASP A O 1
ATOM 2687 N N . LYS A 1 367 ? 47.550 2.706 -47.058 1.00 66.38 367 LYS A N 1
ATOM 2688 C CA . LYS A 1 367 ? 46.980 3.662 -48.003 1.00 66.38 367 LYS A CA 1
ATOM 2689 C C . LYS A 1 367 ? 45.628 4.154 -47.500 1.00 66.38 367 LYS A C 1
ATOM 2691 O O . LYS A 1 367 ? 44.820 3.392 -46.990 1.00 66.38 367 LYS A O 1
ATOM 2696 N N . LYS A 1 368 ? 45.339 5.431 -47.758 1.00 65.06 368 LYS A N 1
ATOM 2697 C CA . LYS A 1 368 ? 44.003 6.005 -47.547 1.00 65.06 368 LYS A CA 1
ATOM 2698 C C . LYS A 1 368 ? 43.010 5.467 -48.583 1.00 65.06 368 LYS A C 1
ATOM 2700 O O . LYS A 1 368 ? 43.322 5.444 -49.781 1.00 65.06 368 LYS A O 1
ATOM 2705 N N . GLY A 1 369 ? 41.812 5.100 -48.146 1.00 69.12 369 GLY A N 1
ATOM 2706 C CA . GLY A 1 369 ? 40.732 4.616 -49.006 1.00 69.12 369 GLY A CA 1
ATOM 2707 C C . GLY A 1 369 ? 39.503 4.201 -48.202 1.00 69.12 369 GLY A C 1
ATOM 2708 O O . GLY A 1 369 ? 39.334 4.650 -47.075 1.00 69.12 369 GLY A O 1
ATOM 2709 N N . LEU A 1 370 ? 38.648 3.381 -48.806 1.00 77.12 370 LEU A N 1
ATOM 2710 C CA . LEU A 1 370 ? 37.446 2.812 -48.199 1.00 77.12 370 LEU A CA 1
ATOM 2711 C C . LEU A 1 370 ? 37.658 1.308 -48.005 1.00 77.12 370 LEU A C 1
ATOM 2713 O O . LEU A 1 370 ? 38.118 0.650 -48.936 1.00 77.12 370 LEU A O 1
ATOM 2717 N N . LEU A 1 371 ? 37.320 0.777 -46.833 1.00 78.69 371 LEU A N 1
ATOM 2718 C CA . LEU A 1 371 ? 37.245 -0.660 -46.575 1.00 78.69 371 LEU A CA 1
ATOM 2719 C C . LEU A 1 371 ? 35.764 -1.035 -46.534 1.00 78.69 371 LEU A C 1
ATOM 2721 O O . LEU A 1 371 ? 35.093 -0.793 -45.541 1.00 78.69 371 LEU A O 1
ATOM 2725 N N . LEU A 1 372 ? 35.227 -1.503 -47.657 1.00 84.94 372 LEU A N 1
ATOM 2726 C CA . LEU A 1 372 ? 33.805 -1.834 -47.753 1.00 84.94 372 LEU A CA 1
ATOM 2727 C C . LEU A 1 372 ? 33.570 -3.142 -46.997 1.00 84.94 372 LEU A C 1
ATOM 2729 O O . LEU A 1 372 ? 34.337 -4.076 -47.208 1.00 84.94 372 LEU A O 1
ATOM 2733 N N . GLY A 1 373 ? 32.524 -3.205 -46.173 1.00 80.56 373 GLY A N 1
ATOM 2734 C CA . GLY A 1 373 ? 32.184 -4.367 -45.337 1.00 80.56 373 GLY A CA 1
ATOM 2735 C C . GLY A 1 373 ? 32.666 -4.282 -43.880 1.00 80.56 373 GLY A C 1
ATOM 2736 O O . GLY A 1 373 ? 32.327 -5.150 -43.084 1.00 80.56 373 GLY A O 1
ATOM 2737 N N . ASP A 1 374 ? 33.418 -3.240 -43.512 1.00 76.00 374 ASP A N 1
ATOM 2738 C CA . ASP A 1 374 ? 33.849 -2.951 -42.131 1.00 76.00 374 ASP A CA 1
ATOM 2739 C C . ASP A 1 374 ? 32.756 -2.188 -41.354 1.00 76.00 374 ASP A C 1
ATOM 2741 O O . ASP A 1 374 ? 32.798 -0.964 -41.186 1.00 76.00 374 ASP A O 1
ATOM 2745 N N . PHE A 1 375 ? 31.684 -2.888 -40.977 1.00 74.25 375 PHE A N 1
ATOM 2746 C CA . PHE A 1 375 ? 30.522 -2.255 -40.337 1.00 74.25 375 PHE A CA 1
ATOM 2747 C C . PHE A 1 375 ? 30.778 -1.840 -38.885 1.00 74.25 375 PHE A C 1
ATOM 2749 O O . PHE A 1 375 ? 30.007 -1.054 -38.332 1.00 74.25 375 PHE A O 1
ATOM 2756 N N . ASN A 1 376 ? 31.841 -2.356 -38.263 1.00 67.44 376 ASN A N 1
ATOM 2757 C CA . ASN A 1 376 ? 32.247 -1.971 -36.915 1.00 67.44 376 ASN A CA 1
ATOM 2758 C C . ASN A 1 376 ? 33.107 -0.681 -36.906 1.00 67.44 376 ASN A C 1
ATOM 2760 O O . ASN A 1 376 ? 33.203 -0.016 -35.869 1.00 67.44 376 ASN A O 1
ATOM 2764 N N . GLY A 1 377 ? 33.671 -0.299 -38.060 1.00 66.56 377 GLY A N 1
ATOM 2765 C CA . GLY A 1 377 ? 34.389 0.953 -38.284 1.00 66.56 377 GLY A CA 1
ATOM 2766 C C . GLY A 1 377 ? 35.790 1.005 -37.670 1.00 66.56 377 GLY A C 1
ATOM 2767 O O . GLY A 1 377 ? 36.297 2.104 -37.416 1.00 66.56 377 GLY A O 1
ATOM 2768 N N . ASP A 1 378 ? 36.409 -0.143 -37.386 1.00 61.84 378 ASP A N 1
ATOM 2769 C CA . ASP A 1 378 ? 37.735 -0.237 -36.767 1.00 61.84 378 ASP A CA 1
ATOM 2770 C C . ASP A 1 378 ? 38.899 -0.214 -37.777 1.00 61.84 378 ASP A C 1
ATOM 2772 O O . ASP A 1 378 ? 40.061 -0.053 -37.381 1.00 61.84 378 ASP A O 1
ATOM 2776 N N . GLY A 1 379 ? 38.596 -0.277 -39.078 1.00 66.06 379 GLY A N 1
ATOM 2777 C CA . GLY A 1 379 ? 39.554 -0.216 -40.179 1.00 66.06 379 GLY A CA 1
ATOM 2778 C C . GLY A 1 379 ? 40.303 -1.523 -40.441 1.00 66.06 379 GLY A C 1
ATOM 2779 O O . GLY A 1 379 ? 41.304 -1.498 -41.175 1.00 66.06 379 GLY A O 1
ATOM 2780 N N . LEU A 1 380 ? 39.863 -2.634 -39.844 1.00 67.06 380 LEU A N 1
ATOM 2781 C CA . LEU A 1 380 ? 40.446 -3.969 -39.955 1.00 67.06 380 LEU A CA 1
ATOM 2782 C C . LEU A 1 380 ? 39.407 -4.971 -40.477 1.00 67.06 380 LEU A C 1
ATOM 2784 O O . LEU A 1 380 ? 38.211 -4.819 -40.283 1.00 67.06 380 LEU A O 1
ATOM 2788 N N . GLU A 1 381 ? 39.870 -6.042 -41.123 1.00 72.19 381 GLU A N 1
ATOM 2789 C CA . GLU A 1 381 ? 39.001 -7.185 -41.416 1.00 72.19 381 GLU A CA 1
ATOM 2790 C C . GLU A 1 381 ? 38.871 -8.063 -40.157 1.00 72.19 381 GLU A C 1
ATOM 2792 O O . GLU A 1 381 ? 39.824 -8.742 -39.747 1.00 72.19 381 GLU A O 1
ATOM 2797 N N . GLY A 1 382 ? 37.704 -8.013 -39.509 1.00 68.38 382 GLY A N 1
ATOM 2798 C CA . GLY A 1 382 ? 37.389 -8.760 -38.296 1.00 68.38 382 GLY A CA 1
ATOM 2799 C C . GLY A 1 382 ? 36.896 -10.194 -38.528 1.00 68.38 382 GLY A C 1
ATOM 2800 O O . GLY A 1 382 ? 36.669 -10.669 -39.640 1.00 68.38 382 GLY A O 1
ATOM 2801 N N . ALA A 1 383 ? 36.700 -10.935 -37.433 1.00 64.88 383 ALA A N 1
ATOM 2802 C CA . ALA A 1 383 ? 36.116 -12.273 -37.499 1.00 64.88 383 ALA A CA 1
ATOM 2803 C C . ALA A 1 383 ? 34.609 -12.189 -37.792 1.00 64.88 383 ALA A C 1
ATOM 2805 O O . ALA A 1 383 ? 33.835 -11.846 -36.903 1.00 64.88 383 ALA A O 1
ATOM 2806 N N . GLY A 1 384 ? 34.207 -12.576 -39.005 1.00 67.44 384 GLY A N 1
ATOM 2807 C CA . GLY A 1 384 ? 32.809 -12.534 -39.454 1.00 67.44 384 GLY A CA 1
ATOM 2808 C C . GLY A 1 384 ? 32.524 -11.439 -40.480 1.00 67.44 384 GLY A C 1
ATOM 2809 O O . GLY A 1 384 ? 31.431 -11.420 -41.027 1.00 67.44 384 GLY A O 1
ATOM 2810 N N . GLU A 1 385 ? 33.507 -10.594 -40.783 1.00 76.44 385 GLU A N 1
ATOM 2811 C CA . GLU A 1 385 ? 33.416 -9.583 -41.832 1.00 76.44 385 GLU A CA 1
ATOM 2812 C C . GLU A 1 385 ? 34.077 -10.102 -43.108 1.00 76.44 385 GLU A C 1
ATOM 2814 O O . GLU A 1 385 ? 35.050 -10.857 -43.065 1.00 76.44 385 GLU A O 1
ATOM 2819 N N . THR A 1 386 ? 33.524 -9.713 -44.250 1.00 83.19 386 THR A N 1
ATOM 2820 C CA . THR A 1 386 ? 34.151 -9.900 -45.559 1.00 83.19 386 THR A CA 1
ATOM 2821 C C . THR A 1 386 ? 34.350 -8.514 -46.129 1.00 83.19 386 THR A C 1
ATOM 2823 O O . THR A 1 386 ? 33.371 -7.785 -46.286 1.00 83.19 386 THR A O 1
ATOM 2826 N N . THR A 1 387 ? 35.598 -8.132 -46.404 1.00 86.50 387 THR A N 1
ATOM 2827 C CA . THR A 1 387 ? 35.904 -6.744 -46.773 1.00 86.50 387 THR A CA 1
ATOM 2828 C C . THR A 1 387 ? 36.628 -6.618 -48.109 1.00 86.50 387 THR A C 1
ATOM 2830 O O . THR A 1 387 ? 37.294 -7.542 -48.570 1.00 86.50 387 THR A O 1
ATOM 2833 N N . ILE A 1 388 ? 36.501 -5.457 -48.760 1.00 87.12 388 ILE A N 1
ATOM 2834 C CA . ILE A 1 388 ? 37.315 -5.104 -49.932 1.00 87.12 388 ILE A CA 1
ATOM 2835 C C . ILE A 1 388 ? 37.811 -3.660 -49.843 1.00 87.12 388 ILE A C 1
ATOM 2837 O O . ILE A 1 388 ? 37.044 -2.717 -49.626 1.00 87.12 388 ILE A O 1
ATOM 2841 N N . PHE A 1 389 ? 39.114 -3.467 -50.046 1.00 85.19 389 PHE A N 1
ATOM 2842 C CA . PHE A 1 389 ? 39.748 -2.157 -50.019 1.00 85.19 389 PHE A CA 1
ATOM 2843 C C . PHE A 1 389 ? 39.668 -1.451 -51.377 1.00 85.19 389 PHE A C 1
ATOM 2845 O O . PHE A 1 389 ? 40.168 -1.934 -52.395 1.00 85.19 389 PHE A O 1
ATOM 2852 N N . ILE A 1 390 ? 39.129 -0.232 -51.382 1.00 82.31 390 ILE A N 1
ATOM 2853 C CA . ILE A 1 390 ? 39.091 0.671 -52.533 1.00 82.31 390 ILE A CA 1
ATOM 2854 C C . ILE A 1 390 ? 39.927 1.911 -52.218 1.00 82.31 390 ILE A C 1
ATOM 2856 O O . ILE A 1 390 ? 39.570 2.735 -51.379 1.00 82.31 390 ILE A O 1
ATOM 2860 N N . SER A 1 391 ? 41.042 2.091 -52.930 1.00 77.56 391 SER A N 1
ATOM 2861 C CA . SER A 1 391 ? 41.921 3.247 -52.699 1.00 77.56 391 SER A CA 1
ATOM 2862 C C . SER A 1 391 ? 41.211 4.588 -52.922 1.00 77.56 391 SER A C 1
ATOM 2864 O O . SER A 1 391 ? 40.332 4.703 -53.780 1.00 77.56 391 SER A O 1
ATOM 2866 N N . TYR A 1 392 ? 41.653 5.634 -52.216 1.00 71.75 392 TYR A N 1
ATOM 2867 C CA . TYR A 1 392 ? 41.089 6.982 -52.344 1.00 71.75 392 TYR A CA 1
ATOM 2868 C C . TYR A 1 392 ? 41.021 7.475 -53.796 1.00 71.75 392 TYR A C 1
ATOM 2870 O O . TYR A 1 392 ? 40.005 8.019 -54.217 1.00 71.75 392 TYR A O 1
ATOM 2878 N N . GLU A 1 393 ? 42.077 7.258 -54.587 1.00 71.69 393 GLU A N 1
ATOM 2879 C CA . GLU A 1 393 ? 42.116 7.684 -55.992 1.00 71.69 393 GLU A CA 1
ATOM 2880 C C . GLU A 1 393 ? 41.019 7.010 -56.832 1.00 71.69 393 GLU A C 1
ATOM 2882 O O . GLU A 1 393 ? 40.392 7.653 -57.678 1.00 71.69 393 GLU A O 1
ATOM 2887 N N . ILE A 1 394 ? 40.769 5.725 -56.574 1.00 73.50 394 ILE A N 1
ATOM 2888 C CA . ILE A 1 394 ? 39.756 4.921 -57.259 1.00 73.50 394 ILE A CA 1
ATOM 2889 C C . ILE A 1 394 ? 38.354 5.358 -56.815 1.00 73.50 394 ILE A C 1
ATOM 2891 O O . ILE A 1 394 ? 37.535 5.695 -57.673 1.00 73.50 394 ILE A O 1
ATOM 2895 N N . ALA A 1 395 ? 38.100 5.439 -55.506 1.00 72.12 395 ALA A N 1
ATOM 2896 C CA . ALA A 1 395 ? 36.818 5.877 -54.949 1.00 72.12 395 ALA A CA 1
ATOM 2897 C C . ALA A 1 395 ? 36.446 7.294 -55.423 1.00 72.12 395 ALA A C 1
ATOM 2899 O O . ALA A 1 395 ? 35.337 7.535 -55.905 1.00 72.12 395 ALA A O 1
ATOM 2900 N N . LEU A 1 396 ? 37.406 8.226 -55.399 1.00 68.06 396 LEU A N 1
ATOM 2901 C CA . LEU A 1 396 ? 37.212 9.592 -55.884 1.00 68.06 396 LEU A CA 1
ATOM 2902 C C . LEU A 1 396 ? 36.845 9.618 -57.372 1.00 68.06 396 LEU A C 1
ATOM 2904 O O . LEU A 1 396 ? 35.943 10.348 -57.784 1.00 68.06 396 LEU A O 1
ATOM 2908 N N . ALA A 1 397 ? 37.513 8.807 -58.192 1.00 67.19 397 ALA A N 1
ATOM 2909 C CA . ALA A 1 397 ? 37.228 8.737 -59.618 1.00 67.19 397 ALA A CA 1
ATOM 2910 C C . ALA A 1 397 ? 35.861 8.079 -59.921 1.00 67.19 397 ALA A C 1
ATOM 2912 O O . ALA A 1 397 ? 35.209 8.469 -60.899 1.00 67.19 397 ALA A O 1
ATOM 2913 N N . MET A 1 398 ? 35.399 7.133 -59.087 1.00 72.69 398 MET A N 1
ATOM 2914 C CA . MET A 1 398 ? 34.047 6.560 -59.168 1.00 72.69 398 MET A CA 1
ATOM 2915 C C . MET A 1 398 ? 32.989 7.640 -58.932 1.00 72.69 398 MET A C 1
ATOM 2917 O O . MET A 1 398 ? 32.140 7.853 -59.804 1.00 72.69 398 MET A O 1
ATOM 2921 N N . VAL A 1 399 ? 33.103 8.380 -57.825 1.00 61.56 399 VAL A N 1
ATOM 2922 C CA . VAL A 1 399 ? 32.162 9.444 -57.430 1.00 61.56 399 VAL A CA 1
ATOM 2923 C C . VAL A 1 399 ? 32.164 10.606 -58.431 1.00 61.56 399 VAL A C 1
ATOM 2925 O O . VAL A 1 399 ? 31.112 11.110 -58.818 1.00 61.56 399 VAL A O 1
ATOM 2928 N N . GLN A 1 400 ? 33.335 11.012 -58.930 1.00 58.53 400 GLN A N 1
ATOM 2929 C CA . GLN A 1 400 ? 33.459 12.130 -59.878 1.00 58.53 400 GLN A CA 1
ATOM 2930 C C . GLN A 1 400 ? 33.090 11.771 -61.325 1.00 58.53 400 GLN A C 1
ATOM 2932 O O . GLN A 1 400 ? 33.093 12.650 -62.191 1.00 58.53 400 GLN A O 1
ATOM 2937 N N . ASN A 1 401 ? 32.812 10.494 -61.611 1.00 61.16 401 ASN A N 1
ATOM 2938 C CA . ASN A 1 401 ? 32.579 9.978 -62.964 1.00 61.16 401 ASN A CA 1
ATOM 2939 C C . ASN A 1 401 ? 33.660 10.431 -63.975 1.00 61.16 401 ASN A C 1
ATOM 2941 O O . ASN A 1 401 ? 33.400 10.697 -65.153 1.00 61.16 401 ASN A O 1
ATOM 2945 N N . ALA A 1 402 ? 34.899 10.570 -63.502 1.00 53.19 402 ALA A N 1
ATOM 2946 C CA . ALA A 1 402 ? 36.006 11.085 -64.289 1.00 53.19 402 ALA A CA 1
ATOM 2947 C C . ALA A 1 402 ? 36.775 9.911 -64.914 1.00 53.19 402 ALA A C 1
ATOM 2949 O O . ALA A 1 402 ? 37.505 9.203 -64.233 1.00 53.19 402 ALA A O 1
ATOM 2950 N N . ASN A 1 403 ? 36.636 9.719 -66.230 1.00 53.59 403 ASN A N 1
ATOM 2951 C CA . ASN A 1 403 ? 37.469 8.820 -67.052 1.00 53.59 403 ASN A CA 1
ATOM 2952 C C . ASN A 1 403 ? 37.441 7.305 -66.743 1.00 53.59 403 ASN A C 1
ATOM 2954 O O . ASN A 1 403 ? 38.374 6.602 -67.134 1.00 53.59 403 ASN A O 1
ATOM 2958 N N . TRP A 1 404 ? 36.388 6.772 -66.126 1.00 56.34 404 TRP A N 1
ATOM 2959 C CA . TRP A 1 404 ? 36.250 5.316 -65.963 1.00 56.34 404 TRP A CA 1
ATOM 2960 C C . TRP A 1 404 ? 35.931 4.597 -67.281 1.00 56.34 404 TRP A C 1
ATOM 2962 O O . TRP A 1 404 ? 35.446 5.233 -68.218 1.00 56.34 404 TRP A O 1
ATOM 2972 N N . GLY A 1 405 ? 36.302 3.311 -67.350 1.00 55.31 405 GLY A N 1
ATOM 2973 C CA . GLY A 1 405 ? 36.581 2.492 -68.538 1.00 55.31 405 GLY A CA 1
ATOM 2974 C C . GLY A 1 405 ? 35.479 2.364 -69.607 1.00 55.31 405 GLY A C 1
ATOM 2975 O O . GLY A 1 405 ? 34.538 3.155 -69.674 1.00 55.31 405 GLY A O 1
ATOM 2976 N N . PRO A 1 406 ? 35.604 1.422 -70.569 1.00 53.28 406 PRO A N 1
ATOM 2977 C CA . PRO A 1 406 ? 34.602 1.277 -71.625 1.00 53.28 406 PRO A CA 1
ATOM 2978 C C . PRO A 1 406 ? 33.219 1.123 -70.982 1.00 53.28 406 PRO A C 1
ATOM 2980 O O . PRO A 1 406 ? 33.076 0.304 -70.090 1.00 53.28 406 PRO A O 1
ATOM 2983 N N . LYS A 1 407 ? 32.231 1.903 -71.452 1.00 57.25 407 LYS A N 1
ATOM 2984 C CA . LYS A 1 407 ? 30.860 2.092 -70.910 1.00 57.25 407 LYS A CA 1
ATOM 2985 C C . LYS A 1 407 ? 29.982 0.820 -70.765 1.00 57.25 407 LYS A C 1
ATOM 2987 O O . LYS A 1 407 ? 28.772 0.889 -70.949 1.00 57.25 407 LYS A O 1
ATOM 2992 N N . GLN A 1 408 ? 30.576 -0.356 -70.612 1.00 64.75 408 GLN A N 1
ATOM 2993 C CA . GLN A 1 408 ? 29.961 -1.678 -70.638 1.00 64.75 408 GLN A CA 1
ATOM 2994 C C . GLN A 1 408 ? 30.566 -2.642 -69.604 1.00 64.75 408 GLN A C 1
ATOM 2996 O O . GLN A 1 408 ? 30.171 -3.808 -69.628 1.00 64.75 408 GLN A O 1
ATOM 3001 N N . ASP A 1 409 ? 31.528 -2.208 -68.781 1.00 84.00 409 ASP A N 1
ATOM 3002 C CA . ASP A 1 409 ? 32.078 -3.048 -67.715 1.00 84.00 409 ASP A CA 1
ATOM 3003 C C . ASP A 1 409 ? 31.173 -3.012 -66.488 1.00 84.00 409 ASP A C 1
ATOM 3005 O O . ASP A 1 409 ? 30.859 -1.948 -65.963 1.00 84.00 409 ASP A O 1
ATOM 3009 N N . LYS A 1 410 ? 30.720 -4.188 -66.076 1.00 86.12 410 LYS A N 1
ATOM 3010 C CA . LYS A 1 410 ? 29.759 -4.372 -64.998 1.00 86.12 410 LYS A CA 1
ATOM 3011 C C . LYS A 1 410 ? 30.395 -4.430 -63.621 1.00 86.12 410 LYS A C 1
ATOM 3013 O O . LYS A 1 410 ? 29.701 -4.153 -62.650 1.00 86.12 410 LYS A O 1
ATOM 3018 N N . VAL A 1 411 ? 31.701 -4.694 -63.547 1.00 87.44 411 VAL A N 1
ATOM 3019 C CA . VAL A 1 411 ? 32.446 -4.576 -62.288 1.00 87.44 411 VAL A CA 1
ATOM 3020 C C . VAL A 1 411 ? 32.432 -3.133 -61.793 1.00 87.44 411 VAL A C 1
ATOM 3022 O O . VAL A 1 411 ? 32.164 -2.880 -60.622 1.00 87.44 411 VAL A O 1
ATOM 3025 N N . ASP A 1 412 ? 32.610 -2.183 -62.712 1.00 83.62 412 ASP A N 1
ATOM 3026 C CA . ASP A 1 412 ? 32.552 -0.754 -62.409 1.00 83.62 412 ASP A CA 1
ATOM 3027 C C . ASP A 1 412 ? 31.162 -0.325 -61.912 1.00 83.62 412 ASP A C 1
ATOM 3029 O O . ASP A 1 412 ? 31.068 0.537 -61.041 1.00 83.62 412 ASP A O 1
ATOM 3033 N N . ASP A 1 413 ? 30.088 -0.895 -62.470 1.00 82.88 413 ASP A N 1
ATOM 3034 C CA . ASP A 1 413 ? 28.709 -0.551 -62.102 1.00 82.88 413 ASP A CA 1
ATOM 3035 C C . ASP A 1 413 ? 28.404 -0.978 -60.655 1.00 82.88 413 ASP A C 1
ATOM 3037 O O . ASP A 1 413 ? 27.935 -0.149 -59.872 1.00 82.88 413 ASP A O 1
ATOM 3041 N N . VAL A 1 414 ? 28.730 -2.224 -60.283 1.00 88.00 414 VAL A N 1
ATOM 3042 C CA . VAL A 1 414 ? 28.541 -2.746 -58.913 1.00 88.00 414 VAL A CA 1
ATOM 3043 C C . VAL A 1 414 ? 29.414 -1.979 -57.922 1.00 88.00 414 VAL A C 1
ATOM 3045 O O . VAL A 1 414 ? 28.910 -1.482 -56.919 1.00 88.00 414 VAL A O 1
ATOM 3048 N N . ALA A 1 415 ? 30.699 -1.781 -58.236 1.00 86.69 415 ALA A N 1
ATOM 3049 C CA . ALA A 1 415 ? 31.628 -1.087 -57.345 1.00 86.69 415 ALA A CA 1
ATOM 3050 C C . ALA A 1 415 ? 31.196 0.356 -57.048 1.00 86.69 415 ALA A C 1
ATOM 3052 O O . ALA A 1 415 ? 31.343 0.837 -55.928 1.00 86.69 415 ALA A O 1
ATOM 3053 N N . ARG A 1 416 ? 30.610 1.051 -58.029 1.00 79.94 416 ARG A N 1
ATOM 3054 C CA . ARG A 1 416 ? 30.068 2.404 -57.833 1.00 79.94 416 ARG A CA 1
ATOM 3055 C C . ARG A 1 416 ? 28.906 2.443 -56.849 1.00 79.94 416 ARG A C 1
ATOM 3057 O O . ARG A 1 416 ? 28.872 3.354 -56.027 1.00 79.94 416 ARG A O 1
ATOM 3064 N N . HIS A 1 417 ? 27.958 1.515 -56.966 1.00 82.31 417 HIS A N 1
ATOM 3065 C CA . HIS A 1 417 ? 26.783 1.485 -56.093 1.00 82.31 417 HIS A CA 1
ATOM 3066 C C . HIS A 1 417 ? 27.177 1.031 -54.693 1.00 82.31 417 HIS A C 1
ATOM 3068 O O . HIS A 1 417 ? 26.782 1.679 -53.736 1.00 82.31 417 HIS A O 1
ATOM 3074 N N . ALA A 1 418 ? 28.071 0.046 -54.581 1.00 88.88 418 ALA A N 1
ATOM 3075 C CA . ALA A 1 418 ? 28.654 -0.357 -53.306 1.00 88.88 418 ALA A CA 1
ATOM 3076 C C . ALA A 1 418 ? 29.381 0.811 -52.615 1.00 88.88 418 ALA A C 1
ATOM 3078 O O . ALA A 1 418 ? 29.164 1.052 -51.434 1.00 88.88 418 ALA A O 1
ATOM 3079 N N . VAL A 1 419 ? 30.172 1.608 -53.350 1.00 80.75 419 VAL A N 1
ATOM 3080 C CA . VAL A 1 419 ? 30.810 2.820 -52.799 1.00 80.75 419 VAL A CA 1
ATOM 3081 C C . VAL A 1 419 ? 29.782 3.871 -52.380 1.00 80.75 419 VAL A C 1
ATOM 3083 O O . VAL A 1 419 ? 29.955 4.491 -51.338 1.00 80.75 419 VAL A O 1
ATOM 3086 N N . ALA A 1 420 ? 28.723 4.100 -53.156 1.00 73.31 420 ALA A N 1
ATOM 3087 C CA . ALA A 1 420 ? 27.681 5.056 -52.778 1.00 73.31 420 ALA A CA 1
ATOM 3088 C C . ALA A 1 420 ? 26.914 4.603 -51.525 1.00 73.31 420 ALA A C 1
ATOM 3090 O O . ALA A 1 420 ? 26.750 5.396 -50.602 1.00 73.31 420 ALA A O 1
ATOM 3091 N N . THR A 1 421 ? 26.542 3.324 -51.451 1.00 79.81 421 THR A N 1
ATOM 3092 C CA . THR A 1 421 ? 25.904 2.705 -50.282 1.00 79.81 421 THR A CA 1
ATOM 3093 C C . THR A 1 421 ? 26.816 2.771 -49.061 1.00 79.81 421 THR A C 1
ATOM 3095 O O . THR A 1 421 ? 26.371 3.166 -47.989 1.00 79.81 421 THR A O 1
ATOM 3098 N N . TRP A 1 422 ? 28.109 2.485 -49.232 1.00 79.94 422 TRP A N 1
ATOM 3099 C CA . TRP A 1 422 ? 29.113 2.619 -48.177 1.00 79.94 422 TRP A CA 1
ATOM 3100 C C . TRP A 1 422 ? 29.228 4.058 -47.673 1.00 79.94 422 TRP A C 1
ATOM 3102 O O . TRP A 1 422 ? 29.282 4.302 -46.475 1.00 79.94 422 TRP A O 1
ATOM 3112 N N . LEU A 1 423 ? 29.222 5.039 -48.576 1.00 70.88 423 LEU A N 1
ATOM 3113 C CA . LEU A 1 423 ? 29.244 6.449 -48.192 1.00 70.88 423 LEU A CA 1
ATOM 3114 C C . LEU A 1 423 ? 27.934 6.896 -47.526 1.00 70.88 423 LEU A C 1
ATOM 3116 O O . LEU A 1 423 ? 27.988 7.753 -46.652 1.00 70.88 423 LEU A O 1
ATOM 3120 N N . ASN A 1 424 ? 26.783 6.323 -47.898 1.00 66.75 424 ASN A N 1
ATOM 3121 C CA . ASN A 1 424 ? 25.516 6.514 -47.184 1.00 66.75 424 ASN A CA 1
ATOM 3122 C C . ASN A 1 424 ? 25.600 5.974 -45.753 1.00 66.75 424 ASN A C 1
ATOM 3124 O O . ASN A 1 424 ? 25.230 6.680 -44.820 1.00 66.75 424 ASN A O 1
ATOM 3128 N N . PHE A 1 425 ? 26.144 4.770 -45.581 1.00 72.31 425 PHE A N 1
ATOM 3129 C CA . PHE A 1 425 ? 26.396 4.180 -44.268 1.00 72.31 425 PHE A CA 1
ATOM 3130 C C . PHE A 1 425 ? 27.348 5.043 -43.425 1.00 72.31 425 PHE A C 1
ATOM 3132 O O . PHE A 1 425 ? 27.011 5.411 -42.304 1.00 72.31 425 PHE A O 1
ATOM 3139 N N . LEU A 1 426 ? 28.488 5.466 -43.985 1.00 63.81 426 LEU A N 1
ATOM 3140 C CA . LEU A 1 426 ? 29.440 6.356 -43.302 1.00 63.81 426 LEU A CA 1
ATOM 3141 C C . LEU A 1 426 ? 28.864 7.747 -43.000 1.00 63.81 426 LEU A C 1
ATOM 3143 O O . LEU A 1 426 ? 29.347 8.427 -42.097 1.00 63.81 426 LEU A O 1
ATOM 3147 N N . ALA A 1 427 ? 27.856 8.189 -43.756 1.00 55.09 427 ALA A N 1
ATOM 3148 C CA . ALA A 1 427 ? 27.113 9.405 -43.457 1.00 55.09 427 ALA A CA 1
ATOM 3149 C C . ALA A 1 427 ? 26.112 9.211 -42.303 1.00 55.09 427 ALA A C 1
ATOM 3151 O O . ALA A 1 427 ? 25.611 10.203 -41.798 1.00 55.09 427 ALA A O 1
ATOM 3152 N N . GLY A 1 428 ? 25.849 7.983 -41.850 1.00 55.22 428 GLY A N 1
ATOM 3153 C CA . GLY A 1 428 ? 24.906 7.686 -40.768 1.00 55.22 428 GLY A CA 1
ATOM 3154 C C . GLY A 1 428 ? 23.511 7.276 -41.242 1.00 55.22 428 GLY A C 1
ATOM 3155 O O . GLY A 1 428 ? 22.600 7.203 -40.424 1.00 55.22 428 GLY A O 1
ATOM 3156 N N . ASN A 1 429 ? 23.321 7.001 -42.538 1.00 60.88 429 ASN A N 1
ATOM 3157 C CA . ASN A 1 429 ? 22.051 6.466 -43.033 1.00 60.88 429 ASN A CA 1
ATOM 3158 C C . ASN A 1 429 ? 21.896 4.996 -42.637 1.00 60.88 429 ASN A C 1
ATOM 3160 O O . ASN A 1 429 ? 22.844 4.211 -42.737 1.00 60.88 429 ASN A O 1
ATOM 3164 N N . ASN A 1 430 ? 20.689 4.627 -42.211 1.00 68.44 430 ASN A N 1
ATOM 3165 C CA . ASN A 1 430 ? 20.370 3.266 -41.809 1.00 68.44 430 ASN A CA 1
ATOM 3166 C C . ASN A 1 430 ? 20.430 2.318 -43.021 1.00 68.44 430 ASN A C 1
ATOM 3168 O O . ASN A 1 430 ? 19.850 2.578 -44.071 1.00 68.44 430 ASN A O 1
ATOM 3172 N N . ILE A 1 431 ? 21.144 1.205 -42.855 1.00 73.69 431 ILE A N 1
ATOM 3173 C CA . ILE A 1 431 ? 21.305 0.150 -43.864 1.00 73.69 431 ILE A CA 1
ATOM 3174 C C . ILE A 1 431 ? 20.598 -1.157 -43.476 1.00 73.69 431 ILE A C 1
ATOM 3176 O O . ILE A 1 431 ? 20.734 -2.150 -44.178 1.00 73.69 431 ILE A O 1
ATOM 3180 N N . GLY A 1 432 ? 19.820 -1.164 -42.393 1.00 76.62 432 GLY A N 1
ATOM 3181 C CA . GLY A 1 432 ? 19.159 -2.350 -41.851 1.00 76.62 432 GLY A CA 1
ATOM 3182 C C . GLY A 1 432 ? 20.062 -3.211 -40.962 1.00 76.62 432 GLY A C 1
ATOM 3183 O O . GLY A 1 432 ? 21.223 -2.883 -40.713 1.00 76.62 432 GLY A O 1
ATOM 3184 N N . ASP A 1 433 ? 19.483 -4.295 -40.448 1.00 76.88 433 ASP A N 1
ATOM 3185 C CA . ASP A 1 433 ? 20.168 -5.327 -39.666 1.00 76.88 433 ASP A CA 1
ATOM 3186 C C . ASP A 1 433 ? 20.748 -6.434 -40.574 1.00 76.88 433 ASP A C 1
ATOM 3188 O O . ASP A 1 433 ? 20.772 -6.300 -41.799 1.00 76.88 433 ASP A O 1
ATOM 3192 N N . ASP A 1 434 ? 21.211 -7.535 -39.974 1.00 76.94 434 ASP A N 1
ATOM 3193 C CA . ASP A 1 434 ? 21.798 -8.695 -40.672 1.00 76.94 434 ASP A CA 1
ATOM 3194 C C . ASP A 1 434 ? 20.744 -9.596 -41.356 1.00 76.94 434 ASP A C 1
ATOM 3196 O O . ASP A 1 434 ? 21.021 -10.754 -41.671 1.00 76.94 434 ASP A O 1
ATOM 3200 N N . SER A 1 435 ? 19.504 -9.124 -41.511 1.00 79.81 435 SER A N 1
ATOM 3201 C CA . SER A 1 435 ? 18.449 -9.883 -42.182 1.00 79.81 435 SER A CA 1
ATOM 3202 C C . SER A 1 435 ? 18.612 -9.848 -43.703 1.00 79.81 435 SER A C 1
ATOM 3204 O O . SER A 1 435 ? 18.941 -8.808 -44.272 1.00 79.81 435 SER A O 1
ATOM 3206 N N . ASP A 1 436 ? 18.267 -10.954 -44.368 1.00 83.50 436 ASP A N 1
ATOM 3207 C CA . ASP A 1 436 ? 18.222 -11.033 -45.832 1.00 83.50 436 ASP A CA 1
ATOM 3208 C C . ASP A 1 436 ? 17.374 -9.889 -46.433 1.00 83.50 436 ASP A C 1
ATOM 3210 O O . ASP A 1 436 ? 16.238 -9.634 -46.007 1.00 83.50 436 ASP A O 1
ATOM 3214 N N . GLY A 1 437 ? 17.899 -9.236 -47.470 1.00 83.75 437 GLY A N 1
ATOM 3215 C CA . GLY A 1 437 ? 17.225 -8.185 -48.232 1.00 83.75 437 GLY A CA 1
ATOM 3216 C C . GLY A 1 437 ? 17.415 -6.758 -47.707 1.00 83.75 437 GLY A C 1
ATOM 3217 O O . GLY A 1 437 ? 16.862 -5.829 -48.300 1.00 83.75 437 GLY A O 1
ATOM 3218 N N . THR A 1 438 ? 18.187 -6.545 -46.637 1.00 86.38 438 THR A N 1
ATOM 3219 C CA . THR A 1 438 ? 18.545 -5.195 -46.167 1.00 86.38 438 THR A CA 1
ATOM 3220 C C . THR A 1 438 ? 19.638 -4.556 -47.037 1.00 86.38 438 THR A C 1
ATOM 3222 O O . THR A 1 438 ? 20.396 -5.255 -47.710 1.00 86.38 438 THR A O 1
ATOM 3225 N N . PRO A 1 439 ? 19.784 -3.215 -47.046 1.00 86.88 439 PRO A N 1
ATOM 3226 C CA . PRO A 1 439 ? 20.916 -2.569 -47.714 1.00 86.88 439 PRO A CA 1
ATOM 3227 C C . PRO A 1 439 ? 22.283 -3.070 -47.232 1.00 86.88 439 PRO A C 1
ATOM 3229 O O . PRO A 1 439 ? 23.234 -3.058 -48.014 1.00 86.88 439 PRO A O 1
ATOM 3232 N N . LYS A 1 440 ? 22.381 -3.507 -45.970 1.00 89.62 440 LYS A N 1
ATOM 3233 C CA . LYS A 1 440 ? 23.561 -4.149 -45.394 1.00 89.62 440 LYS A CA 1
ATOM 3234 C C . LYS A 1 440 ? 23.851 -5.483 -46.078 1.00 89.62 440 LYS A C 1
ATOM 3236 O O . LYS A 1 440 ? 24.946 -5.638 -46.610 1.00 89.62 440 LYS A O 1
ATOM 3241 N N . ASP A 1 441 ? 22.863 -6.371 -46.144 1.00 92.06 441 ASP A N 1
ATOM 3242 C CA . ASP A 1 441 ? 22.958 -7.666 -46.831 1.00 92.06 441 ASP A CA 1
ATOM 3243 C C . ASP A 1 441 ? 23.375 -7.495 -48.306 1.00 92.06 441 ASP A C 1
ATOM 3245 O O . ASP A 1 441 ? 24.371 -8.051 -48.767 1.00 92.06 441 ASP A O 1
ATOM 3249 N N . TRP A 1 442 ? 22.726 -6.584 -49.038 1.00 94.00 442 TRP A N 1
ATOM 3250 C CA . TRP A 1 442 ? 23.085 -6.303 -50.435 1.00 94.00 442 TRP A CA 1
ATOM 3251 C C . TRP A 1 442 ? 24.481 -5.692 -50.616 1.00 94.00 442 TRP A C 1
ATOM 3253 O O . TRP A 1 442 ? 25.107 -5.863 -51.668 1.00 94.00 442 TRP A O 1
ATOM 3263 N N . LEU A 1 443 ? 24.982 -4.958 -49.622 1.00 92.81 443 LEU A N 1
ATOM 3264 C CA . LEU A 1 443 ? 26.341 -4.425 -49.624 1.00 92.81 443 LEU A CA 1
ATOM 3265 C C . LEU A 1 443 ? 27.372 -5.525 -49.341 1.00 92.81 443 LEU A C 1
ATOM 3267 O O . LEU A 1 443 ? 28.428 -5.523 -49.973 1.00 92.81 443 LEU A O 1
ATOM 3271 N N . GLU A 1 444 ? 27.060 -6.480 -48.466 1.00 92.62 444 GLU A N 1
ATOM 3272 C CA . GLU A 1 444 ? 27.867 -7.686 -48.236 1.00 92.62 444 GLU A CA 1
ATOM 3273 C C . GLU A 1 444 ? 27.933 -8.558 -49.498 1.00 92.62 444 GLU A C 1
ATOM 3275 O O . GLU A 1 444 ? 29.027 -8.921 -49.942 1.00 92.62 444 GLU A O 1
ATOM 3280 N N . GLU A 1 445 ? 26.797 -8.785 -50.164 1.00 94.06 445 GLU A N 1
ATOM 3281 C CA . GLU A 1 445 ? 26.731 -9.466 -51.464 1.00 94.06 445 GLU A CA 1
ATOM 3282 C C . GLU A 1 445 ? 27.536 -8.721 -52.539 1.00 94.06 445 GLU A C 1
ATOM 3284 O O . GLU A 1 445 ? 28.268 -9.330 -53.328 1.00 94.06 445 GLU A O 1
ATOM 3289 N N . ALA A 1 446 ? 27.495 -7.383 -52.549 1.00 94.19 446 ALA A N 1
ATOM 3290 C CA . ALA A 1 446 ? 28.323 -6.584 -53.447 1.00 94.19 446 ALA A CA 1
ATOM 3291 C C . ALA A 1 446 ? 29.821 -6.767 -53.173 1.00 94.19 446 ALA A C 1
ATOM 3293 O O . ALA A 1 446 ? 30.598 -6.902 -54.121 1.00 94.19 446 ALA A O 1
ATOM 3294 N N . VAL A 1 447 ? 30.241 -6.798 -51.906 1.00 93.06 447 VAL A N 1
ATOM 3295 C CA . VAL A 1 447 ? 31.639 -7.046 -51.523 1.00 93.06 447 VAL A CA 1
ATOM 3296 C C . VAL A 1 447 ? 32.069 -8.446 -51.963 1.00 93.06 447 VAL A C 1
ATOM 3298 O O . VAL A 1 447 ? 33.091 -8.580 -52.640 1.00 93.06 447 VAL A O 1
ATOM 3301 N N . ALA A 1 448 ? 31.265 -9.474 -51.686 1.00 92.19 448 ALA A N 1
ATOM 3302 C CA . ALA A 1 448 ? 31.535 -10.846 -52.113 1.00 92.19 448 ALA A CA 1
ATOM 3303 C C . ALA A 1 448 ? 31.642 -10.964 -53.645 1.00 92.19 448 ALA A C 1
ATOM 3305 O O . ALA A 1 448 ? 32.559 -11.602 -54.181 1.00 92.19 448 ALA A O 1
ATOM 3306 N N . TRP A 1 449 ? 30.753 -10.290 -54.377 1.00 93.44 449 TRP A N 1
ATOM 3307 C CA . TRP A 1 449 ? 30.768 -10.261 -55.838 1.00 93.44 449 TRP A CA 1
ATOM 3308 C C . TRP A 1 449 ? 32.002 -9.540 -56.392 1.00 93.44 449 TRP A C 1
ATOM 3310 O O . TRP A 1 449 ? 32.591 -9.986 -57.387 1.00 93.44 449 TRP A O 1
ATOM 3320 N N . LEU A 1 450 ? 32.425 -8.447 -55.752 1.00 91.88 450 LEU A N 1
ATOM 3321 C CA . LEU A 1 450 ? 33.622 -7.692 -56.118 1.00 91.88 450 LEU A CA 1
ATOM 3322 C C . LEU A 1 450 ? 34.910 -8.436 -55.778 1.00 91.88 450 LEU A C 1
ATOM 3324 O O . LEU A 1 450 ? 35.841 -8.365 -56.568 1.00 91.88 450 LEU A O 1
ATOM 3328 N N . LEU A 1 451 ? 34.976 -9.204 -54.697 1.00 90.00 451 LEU A N 1
ATOM 3329 C CA . LEU A 1 451 ? 36.120 -10.085 -54.450 1.00 90.00 451 LEU A CA 1
ATOM 3330 C C . LEU A 1 451 ? 36.222 -11.155 -55.546 1.00 90.00 451 LEU A C 1
ATOM 3332 O O . LEU A 1 451 ? 37.282 -11.379 -56.120 1.00 90.00 451 LEU A O 1
ATOM 3336 N N . ALA A 1 452 ? 35.095 -11.746 -55.952 1.00 88.44 452 ALA A N 1
ATOM 3337 C CA . ALA A 1 452 ? 35.090 -12.786 -56.980 1.00 88.44 452 ALA A CA 1
ATOM 3338 C C . ALA A 1 452 ? 35.423 -12.289 -58.405 1.00 88.44 452 ALA A C 1
ATOM 3340 O O . ALA A 1 452 ? 35.868 -13.083 -59.243 1.00 88.44 452 ALA A O 1
ATOM 3341 N N . ASN A 1 453 ? 35.165 -11.013 -58.721 1.00 87.81 453 ASN A N 1
ATOM 3342 C CA . ASN A 1 453 ? 35.255 -10.484 -60.093 1.00 87.81 453 ASN A CA 1
ATOM 3343 C C . ASN A 1 453 ? 36.143 -9.234 -60.249 1.00 87.81 453 ASN A C 1
ATOM 3345 O O . ASN A 1 453 ? 36.628 -8.983 -61.353 1.00 87.81 453 ASN A O 1
ATOM 3349 N N . GLY A 1 454 ? 36.317 -8.455 -59.184 1.00 83.38 454 GLY A N 1
ATOM 3350 C CA . GLY A 1 454 ? 37.039 -7.179 -59.078 1.00 83.38 454 GLY A CA 1
ATOM 3351 C C . GLY A 1 454 ? 38.438 -7.274 -58.444 1.00 83.38 454 GLY A C 1
ATOM 3352 O O . GLY A 1 454 ? 39.238 -6.350 -58.618 1.00 83.38 454 GLY A O 1
ATOM 3353 N N . ASP A 1 455 ? 38.727 -8.391 -57.770 1.00 82.88 455 ASP A N 1
ATOM 3354 C CA . ASP A 1 455 ? 40.020 -8.750 -57.177 1.00 82.88 455 ASP A CA 1
ATOM 3355 C C . ASP A 1 455 ? 40.504 -10.107 -57.728 1.00 82.88 455 ASP A C 1
ATOM 3357 O O . ASP A 1 455 ? 40.238 -11.186 -57.204 1.00 82.88 455 ASP A O 1
ATOM 3361 N N . LYS A 1 456 ? 41.217 -10.084 -58.856 1.00 79.81 456 LYS A N 1
ATOM 3362 C CA . LYS A 1 456 ? 41.734 -11.316 -59.478 1.00 79.81 456 LYS A CA 1
ATOM 3363 C C . LYS A 1 456 ? 42.883 -11.971 -58.726 1.00 79.81 456 LYS A C 1
ATOM 3365 O O . LYS A 1 456 ? 43.178 -13.142 -58.994 1.00 79.81 456 LYS A O 1
ATOM 3370 N N . ASN A 1 457 ? 43.639 -11.195 -57.961 1.00 81.31 457 ASN A N 1
ATOM 3371 C CA . ASN A 1 457 ? 44.842 -11.659 -57.285 1.00 81.31 457 ASN A CA 1
ATOM 3372 C C . ASN A 1 457 ? 44.579 -12.075 -55.838 1.00 81.31 457 ASN A C 1
ATOM 3374 O O . ASN A 1 457 ? 45.518 -12.597 -55.230 1.00 81.31 457 ASN A O 1
ATOM 3378 N N . ASP A 1 458 ? 43.327 -11.963 -55.386 1.00 80.88 458 ASP A N 1
ATOM 3379 C CA . ASP A 1 458 ? 42.833 -12.426 -54.088 1.00 80.88 458 ASP A CA 1
ATOM 3380 C C . ASP A 1 458 ? 43.619 -11.745 -52.955 1.00 80.88 458 ASP A C 1
ATOM 3382 O O . ASP A 1 458 ? 44.079 -12.392 -52.011 1.00 80.88 458 ASP A O 1
ATOM 3386 N N . ASP A 1 459 ? 43.904 -10.448 -53.134 1.00 79.19 459 ASP A N 1
ATOM 3387 C CA . ASP A 1 459 ? 44.661 -9.623 -52.186 1.00 79.19 459 ASP A CA 1
ATOM 3388 C C . ASP A 1 459 ? 43.788 -8.653 -51.380 1.00 79.19 459 ASP A C 1
ATOM 3390 O O . ASP A 1 459 ? 44.325 -7.864 -50.602 1.00 79.19 459 ASP A O 1
ATOM 3394 N N . GLY A 1 460 ? 42.466 -8.718 -51.547 1.00 78.56 460 GLY A N 1
ATOM 3395 C CA . GLY A 1 460 ? 41.488 -7.855 -50.893 1.00 78.56 460 GLY A CA 1
ATOM 3396 C C . GLY A 1 460 ? 41.458 -6.435 -51.455 1.00 78.56 460 GLY A C 1
ATOM 3397 O O . GLY A 1 460 ? 40.800 -5.568 -50.878 1.00 78.56 460 GLY A O 1
ATOM 3398 N N . VAL A 1 461 ? 42.164 -6.148 -52.558 1.00 82.56 461 VAL A N 1
ATOM 3399 C CA . VAL A 1 461 ? 42.282 -4.800 -53.124 1.00 82.56 461 VAL A CA 1
ATOM 3400 C C . VAL A 1 461 ? 41.562 -4.700 -54.462 1.00 82.56 461 VAL A C 1
ATOM 3402 O O . VAL A 1 461 ? 41.902 -5.336 -55.457 1.00 82.56 461 VAL A O 1
ATOM 3405 N N . PHE A 1 462 ? 40.610 -3.774 -54.539 1.00 85.00 462 PHE A N 1
ATOM 3406 C CA . PHE A 1 462 ? 39.932 -3.472 -55.789 1.00 85.00 462 PHE A CA 1
ATOM 3407 C C . PHE A 1 462 ? 40.886 -2.800 -56.790 1.00 85.00 462 PHE A C 1
ATOM 3409 O O . PHE A 1 462 ? 41.442 -1.724 -56.526 1.00 85.00 462 PHE A O 1
ATOM 3416 N N . GLY A 1 463 ? 41.006 -3.371 -57.992 1.00 76.75 463 GLY A N 1
ATOM 3417 C CA . GLY A 1 463 ? 41.713 -2.711 -59.096 1.00 76.75 463 GLY A CA 1
ATOM 3418 C C . GLY A 1 463 ? 42.341 -3.615 -60.157 1.00 76.75 463 GLY A C 1
ATOM 3419 O O . GLY A 1 463 ? 42.814 -3.085 -61.166 1.00 76.75 463 GLY A O 1
ATOM 3420 N N . ASP A 1 464 ? 42.341 -4.939 -59.978 1.00 75.19 464 ASP A N 1
ATOM 3421 C CA . ASP A 1 464 ? 42.826 -5.901 -60.980 1.00 75.19 464 ASP A CA 1
ATOM 3422 C C . ASP A 1 464 ? 41.709 -6.867 -61.401 1.00 75.19 464 ASP A C 1
ATOM 3424 O O . ASP A 1 464 ? 41.429 -7.858 -60.733 1.00 75.19 464 ASP A O 1
ATOM 3428 N N . TYR A 1 465 ? 41.061 -6.586 -62.538 1.00 78.62 465 TYR A N 1
ATOM 3429 C CA . TYR A 1 465 ? 39.914 -7.361 -63.022 1.00 78.62 465 TYR A CA 1
ATOM 3430 C C . TYR A 1 465 ? 39.847 -7.504 -64.545 1.00 78.62 465 TYR A C 1
ATOM 3432 O O . TYR A 1 465 ? 40.630 -6.930 -65.305 1.00 78.62 465 TYR A O 1
ATOM 3440 N N . ASP A 1 466 ? 39.004 -8.431 -65.010 1.00 79.00 466 ASP A N 1
ATOM 3441 C CA . ASP A 1 466 ? 38.667 -8.628 -66.424 1.00 79.00 466 ASP A CA 1
ATOM 3442 C C . ASP A 1 466 ? 37.314 -7.974 -66.660 1.00 79.00 466 ASP A C 1
ATOM 3444 O O . ASP A 1 466 ? 36.474 -7.933 -65.770 1.00 79.00 466 ASP A O 1
ATOM 3448 N N . ILE A 1 467 ? 37.080 -7.518 -67.888 1.00 82.06 467 ILE A N 1
ATOM 3449 C CA . ILE A 1 467 ? 35.808 -6.884 -68.230 1.00 82.06 467 ILE A CA 1
ATOM 3450 C C . ILE A 1 467 ? 34.673 -7.900 -68.087 1.00 82.06 467 ILE A C 1
ATOM 3452 O O . ILE A 1 467 ? 34.604 -8.846 -68.884 1.00 82.06 467 ILE A O 1
ATOM 3456 N N . VAL A 1 468 ? 33.738 -7.639 -67.171 1.00 86.94 468 VAL A N 1
ATOM 3457 C CA . VAL A 1 468 ? 32.466 -8.364 -67.076 1.00 86.94 468 VAL A CA 1
ATOM 3458 C C . VAL A 1 468 ? 31.434 -7.605 -67.893 1.00 86.94 468 VAL A C 1
ATOM 3460 O O . VAL A 1 468 ? 31.192 -6.420 -67.698 1.00 86.94 468 VAL A O 1
ATOM 3463 N N . ARG A 1 469 ? 30.809 -8.269 -68.859 1.00 87.19 469 ARG A N 1
ATOM 3464 C CA . ARG A 1 469 ? 29.772 -7.673 -69.711 1.00 87.19 469 ARG A CA 1
ATOM 3465 C C . ARG A 1 469 ? 28.405 -8.149 -69.266 1.00 87.19 469 ARG A C 1
ATOM 3467 O O . ARG A 1 469 ? 28.252 -9.264 -68.789 1.00 87.19 469 ARG A O 1
ATOM 3474 N N . ALA A 1 470 ? 27.375 -7.391 -69.632 1.00 86.12 470 ALA A N 1
ATOM 3475 C CA . ALA A 1 470 ? 25.975 -7.718 -69.345 1.00 86.12 470 ALA A CA 1
ATOM 3476 C C . ALA A 1 470 ? 25.477 -9.092 -69.858 1.00 86.12 470 ALA A C 1
ATOM 3478 O O . ALA A 1 470 ? 24.355 -9.482 -69.583 1.00 86.12 470 ALA A O 1
ATOM 3479 N N . LYS A 1 471 ? 26.262 -9.824 -70.655 1.00 86.81 471 LYS A N 1
ATOM 3480 C CA . LYS A 1 471 ? 25.934 -11.173 -71.156 1.00 86.81 471 LYS A CA 1
ATOM 3481 C C . LYS A 1 471 ? 26.689 -12.289 -70.429 1.00 86.81 471 LYS A C 1
ATOM 3483 O O . LYS A 1 471 ? 26.470 -13.462 -70.731 1.00 86.81 471 LYS A O 1
ATOM 3488 N N . ASP A 1 472 ? 27.668 -11.922 -69.612 1.00 90.44 472 ASP A N 1
ATOM 3489 C CA . ASP A 1 472 ? 28.529 -12.872 -68.931 1.00 90.44 472 ASP A CA 1
ATOM 3490 C C . ASP A 1 472 ? 27.773 -13.436 -67.723 1.00 90.44 472 ASP A C 1
ATOM 3492 O O . ASP A 1 472 ? 26.828 -12.824 -67.219 1.00 90.44 472 ASP A O 1
ATOM 3496 N N . LYS A 1 473 ? 28.123 -14.658 -67.315 1.00 91.25 473 LYS A N 1
ATOM 3497 C CA . LYS A 1 473 ? 27.358 -15.386 -66.294 1.00 91.25 473 LYS A CA 1
ATOM 3498 C C . LYS A 1 473 ? 27.287 -14.663 -64.943 1.00 91.25 473 LYS A C 1
ATOM 3500 O O . LYS A 1 473 ? 26.163 -14.545 -64.478 1.00 91.25 473 LYS A O 1
ATOM 3505 N N . PRO A 1 474 ? 28.393 -14.122 -64.384 1.00 89.88 474 PRO A N 1
ATOM 3506 C CA . PRO A 1 474 ? 28.360 -13.442 -63.083 1.00 89.88 474 PRO A CA 1
ATOM 3507 C C . PRO A 1 474 ? 27.416 -12.234 -63.034 1.00 89.88 474 PRO A C 1
ATOM 3509 O O . PRO A 1 474 ? 27.031 -11.791 -61.963 1.00 89.88 474 PRO A O 1
ATOM 3512 N N . TRP A 1 475 ? 27.045 -11.685 -64.197 1.00 93.69 475 TRP A N 1
ATOM 3513 C CA . TRP A 1 475 ? 26.097 -10.579 -64.275 1.00 93.69 475 TRP A CA 1
ATOM 3514 C C . TRP A 1 475 ? 24.632 -11.018 -64.208 1.00 93.69 475 TRP A C 1
ATOM 3516 O O . TRP A 1 475 ? 23.813 -10.249 -63.744 1.00 93.69 475 TRP A O 1
ATOM 3526 N N . ASN A 1 476 ? 24.284 -12.200 -64.730 1.00 90.94 476 ASN A N 1
ATOM 3527 C CA . ASN A 1 476 ? 22.880 -12.589 -64.958 1.00 90.94 476 ASN A CA 1
ATOM 3528 C C . ASN A 1 476 ? 22.426 -13.799 -64.130 1.00 90.94 476 ASN A C 1
ATOM 3530 O O . ASN A 1 476 ? 21.326 -14.302 -64.356 1.00 90.94 476 ASN A O 1
ATOM 3534 N N . GLN A 1 477 ? 23.330 -14.394 -63.356 1.00 91.31 477 GLN A N 1
ATOM 3535 C CA . GLN A 1 477 ? 23.103 -15.627 -62.612 1.00 91.31 477 GLN A CA 1
ATOM 3536 C C . GLN A 1 477 ? 23.961 -15.603 -61.359 1.00 91.31 477 GLN A C 1
ATOM 3538 O O . GLN A 1 477 ? 25.120 -15.190 -61.438 1.00 91.31 477 GLN A O 1
ATOM 3543 N N . ASP A 1 478 ? 23.421 -16.151 -60.284 1.00 90.81 478 ASP A N 1
ATOM 3544 C CA . ASP A 1 478 ? 24.122 -16.378 -59.029 1.00 90.81 478 ASP A CA 1
ATOM 3545 C C . ASP A 1 478 ? 25.231 -17.401 -59.279 1.00 90.81 478 ASP A C 1
ATOM 3547 O O . ASP A 1 478 ? 25.069 -18.413 -59.986 1.00 90.81 478 ASP A O 1
ATOM 3551 N N . VAL A 1 479 ? 26.408 -17.131 -58.726 1.00 86.00 479 VAL A N 1
ATOM 3552 C CA . VAL A 1 479 ? 27.591 -17.969 -58.920 1.00 86.00 479 VAL A CA 1
ATOM 3553 C C . VAL A 1 479 ? 28.231 -18.226 -57.568 1.00 86.00 479 VAL A C 1
ATOM 3555 O O . VAL A 1 479 ? 28.643 -17.306 -56.883 1.00 86.00 479 VAL A O 1
ATOM 3558 N N . ASN A 1 480 ? 28.379 -19.506 -57.216 1.00 84.56 480 ASN A N 1
ATOM 3559 C CA . ASN A 1 480 ? 29.014 -19.952 -55.969 1.00 84.56 480 ASN A CA 1
ATOM 3560 C C . ASN A 1 480 ? 28.363 -19.411 -54.680 1.00 84.56 480 ASN A C 1
ATOM 3562 O O . ASN A 1 480 ? 29.047 -19.321 -53.668 1.00 84.56 480 ASN A O 1
ATOM 3566 N N . GLY A 1 481 ? 27.055 -19.138 -54.708 1.00 82.94 481 GLY A N 1
ATOM 3567 C CA . GLY A 1 481 ? 26.326 -18.617 -53.549 1.00 82.94 481 GLY A CA 1
ATOM 3568 C C . GLY A 1 481 ? 26.452 -17.107 -53.360 1.00 82.94 481 GLY A C 1
ATOM 3569 O O . GLY A 1 481 ? 26.104 -16.650 -52.290 1.00 82.94 481 GLY A O 1
ATOM 3570 N N . VAL A 1 482 ? 26.959 -16.392 -54.370 1.00 86.69 482 VAL A N 1
ATOM 3571 C CA . VAL A 1 482 ? 26.921 -14.928 -54.462 1.00 86.69 482 VAL A CA 1
ATOM 3572 C C . VAL A 1 482 ? 25.847 -14.541 -55.470 1.00 86.69 482 VAL A C 1
ATOM 3574 O O . VAL A 1 482 ? 25.814 -15.127 -56.568 1.00 86.69 482 VAL A O 1
ATOM 3577 N N . GLU A 1 483 ? 25.014 -13.571 -55.107 1.00 92.94 483 GLU A N 1
ATOM 3578 C CA . GLU A 1 483 ? 23.895 -13.084 -55.917 1.00 92.94 483 GLU A CA 1
ATOM 3579 C C . GLU A 1 483 ? 24.351 -12.496 -57.263 1.00 92.94 483 GLU A C 1
ATOM 3581 O O . GLU A 1 483 ? 25.524 -12.155 -57.482 1.00 92.94 483 GLU A O 1
ATOM 3586 N N . SER A 1 484 ? 23.444 -12.425 -58.243 1.00 94.38 484 SER A N 1
ATOM 3587 C CA . SER A 1 484 ? 23.819 -11.922 -59.565 1.00 94.38 484 SER A CA 1
ATOM 3588 C C . SER A 1 484 ? 24.163 -10.430 -59.528 1.00 94.38 484 SER A C 1
ATOM 3590 O O . SER A 1 484 ? 23.502 -9.623 -58.876 1.00 94.38 484 SER A O 1
ATOM 3592 N N . GLY A 1 485 ? 25.164 -10.018 -60.316 1.00 90.88 485 GLY A N 1
ATOM 3593 C CA . GLY A 1 485 ? 25.574 -8.609 -60.353 1.00 90.88 485 GLY A CA 1
ATOM 3594 C C . GLY A 1 485 ? 24.450 -7.651 -60.775 1.00 90.88 485 GLY A C 1
ATOM 3595 O O . GLY A 1 485 ? 24.500 -6.475 -60.426 1.00 90.88 485 GLY A O 1
ATOM 3596 N N . SER A 1 486 ? 23.438 -8.128 -61.515 1.00 91.88 486 SER A N 1
ATOM 3597 C CA . SER A 1 486 ? 22.247 -7.333 -61.823 1.00 91.88 486 SER A CA 1
ATOM 3598 C C . SER A 1 486 ? 21.310 -7.135 -60.636 1.00 91.88 486 SER A C 1
ATOM 3600 O O . SER A 1 486 ? 20.797 -6.034 -60.493 1.00 91.88 486 SER A O 1
ATOM 3602 N N . GLU A 1 487 ? 21.093 -8.156 -59.804 1.00 93.81 487 GLU A N 1
ATOM 3603 C CA . GLU A 1 487 ? 20.205 -8.055 -58.633 1.00 93.81 487 GLU A CA 1
ATOM 3604 C C . GLU A 1 487 ? 20.825 -7.161 -57.563 1.00 93.81 487 GLU A C 1
ATOM 3606 O O . GLU A 1 487 ? 20.176 -6.228 -57.098 1.00 93.81 487 GLU A O 1
ATOM 3611 N N . ILE A 1 488 ? 22.123 -7.346 -57.301 1.00 93.81 488 ILE A N 1
ATOM 3612 C CA . ILE A 1 488 ? 22.902 -6.471 -56.416 1.00 93.81 488 ILE A CA 1
ATOM 3613 C C . ILE A 1 488 ? 22.827 -5.014 -56.895 1.00 93.81 488 ILE A C 1
ATOM 3615 O O . ILE A 1 488 ? 22.611 -4.100 -56.101 1.00 93.81 488 ILE A O 1
ATOM 3619 N N . LEU A 1 489 ? 23.007 -4.776 -58.202 1.00 88.62 489 LEU A N 1
ATOM 3620 C CA . LEU A 1 489 ? 22.933 -3.423 -58.753 1.00 88.62 489 LEU A CA 1
ATOM 3621 C C . LEU A 1 489 ? 21.547 -2.805 -58.541 1.00 88.62 489 LEU A C 1
ATOM 3623 O O . LEU A 1 489 ? 21.473 -1.654 -58.122 1.00 88.62 489 LEU A O 1
ATOM 3627 N N . ASP A 1 490 ? 20.480 -3.541 -58.855 1.00 87.50 490 ASP A N 1
ATOM 3628 C CA . ASP A 1 490 ? 19.109 -3.036 -58.774 1.00 87.50 490 ASP A CA 1
ATOM 3629 C C . ASP A 1 490 ? 18.727 -2.696 -57.318 1.00 87.50 490 ASP A C 1
ATOM 3631 O O . ASP A 1 490 ? 18.175 -1.624 -57.074 1.00 87.50 490 ASP A O 1
ATOM 3635 N N . ALA A 1 491 ? 19.097 -3.540 -56.347 1.00 87.94 491 ALA A N 1
ATOM 3636 C CA . ALA A 1 491 ? 18.828 -3.307 -54.9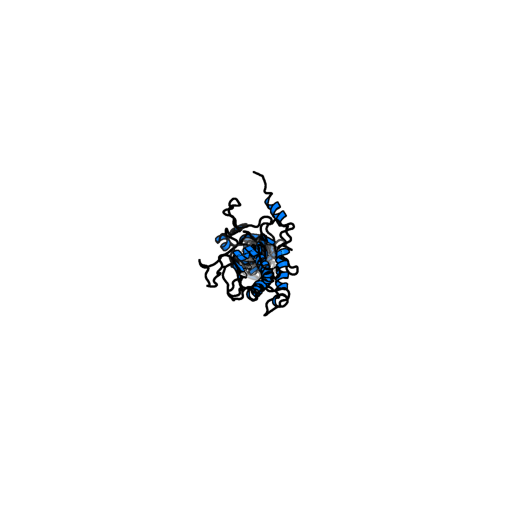26 1.00 87.94 491 ALA A CA 1
ATOM 3637 C C . ALA A 1 491 ? 19.601 -2.100 -54.364 1.00 87.94 491 ALA A C 1
ATOM 3639 O O . ALA A 1 491 ? 19.026 -1.223 -53.714 1.00 87.94 491 ALA A O 1
ATOM 3640 N N . LEU A 1 492 ? 20.903 -2.002 -54.658 1.00 87.00 492 LEU A N 1
ATOM 3641 C CA . LEU A 1 492 ? 21.706 -0.863 -54.209 1.00 87.00 492 LEU A CA 1
ATOM 3642 C C . LEU A 1 492 ? 21.317 0.442 -54.921 1.00 87.00 492 LEU A C 1
ATOM 3644 O O . LEU A 1 492 ? 21.435 1.510 -54.324 1.00 87.00 492 LEU A O 1
ATOM 3648 N N . ASP A 1 493 ? 20.873 0.400 -56.181 1.00 82.00 493 ASP A N 1
ATOM 3649 C CA . ASP A 1 493 ? 20.332 1.575 -56.885 1.00 82.00 493 ASP A CA 1
ATOM 3650 C C . ASP A 1 493 ? 19.022 2.049 -56.249 1.00 82.00 493 ASP A C 1
ATOM 3652 O O . ASP A 1 493 ? 18.850 3.254 -56.049 1.00 82.00 493 ASP A O 1
ATOM 3656 N N . GLU A 1 494 ? 18.136 1.124 -55.866 1.00 78.31 494 GLU A N 1
ATOM 3657 C CA . GLU A 1 494 ? 16.910 1.456 -55.138 1.00 78.31 494 GLU A CA 1
ATOM 3658 C C . GLU A 1 494 ? 17.235 2.164 -53.817 1.00 78.31 494 GLU A C 1
ATOM 3660 O O . GLU A 1 494 ? 16.768 3.284 -53.591 1.00 78.31 494 GLU A O 1
ATOM 3665 N N . TYR A 1 495 ? 18.131 1.598 -53.003 1.00 77.81 495 TYR A N 1
ATOM 3666 C CA . TYR A 1 495 ? 18.530 2.214 -51.738 1.00 77.81 495 TYR A CA 1
ATOM 3667 C C . TYR A 1 495 ? 19.207 3.572 -51.946 1.00 77.81 495 TYR A C 1
ATOM 3669 O O . TYR A 1 495 ? 18.827 4.566 -51.334 1.00 77.81 495 TYR A O 1
ATOM 3677 N N . ASN A 1 496 ? 20.178 3.670 -52.852 1.00 73.31 496 ASN A N 1
ATOM 3678 C CA . ASN A 1 496 ? 20.924 4.915 -53.035 1.00 73.31 496 ASN A CA 1
ATOM 3679 C C . ASN A 1 496 ? 20.072 6.051 -53.628 1.00 73.31 496 ASN A C 1
ATOM 3681 O O . ASN A 1 496 ? 20.394 7.222 -53.422 1.00 73.31 496 ASN A O 1
ATOM 3685 N N . ASN A 1 497 ? 19.006 5.746 -54.377 1.00 67.88 497 ASN A N 1
ATOM 3686 C CA . ASN A 1 497 ? 18.175 6.761 -55.039 1.00 67.88 497 ASN A CA 1
ATOM 3687 C C . ASN A 1 497 ? 16.857 7.052 -54.331 1.00 67.88 497 ASN A C 1
ATOM 3689 O O . ASN A 1 497 ? 16.320 8.157 -54.463 1.00 67.88 497 ASN A O 1
ATOM 3693 N N . HIS A 1 498 ? 16.316 6.056 -53.643 1.00 66.50 498 HIS A N 1
ATOM 3694 C CA . HIS A 1 498 ? 14.990 6.099 -53.039 1.00 66.50 498 HIS A CA 1
ATOM 3695 C C . HIS A 1 498 ? 15.027 5.826 -51.540 1.00 66.50 498 HIS A C 1
ATOM 3697 O O . HIS A 1 498 ? 14.015 6.037 -50.879 1.00 66.50 498 HIS A O 1
ATOM 3703 N N . GLY A 1 499 ? 16.175 5.394 -51.010 1.00 67.44 499 GLY A N 1
ATOM 3704 C CA . GLY A 1 499 ? 16.326 5.010 -49.615 1.00 67.44 499 GLY A CA 1
ATOM 3705 C C . GLY A 1 499 ? 15.489 3.787 -49.249 1.00 67.44 499 GLY A C 1
ATOM 3706 O O . GLY A 1 499 ? 15.274 3.519 -48.071 1.00 67.44 499 GLY A O 1
ATOM 3707 N N . THR A 1 500 ? 15.012 3.037 -50.248 1.00 71.25 500 THR A N 1
ATOM 3708 C CA . THR A 1 500 ? 14.182 1.846 -50.070 1.00 71.25 500 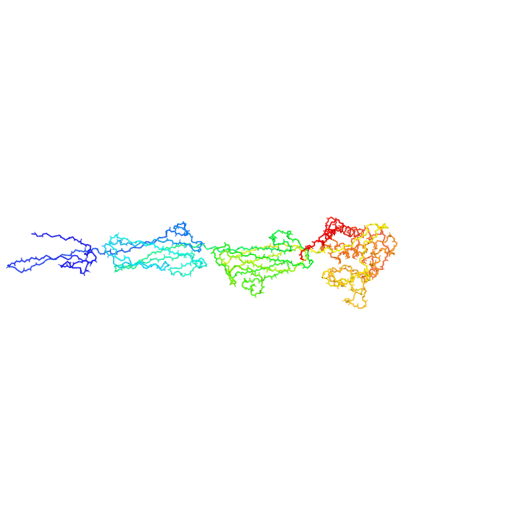THR A CA 1
ATOM 3709 C C . THR A 1 500 ? 14.822 0.620 -50.693 1.00 71.25 500 THR A C 1
ATOM 3711 O O . THR A 1 500 ? 15.578 0.741 -51.650 1.00 71.25 500 THR A O 1
ATOM 3714 N N . ILE A 1 501 ? 14.479 -0.556 -50.177 1.00 79.25 501 ILE A N 1
ATOM 3715 C CA . ILE A 1 501 ? 14.646 -1.832 -50.883 1.00 79.25 501 ILE A CA 1
ATOM 3716 C C . ILE A 1 501 ? 13.328 -2.587 -50.764 1.00 79.25 501 ILE A C 1
ATOM 3718 O O . ILE A 1 501 ? 12.766 -2.677 -49.670 1.00 79.25 501 ILE A O 1
ATOM 3722 N N . ASP A 1 502 ? 12.791 -3.060 -51.891 1.00 82.12 502 ASP A N 1
ATOM 3723 C CA . ASP A 1 502 ? 11.515 -3.787 -51.956 1.00 82.12 502 ASP A CA 1
ATOM 3724 C C . ASP A 1 502 ? 10.343 -3.051 -51.260 1.00 82.12 502 ASP A C 1
ATOM 3726 O O . ASP A 1 502 ? 9.376 -3.649 -50.778 1.00 82.12 502 ASP A O 1
ATOM 3730 N N . GLY A 1 503 ? 10.399 -1.714 -51.230 1.00 69.69 503 GLY A N 1
ATOM 3731 C CA . GLY A 1 503 ? 9.395 -0.851 -50.600 1.00 69.69 503 GLY A CA 1
ATOM 3732 C C . GLY A 1 503 ? 9.504 -0.679 -49.078 1.00 69.69 503 GLY A C 1
ATOM 3733 O O . GLY A 1 503 ? 8.661 0.018 -48.507 1.00 69.69 503 GLY A O 1
ATOM 3734 N N . VAL A 1 504 ? 10.515 -1.259 -48.423 1.00 70.81 504 VAL A N 1
ATOM 3735 C CA . VAL A 1 504 ? 10.884 -0.949 -47.029 1.00 70.81 504 VAL A CA 1
ATOM 3736 C C . VAL A 1 504 ? 11.781 0.286 -47.025 1.00 70.81 504 VAL A C 1
ATOM 3738 O O . VAL A 1 504 ? 12.718 0.356 -47.813 1.00 70.81 504 VAL A O 1
ATOM 3741 N N . ILE A 1 505 ? 11.486 1.268 -46.169 1.00 67.50 505 ILE A N 1
ATOM 3742 C CA . ILE A 1 505 ? 12.269 2.506 -46.046 1.00 67.50 505 ILE A CA 1
ATOM 3743 C C . ILE A 1 505 ? 13.425 2.271 -45.073 1.00 67.50 505 ILE A C 1
ATOM 3745 O O . ILE A 1 505 ? 13.198 1.922 -43.918 1.00 67.50 505 ILE A O 1
ATOM 3749 N N . TYR A 1 506 ? 14.643 2.493 -45.553 1.00 66.75 506 TYR A N 1
ATOM 3750 C CA . TYR A 1 506 ? 15.887 2.441 -44.784 1.00 66.75 506 TYR A CA 1
ATOM 3751 C C . TYR A 1 506 ? 16.517 3.826 -44.633 1.00 66.75 506 TYR A C 1
ATOM 3753 O O . TYR A 1 506 ? 17.112 4.118 -43.608 1.00 66.75 506 TYR A O 1
ATOM 3761 N N . ALA A 1 507 ? 16.335 4.700 -45.618 1.00 60.94 507 ALA A N 1
ATOM 3762 C CA . ALA A 1 507 ? 16.692 6.109 -45.538 1.00 60.94 507 ALA A CA 1
ATOM 3763 C C . ALA A 1 507 ? 15.580 6.939 -46.183 1.00 60.94 507 ALA A C 1
ATOM 3765 O O . ALA A 1 507 ? 14.959 6.503 -47.156 1.00 60.94 507 ALA A O 1
ATOM 3766 N N . HIS A 1 508 ? 15.299 8.138 -45.684 1.00 50.50 508 HIS A N 1
ATOM 3767 C CA . HIS A 1 508 ? 14.383 9.023 -46.393 1.00 50.50 508 HIS A CA 1
ATOM 3768 C C . HIS A 1 508 ? 15.056 9.662 -47.613 1.00 50.50 508 HIS A C 1
ATOM 3770 O O . HIS A 1 508 ? 16.235 10.022 -47.628 1.00 50.50 508 HIS A O 1
ATOM 3776 N N . ASP A 1 509 ? 14.284 9.811 -48.689 1.00 44.06 509 ASP A N 1
ATOM 3777 C CA . ASP A 1 509 ? 14.751 10.481 -49.889 1.00 44.06 509 ASP A CA 1
ATOM 3778 C C . ASP A 1 509 ? 15.095 11.944 -49.539 1.00 44.06 509 ASP A C 1
ATOM 3780 O O . ASP A 1 509 ? 14.258 12.744 -49.133 1.00 44.06 509 ASP A O 1
ATOM 3784 N N . ALA A 1 510 ? 16.370 12.317 -49.654 1.00 42.94 510 ALA A N 1
ATOM 3785 C CA . ALA A 1 510 ? 16.828 13.653 -49.259 1.00 42.94 510 ALA A CA 1
ATOM 3786 C C . ALA A 1 510 ? 16.311 14.822 -50.141 1.00 42.94 510 ALA A C 1
ATOM 3788 O O . ALA A 1 510 ? 16.945 15.876 -50.161 1.00 42.94 510 ALA A O 1
ATOM 3789 N N . ASP A 1 511 ? 15.194 14.681 -50.870 1.00 43.56 511 ASP A N 1
ATOM 3790 C CA . ASP A 1 511 ? 14.724 15.713 -51.802 1.00 43.56 511 ASP A CA 1
ATOM 3791 C C . ASP A 1 511 ? 13.429 16.457 -51.421 1.00 43.56 511 ASP A C 1
ATOM 3793 O O . ASP A 1 511 ? 13.348 17.618 -51.824 1.00 43.56 511 ASP A O 1
ATOM 3797 N N . ASP A 1 512 ? 12.444 15.941 -50.663 1.00 41.97 512 ASP A N 1
ATOM 3798 C CA . ASP A 1 512 ? 11.096 16.565 -50.789 1.00 41.97 512 ASP A CA 1
ATOM 3799 C C . ASP A 1 512 ? 10.488 17.353 -49.608 1.00 41.97 512 ASP A C 1
ATOM 3801 O O . ASP A 1 512 ? 9.597 18.169 -49.841 1.00 41.97 512 ASP A O 1
ATOM 3805 N N . ALA A 1 513 ? 10.953 17.263 -48.355 1.00 35.12 513 ALA A N 1
ATOM 3806 C CA . ALA A 1 513 ? 10.398 18.153 -47.308 1.00 35.12 513 ALA A CA 1
ATOM 3807 C C . ALA A 1 513 ? 11.230 18.282 -46.033 1.00 35.12 513 ALA A C 1
ATOM 3809 O O . ALA A 1 513 ? 11.288 19.376 -45.465 1.00 35.12 513 ALA A O 1
ATOM 3810 N N . ALA A 1 514 ? 11.879 17.207 -45.584 1.00 38.00 514 ALA A N 1
ATOM 3811 C CA . ALA A 1 514 ? 12.606 17.190 -44.316 1.00 38.00 514 ALA A CA 1
ATOM 3812 C C . ALA A 1 514 ? 13.835 18.109 -44.347 1.00 38.00 514 ALA A C 1
ATOM 3814 O O . ALA A 1 514 ? 14.020 18.895 -43.430 1.00 38.00 514 ALA A O 1
ATOM 3815 N N . PHE A 1 515 ? 14.588 18.150 -45.452 1.00 35.31 515 PHE A N 1
ATOM 3816 C CA . PHE A 1 515 ? 15.749 19.042 -45.589 1.00 35.31 515 PHE A CA 1
ATOM 3817 C C . PHE A 1 515 ? 15.363 20.537 -45.633 1.00 35.31 515 PHE A C 1
ATOM 3819 O O . PHE A 1 515 ? 16.053 21.385 -45.073 1.00 35.31 515 PHE A O 1
ATOM 3826 N N . GLN A 1 516 ? 14.225 20.883 -46.251 1.00 36.75 516 GLN A N 1
ATOM 3827 C CA . GLN A 1 516 ? 13.692 22.257 -46.250 1.00 36.75 516 GLN A CA 1
ATOM 3828 C C . GLN A 1 516 ? 13.062 22.628 -44.897 1.00 36.75 516 GLN A C 1
ATOM 3830 O O . GLN A 1 516 ? 13.164 23.777 -44.473 1.00 36.75 516 GLN A O 1
ATOM 3835 N N . THR A 1 517 ? 12.444 21.663 -44.209 1.00 35.94 517 THR A N 1
ATOM 3836 C CA . THR A 1 517 ? 11.857 21.829 -42.870 1.00 35.94 517 THR A CA 1
ATOM 3837 C C . THR A 1 517 ? 12.943 21.954 -41.802 1.00 35.94 517 THR A C 1
ATOM 3839 O O . THR A 1 517 ? 12.876 22.872 -40.993 1.00 35.94 517 THR A O 1
ATOM 3842 N N . ALA A 1 518 ? 14.005 21.149 -41.864 1.00 33.50 518 ALA A N 1
ATOM 3843 C CA . ALA A 1 518 ? 15.197 21.272 -41.026 1.00 33.50 518 ALA A CA 1
ATOM 3844 C C . ALA A 1 518 ? 15.894 22.627 -41.236 1.00 33.50 518 ALA A C 1
ATOM 3846 O O . ALA A 1 518 ? 16.295 23.267 -40.269 1.00 33.50 518 ALA A O 1
ATOM 3847 N N . LEU A 1 519 ? 15.943 23.143 -42.473 1.00 35.34 519 LEU A N 1
ATOM 3848 C CA . LEU A 1 519 ? 16.458 24.489 -42.769 1.00 35.34 519 LEU A CA 1
ATOM 3849 C C . LEU A 1 519 ? 15.526 25.625 -42.287 1.00 35.34 519 LEU A C 1
ATOM 3851 O O . LEU A 1 519 ? 15.991 26.741 -42.046 1.00 35.34 519 LEU A O 1
ATOM 3855 N N . ALA A 1 520 ? 14.220 25.364 -42.159 1.00 35.38 520 ALA A N 1
ATOM 3856 C CA . ALA A 1 520 ? 13.225 26.323 -41.672 1.00 35.38 520 ALA A CA 1
ATOM 3857 C C . ALA A 1 520 ? 13.129 26.355 -40.136 1.00 35.38 520 ALA A C 1
ATOM 3859 O O . ALA A 1 520 ? 12.967 27.434 -39.573 1.00 35.38 520 ALA A O 1
ATOM 3860 N N . ILE A 1 521 ? 13.296 25.208 -39.468 1.00 36.94 521 ILE A N 1
ATOM 3861 C CA . ILE A 1 521 ? 13.380 25.095 -38.002 1.00 36.94 521 ILE A CA 1
ATOM 3862 C C . ILE A 1 521 ? 14.683 25.733 -37.492 1.00 36.94 521 ILE A C 1
ATOM 3864 O O . ILE A 1 521 ? 14.680 26.396 -36.462 1.00 36.94 521 ILE A O 1
ATOM 3868 N N . TYR A 1 522 ? 15.772 25.675 -38.267 1.00 37.75 522 TYR A N 1
ATOM 3869 C CA . TYR A 1 522 ? 17.048 26.314 -37.909 1.00 37.75 522 TYR A CA 1
ATOM 3870 C C . TYR A 1 522 ? 17.088 27.849 -38.059 1.00 37.75 522 TYR A C 1
ATOM 3872 O O . TYR A 1 522 ? 18.134 28.456 -37.825 1.00 37.75 522 TYR A O 1
ATOM 3880 N N . ASN A 1 523 ? 15.995 28.496 -38.482 1.00 34.25 523 ASN A N 1
ATOM 3881 C CA . ASN A 1 523 ? 15.986 29.930 -38.795 1.00 34.25 523 ASN A CA 1
ATOM 3882 C C . ASN A 1 523 ? 14.981 30.767 -37.998 1.00 34.25 523 ASN A C 1
ATOM 3884 O O . ASN A 1 523 ? 14.758 31.924 -38.357 1.00 34.25 523 ASN A O 1
ATOM 3888 N N . ASP A 1 524 ? 14.414 30.240 -36.913 1.00 35.75 524 ASP A N 1
ATOM 3889 C CA . ASP A 1 524 ? 13.592 31.058 -36.020 1.00 35.75 524 ASP A CA 1
ATOM 3890 C C . ASP A 1 524 ? 13.800 30.678 -34.546 1.00 35.75 524 ASP A C 1
ATOM 3892 O O . ASP A 1 524 ? 12.987 30.001 -33.928 1.00 35.75 524 ASP A O 1
ATOM 3896 N N . GLU A 1 525 ? 14.893 31.175 -33.958 1.00 35.16 525 GLU A N 1
ATOM 3897 C CA . GLU A 1 525 ? 14.925 31.456 -32.522 1.00 35.16 525 GLU A CA 1
ATOM 3898 C C . GLU A 1 525 ? 14.903 32.970 -32.284 1.00 35.16 525 GLU A C 1
ATOM 3900 O O . GLU A 1 525 ? 15.866 33.704 -32.515 1.00 35.16 525 GLU A O 1
ATOM 3905 N N . PHE A 1 526 ? 13.733 33.422 -31.833 1.00 32.44 526 PHE A N 1
ATOM 3906 C CA . PHE A 1 526 ? 13.526 34.400 -30.768 1.00 32.44 526 PHE A CA 1
ATOM 3907 C C . PHE A 1 526 ? 14.572 35.519 -30.603 1.00 32.44 526 PHE A C 1
ATOM 3909 O O . PHE A 1 526 ? 15.525 35.440 -29.831 1.00 32.44 526 PHE A O 1
ATOM 3916 N N . LEU A 1 527 ? 14.253 36.684 -31.176 1.00 29.56 527 LEU A N 1
ATOM 3917 C CA . LEU A 1 527 ? 14.666 37.969 -30.611 1.00 29.56 527 LEU A CA 1
ATOM 3918 C C . LEU A 1 527 ? 13.735 38.358 -29.450 1.00 29.56 527 LEU A C 1
ATOM 3920 O O . LEU A 1 527 ? 12.725 39.024 -29.663 1.00 29.56 527 LEU A O 1
ATOM 3924 N N . PHE A 1 528 ? 14.118 38.009 -28.223 1.00 31.23 528 PHE A N 1
ATOM 3925 C CA . PHE A 1 528 ? 13.883 38.838 -27.034 1.00 31.23 528 PHE A CA 1
ATOM 3926 C C . PHE A 1 528 ? 15.012 38.601 -26.023 1.00 31.23 528 PHE A C 1
ATOM 3928 O O . PHE A 1 528 ? 14.971 37.622 -25.292 1.00 31.23 528 PHE A O 1
ATOM 3935 N N . VAL A 1 529 ? 16.011 39.493 -26.018 1.00 29.12 529 VAL A N 1
ATOM 3936 C CA . VAL A 1 529 ? 16.422 40.399 -24.918 1.00 29.12 529 VAL A CA 1
ATOM 3937 C C . VAL A 1 529 ? 17.260 41.520 -25.531 1.00 29.12 529 VAL A C 1
ATOM 3939 O O . VAL A 1 529 ? 18.200 41.214 -26.298 1.00 29.12 529 VAL A O 1
#

pLDDT: mean 80.12, std 20.03, range [29.12, 98.88]

InterPro domains:
  IPR001434 Large cysteine-rich periplasmic protein OmcB-like, DUF11 domain [PF01345] (206-300)
  IPR013783 Immunoglobulin-like fold [G3DSA:2.60.40.10] (55-174)
  IPR047589 DUF11 repeat [TIGR01451] (79-106)
  IPR055354 Domain of unknown function DUF7507 [PF24346] (77-149)